Protein AF-A0A924YDW4-F1 (afdb_monomer_lite)

Structure (mmCIF, N/CA/C/O backbone):
data_AF-A0A924YDW4-F1
#
_entry.id   AF-A0A924YDW4-F1
#
loop_
_atom_site.group_PDB
_atom_site.id
_atom_site.type_symbol
_atom_site.label_atom_id
_atom_site.label_alt_id
_atom_site.label_comp_id
_atom_site.label_asym_id
_atom_site.label_entity_id
_atom_site.label_seq_id
_atom_site.pdbx_PDB_ins_code
_atom_site.Cartn_x
_atom_site.Cartn_y
_atom_site.Cartn_z
_atom_site.occupancy
_atom_site.B_iso_or_equiv
_atom_site.auth_seq_id
_atom_site.auth_comp_id
_atom_site.auth_asym_id
_atom_site.auth_atom_id
_atom_site.pdbx_PDB_model_num
ATOM 1 N N . MET A 1 1 ? -2.552 -19.605 34.061 1.00 33.62 1 MET A N 1
ATOM 2 C CA . MET A 1 1 ? -2.455 -18.963 35.387 1.00 33.62 1 MET A CA 1
ATOM 3 C C . MET A 1 1 ? -2.490 -17.467 35.151 1.00 33.62 1 MET A C 1
ATOM 5 O O . MET A 1 1 ? -1.507 -16.934 34.654 1.00 33.62 1 MET A O 1
ATOM 9 N N . SER A 1 2 ? -3.646 -16.830 35.350 1.00 43.38 2 SER A N 1
ATOM 10 C CA . SER A 1 2 ? -3.753 -15.376 35.231 1.00 43.38 2 SER A CA 1
ATOM 11 C C . SER A 1 2 ? -2.933 -14.747 36.352 1.00 43.38 2 SER A C 1
ATOM 13 O O . SER A 1 2 ? -3.103 -15.126 37.512 1.00 43.38 2 SER A O 1
ATOM 15 N N . LYS A 1 3 ? -2.070 -13.783 36.017 1.00 54.03 3 LYS A N 1
ATOM 16 C CA . LYS A 1 3 ? -1.716 -12.740 36.981 1.00 54.03 3 LYS A CA 1
ATOM 17 C C . LYS A 1 3 ? -3.017 -12.187 37.565 1.00 54.03 3 LYS A C 1
ATOM 19 O O . LYS A 1 3 ? -4.042 -12.159 36.879 1.00 54.03 3 LYS A O 1
ATOM 24 N N . ASP A 1 4 ? -2.999 -11.877 38.852 1.00 69.50 4 ASP A N 1
ATOM 25 C CA . ASP A 1 4 ? -4.184 -11.421 39.560 1.00 69.50 4 ASP A CA 1
ATOM 26 C C . ASP A 1 4 ? -4.688 -10.139 38.885 1.00 69.50 4 ASP A C 1
ATOM 28 O O . ASP A 1 4 ? -4.010 -9.120 38.897 1.00 69.50 4 ASP A O 1
ATOM 32 N N . PHE A 1 5 ? -5.837 -10.202 38.215 1.00 65.06 5 PHE A N 1
ATOM 33 C CA . PHE A 1 5 ? -6.309 -9.151 37.306 1.00 65.06 5 PHE A CA 1
ATOM 34 C C . PHE A 1 5 ? -6.436 -7.800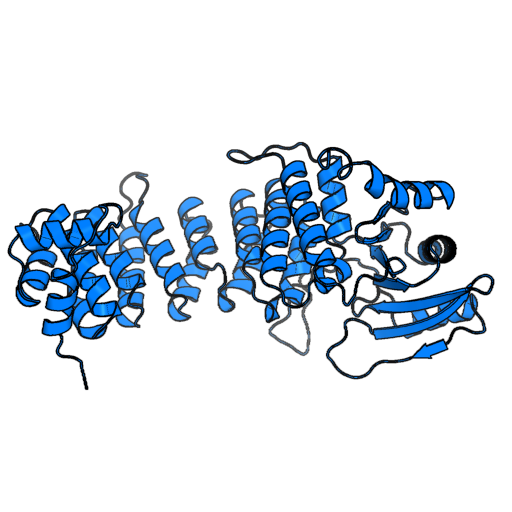 38.036 1.00 65.06 5 PHE A C 1
ATOM 36 O O . PHE A 1 5 ? -6.176 -6.746 37.463 1.00 65.06 5 PHE A O 1
ATOM 43 N N . GLN A 1 6 ? -6.779 -7.813 39.331 1.00 73.00 6 GLN A N 1
ATOM 44 C CA . GLN A 1 6 ? -6.789 -6.617 40.189 1.00 73.00 6 GLN A CA 1
ATOM 45 C C . GLN A 1 6 ? -5.396 -6.012 40.394 1.00 73.00 6 GLN A C 1
ATOM 47 O O . GLN A 1 6 ? -5.276 -4.794 40.495 1.00 73.00 6 GLN A O 1
ATOM 52 N N . ALA A 1 7 ? -4.344 -6.832 40.407 1.00 75.19 7 ALA A N 1
ATOM 53 C CA . ALA A 1 7 ? -2.972 -6.350 40.467 1.00 75.19 7 ALA A CA 1
ATOM 54 C C . ALA A 1 7 ? -2.602 -5.565 39.202 1.00 75.19 7 ALA A C 1
ATOM 56 O O . ALA A 1 7 ? -1.969 -4.527 39.338 1.00 75.19 7 ALA A O 1
ATOM 57 N N . ASP A 1 8 ? -3.065 -5.976 38.015 1.00 75.06 8 ASP A N 1
ATOM 58 C CA . ASP A 1 8 ? -2.812 -5.236 36.768 1.00 75.06 8 ASP A CA 1
ATOM 59 C C . ASP A 1 8 ? -3.503 -3.854 36.779 1.00 75.06 8 ASP A C 1
ATOM 61 O O . ASP A 1 8 ? -2.913 -2.853 36.375 1.00 75.06 8 ASP A O 1
ATOM 65 N N . LEU A 1 9 ? -4.734 -3.761 37.307 1.00 78.06 9 LEU A N 1
ATOM 66 C CA . LEU A 1 9 ? -5.426 -2.476 37.491 1.00 78.06 9 LEU A CA 1
ATOM 67 C C . LEU A 1 9 ? -4.692 -1.588 38.503 1.00 78.06 9 LEU A C 1
ATOM 69 O O . LEU A 1 9 ? -4.467 -0.407 38.240 1.00 78.06 9 LEU A O 1
ATOM 73 N N . HIS A 1 10 ? -4.301 -2.147 39.650 1.00 79.62 10 HIS A N 1
ATOM 74 C CA . HIS A 1 10 ? -3.529 -1.420 40.654 1.00 79.62 10 HIS A CA 1
ATOM 75 C C . HIS A 1 10 ? -2.174 -0.963 40.116 1.00 79.62 10 HIS A C 1
ATOM 77 O O . HIS A 1 10 ? -1.778 0.168 40.385 1.00 79.62 10 HIS A O 1
ATOM 83 N N . GLU A 1 11 ? -1.494 -1.801 39.335 1.00 79.75 11 GLU A N 1
ATOM 84 C CA . GLU A 1 11 ? -0.237 -1.470 38.676 1.00 79.75 11 GLU A CA 1
ATOM 85 C C . GLU A 1 11 ? -0.429 -0.254 37.767 1.00 79.75 11 GLU A C 1
ATOM 87 O O . GLU A 1 11 ? 0.231 0.762 37.985 1.00 79.75 11 GLU A O 1
ATOM 92 N N . VAL A 1 12 ? -1.389 -0.296 36.836 1.00 77.69 12 VAL A N 1
ATOM 93 C CA . VAL A 1 12 ? -1.638 0.818 35.904 1.00 77.69 12 VAL A CA 1
ATOM 94 C C . VAL A 1 12 ? -2.069 2.095 36.636 1.00 77.69 12 VAL A C 1
ATOM 96 O O . VAL A 1 12 ? -1.585 3.180 36.318 1.00 77.69 12 VAL A O 1
ATOM 99 N N . LEU A 1 13 ? -2.922 1.995 37.661 1.00 79.12 13 LEU A N 1
ATOM 100 C CA . LEU A 1 13 ? -3.335 3.154 38.465 1.00 79.12 13 LEU A CA 1
ATOM 101 C C . LEU A 1 13 ? -2.195 3.729 39.324 1.00 79.12 13 LEU A C 1
ATOM 103 O O . LEU A 1 13 ? -2.231 4.918 39.664 1.00 79.12 13 LEU A O 1
ATOM 107 N N . SER A 1 14 ? -1.199 2.909 39.679 1.00 77.38 14 SER A N 1
ATOM 108 C CA . SER A 1 14 ? -0.032 3.305 40.480 1.00 77.38 14 SER A CA 1
ATOM 109 C C . SER A 1 14 ? 1.056 4.016 39.680 1.00 77.38 14 SER A C 1
ATOM 111 O O . SER A 1 14 ? 1.962 4.602 40.280 1.00 77.38 14 SER A O 1
ATOM 113 N N . TRP A 1 15 ? 0.981 3.993 38.345 1.00 73.50 15 TRP A N 1
ATOM 114 C CA . TRP A 1 15 ? 1.953 4.666 37.495 1.00 73.50 15 TRP A CA 1
ATOM 115 C C . TRP A 1 15 ? 2.004 6.164 37.834 1.00 73.50 15 TRP A C 1
ATOM 117 O O . TRP A 1 15 ? 1.047 6.917 37.634 1.00 73.50 15 TRP A O 1
ATOM 127 N N . ARG A 1 16 ? 3.150 6.595 38.376 1.00 61.06 16 ARG A N 1
ATOM 128 C CA . ARG A 1 16 ? 3.528 8.006 38.498 1.00 61.06 16 ARG A CA 1
ATOM 129 C C . ARG A 1 16 ? 4.126 8.422 37.165 1.00 61.06 16 ARG A C 1
ATOM 131 O O . ARG A 1 16 ? 5.278 8.107 36.884 1.00 61.06 16 ARG A O 1
ATOM 138 N N . ILE A 1 17 ? 3.321 9.063 36.330 1.00 54.41 17 ILE A N 1
ATOM 139 C CA . ILE A 1 17 ? 3.713 9.430 34.972 1.00 54.41 17 ILE A CA 1
ATOM 140 C C . ILE A 1 17 ? 4.090 10.919 34.972 1.00 54.41 17 ILE A C 1
ATOM 142 O O . ILE A 1 17 ? 3.287 11.751 35.380 1.00 54.41 17 ILE A O 1
ATOM 146 N N . SER A 1 18 ? 5.312 11.237 34.538 1.00 44.34 18 SER A N 1
ATOM 147 C CA . SER A 1 18 ? 5.796 12.592 34.210 1.00 44.34 18 SER A CA 1
ATOM 148 C C . SER A 1 18 ? 6.436 12.543 32.817 1.00 44.34 18 SER A C 1
ATOM 150 O O . SER A 1 18 ? 7.181 11.585 32.592 1.00 44.34 18 SER A O 1
ATOM 152 N N . PRO A 1 19 ? 6.289 13.540 31.915 1.00 46.81 19 PRO A N 1
ATOM 153 C CA . PRO A 1 19 ? 5.339 14.666 31.847 1.00 46.81 19 PRO A CA 1
ATOM 154 C C . PRO A 1 19 ? 3.947 14.253 31.281 1.00 46.81 19 PRO A C 1
ATOM 156 O O . PRO A 1 19 ? 3.757 13.074 30.975 1.00 46.81 19 PRO A O 1
ATOM 159 N N . PRO A 1 20 ? 2.975 15.187 31.128 1.00 48.81 20 PRO A N 1
ATOM 160 C CA . PRO A 1 20 ? 1.551 14.925 30.826 1.00 48.81 20 PRO A CA 1
ATOM 161 C C . PRO A 1 20 ? 1.217 14.388 29.421 1.00 48.81 20 PRO A C 1
ATOM 163 O O . PRO A 1 20 ? 0.044 14.232 29.091 1.00 48.81 20 PRO A O 1
ATOM 166 N N . ASP A 1 21 ? 2.202 14.101 28.574 1.00 50.75 21 ASP A N 1
ATOM 167 C CA . ASP A 1 21 ? 1.985 14.036 27.120 1.00 50.75 21 ASP A CA 1
ATOM 168 C C . ASP A 1 21 ? 1.444 12.696 26.598 1.00 50.75 21 ASP A C 1
ATOM 170 O O . ASP A 1 21 ? 1.344 12.488 25.389 1.00 50.75 21 ASP A O 1
ATOM 174 N N . THR A 1 22 ? 1.058 11.766 27.478 1.00 70.81 22 THR A N 1
ATOM 175 C CA . THR A 1 22 ? 0.400 10.526 27.041 1.00 70.81 22 THR A CA 1
ATOM 176 C C . THR A 1 22 ? -1.088 10.568 27.360 1.00 70.81 22 THR A C 1
ATOM 178 O O . THR A 1 22 ? -1.488 10.786 28.502 1.00 70.81 22 THR A O 1
ATOM 181 N N . ILE A 1 23 ? -1.923 10.294 26.351 1.00 76.50 23 ILE A N 1
ATOM 182 C CA . ILE A 1 23 ? -3.388 10.196 26.485 1.00 76.50 23 ILE A CA 1
ATOM 183 C C . ILE A 1 23 ? -3.765 9.255 27.648 1.00 76.50 23 ILE A C 1
ATOM 185 O O . ILE A 1 23 ? -4.688 9.531 28.414 1.00 76.50 23 ILE A O 1
ATOM 189 N N . LEU A 1 24 ? -2.986 8.186 27.848 1.00 80.75 24 LEU A N 1
ATOM 190 C CA . LEU A 1 24 ? -3.167 7.241 28.945 1.00 80.75 24 LEU A CA 1
ATOM 191 C C . LEU A 1 24 ? -2.948 7.864 30.335 1.00 80.75 24 LEU A C 1
ATOM 193 O O . LEU A 1 24 ? -3.694 7.528 31.251 1.00 80.75 24 LEU A O 1
ATOM 197 N N . ALA A 1 25 ? -1.980 8.771 30.512 1.00 81.25 25 ALA A N 1
ATOM 198 C CA . ALA A 1 25 ? -1.752 9.438 31.796 1.00 81.25 25 ALA A CA 1
ATOM 199 C C . ALA A 1 25 ? -2.959 10.281 32.213 1.00 81.25 25 ALA A C 1
ATOM 201 O O . ALA A 1 25 ? -3.434 10.150 33.341 1.00 81.25 25 ALA A O 1
ATOM 202 N N . LYS A 1 26 ? -3.516 11.047 31.266 1.00 85.75 26 LYS A N 1
ATOM 203 C CA . LYS A 1 26 ? -4.755 11.803 31.477 1.00 85.75 26 LYS A CA 1
ATOM 204 C C . LYS A 1 26 ? -5.922 10.872 31.832 1.00 85.75 26 LYS A C 1
ATOM 206 O O . LYS A 1 26 ? -6.675 11.148 32.759 1.00 85.75 26 LYS A O 1
ATOM 211 N N . CYS A 1 27 ? -6.047 9.727 31.152 1.00 87.19 27 CYS A N 1
ATOM 212 C CA . CYS A 1 27 ? -7.097 8.749 31.460 1.00 87.19 27 CYS A CA 1
ATOM 213 C C . CYS A 1 27 ? -6.953 8.149 32.869 1.00 87.19 27 CYS A C 1
ATOM 215 O O . CYS A 1 27 ? -7.949 7.967 33.570 1.00 87.19 27 CYS A O 1
ATOM 217 N N . VAL A 1 28 ? -5.723 7.850 33.301 1.00 86.69 28 VAL A N 1
ATOM 218 C CA . VAL A 1 28 ? -5.430 7.344 34.652 1.00 86.69 28 VAL A CA 1
ATOM 219 C C . VAL A 1 28 ? -5.753 8.393 35.720 1.00 86.69 28 VAL A C 1
ATOM 221 O O . VAL A 1 28 ? -6.285 8.046 36.770 1.00 86.69 28 VAL A O 1
ATOM 224 N N . GLU A 1 29 ? -5.471 9.669 35.466 1.00 87.06 29 GLU A N 1
ATOM 225 C CA . GLU A 1 29 ? -5.805 10.763 36.383 1.00 87.06 29 GLU A CA 1
ATOM 226 C C . GLU A 1 29 ? -7.321 10.932 36.540 1.00 87.06 29 GLU A C 1
ATOM 228 O O . GLU A 1 29 ? -7.826 10.793 37.653 1.00 87.06 29 GLU A O 1
ATOM 233 N N . ILE A 1 30 ? -8.052 11.081 35.428 1.00 88.94 30 ILE A N 1
ATOM 234 C CA . ILE A 1 30 ? -9.521 11.213 35.417 1.00 88.94 30 ILE A CA 1
ATOM 235 C C . ILE A 1 30 ? -10.192 10.050 36.161 1.00 88.94 30 ILE A C 1
ATOM 237 O O . ILE A 1 30 ? -11.088 10.237 36.985 1.00 88.94 30 ILE A O 1
ATOM 241 N N . THR A 1 31 ? -9.757 8.819 35.884 1.00 88.56 31 THR A N 1
ATOM 242 C CA . THR A 1 31 ? -10.336 7.621 36.513 1.00 88.56 31 THR A CA 1
ATOM 243 C C . THR A 1 31 ? -10.007 7.540 38.008 1.00 88.56 31 THR A C 1
ATOM 245 O O . THR A 1 31 ? -10.858 7.125 38.799 1.00 88.56 31 THR A O 1
ATOM 248 N N . ARG A 1 32 ? -8.815 7.989 38.426 1.00 87.19 32 ARG A N 1
ATOM 249 C CA . ARG A 1 32 ? -8.407 8.059 39.837 1.00 87.19 32 ARG A CA 1
ATOM 250 C C . ARG A 1 32 ? -9.201 9.111 40.611 1.00 87.19 32 ARG A C 1
ATOM 252 O O . ARG A 1 32 ? -9.647 8.820 41.720 1.00 87.19 32 ARG A O 1
ATOM 259 N N . GLU A 1 33 ? -9.395 10.296 40.039 1.00 88.44 33 GLU A N 1
ATOM 260 C CA . GLU A 1 33 ? -10.192 11.379 40.635 1.00 88.44 33 GLU A CA 1
ATOM 261 C C . GLU A 1 33 ? -11.660 10.982 40.802 1.00 88.44 33 GLU A C 1
ATOM 263 O O . GLU A 1 33 ? -12.268 11.258 41.835 1.00 88.44 33 GLU A O 1
ATOM 268 N N . ALA A 1 34 ? -12.198 10.218 39.849 1.00 88.62 34 ALA A N 1
ATOM 269 C CA . ALA A 1 34 ? -13.529 9.621 39.940 1.00 88.62 34 ALA A CA 1
ATOM 270 C C . ALA A 1 34 ? -13.641 8.485 40.981 1.00 88.62 34 ALA A C 1
ATOM 272 O O . ALA A 1 34 ? -14.713 7.901 41.152 1.00 88.62 34 ALA A O 1
ATOM 273 N N . GLY A 1 35 ? -12.551 8.144 41.678 1.00 88.44 35 GLY A N 1
ATOM 274 C CA . GLY A 1 35 ? -12.541 7.141 42.740 1.00 88.44 35 GLY A CA 1
ATOM 275 C C . GLY A 1 35 ? -12.659 5.699 42.246 1.00 88.44 35 GLY A C 1
ATOM 276 O O . GLY A 1 35 ? -13.040 4.827 43.030 1.00 88.44 35 GLY A O 1
ATOM 277 N N . ILE A 1 36 ? -12.334 5.433 40.977 1.00 87.88 36 ILE A N 1
ATOM 278 C CA . ILE A 1 36 ? -12.358 4.086 40.397 1.00 87.88 36 ILE A CA 1
ATOM 279 C C . ILE A 1 36 ? -11.231 3.259 41.016 1.00 87.88 36 ILE A C 1
ATOM 281 O O . ILE A 1 36 ? -10.053 3.593 40.892 1.00 87.88 36 ILE A O 1
ATOM 285 N N . LYS A 1 37 ? -11.597 2.167 41.693 1.00 83.88 37 LYS A N 1
ATOM 286 C CA . LYS A 1 37 ? -10.642 1.286 42.388 1.00 83.88 37 LYS A CA 1
ATOM 287 C C . LYS A 1 37 ? -10.725 -0.161 41.930 1.00 83.88 37 LYS A C 1
ATOM 289 O O . LYS A 1 37 ? -9.794 -0.920 42.167 1.00 83.88 37 LYS A O 1
ATOM 294 N N . THR A 1 38 ? -11.832 -0.548 41.304 1.00 85.25 38 THR A N 1
ATOM 295 C CA . THR A 1 38 ? -12.098 -1.932 40.913 1.00 85.25 38 THR A CA 1
ATOM 296 C C . THR A 1 38 ? -12.564 -2.031 39.463 1.00 85.25 38 THR A C 1
ATOM 298 O O . THR A 1 38 ? -13.038 -1.063 38.865 1.00 85.25 38 THR A O 1
ATOM 301 N N . TYR A 1 39 ? -12.501 -3.237 38.898 1.00 82.25 39 TYR A N 1
ATOM 302 C CA . TYR A 1 39 ? -13.113 -3.515 37.597 1.00 82.25 39 TYR A CA 1
ATOM 303 C C . TYR A 1 39 ? -14.616 -3.291 37.573 1.00 82.25 39 TYR A C 1
ATOM 305 O O . TYR A 1 39 ? -15.135 -2.822 36.567 1.00 82.25 39 TYR A O 1
ATOM 313 N N . ASP A 1 40 ? -15.318 -3.595 38.662 1.00 86.44 40 ASP A N 1
ATOM 314 C CA . ASP A 1 40 ? -16.763 -3.388 38.719 1.00 86.44 40 ASP A CA 1
ATOM 315 C C . ASP A 1 40 ? -17.110 -1.896 38.705 1.00 86.44 40 ASP A C 1
ATOM 317 O O . ASP A 1 40 ? -18.175 -1.518 38.214 1.00 86.44 40 ASP A O 1
ATOM 321 N N . ASP A 1 41 ? -16.210 -1.033 39.186 1.00 88.88 41 ASP A N 1
ATOM 322 C CA . ASP A 1 41 ? -16.332 0.416 39.019 1.00 88.88 41 ASP A CA 1
ATOM 323 C C . ASP A 1 41 ? -16.113 0.811 37.553 1.00 88.88 41 ASP A C 1
ATOM 325 O O . ASP A 1 41 ? -16.961 1.501 36.987 1.00 88.88 41 ASP A O 1
ATOM 329 N N . LEU A 1 42 ? -15.052 0.307 36.902 1.00 89.19 42 LEU A N 1
ATOM 330 C CA . LEU A 1 42 ? -14.798 0.549 35.473 1.00 89.19 42 LEU A CA 1
ATOM 331 C C . LEU A 1 42 ? -15.977 0.109 34.600 1.00 89.19 42 LEU A C 1
ATOM 333 O O . LEU A 1 42 ? -16.468 0.875 33.775 1.00 89.19 42 LEU A O 1
ATOM 337 N N . PHE A 1 43 ? -16.468 -1.113 34.793 1.00 91.06 43 PHE A N 1
ATOM 338 C CA . PHE A 1 43 ? -17.563 -1.673 34.005 1.00 91.06 43 PHE A CA 1
ATOM 339 C C . PHE A 1 43 ? -18.854 -0.882 34.184 1.00 91.06 43 PHE A C 1
ATOM 341 O O . PHE A 1 43 ? -19.585 -0.668 33.217 1.00 91.06 43 PHE A O 1
ATOM 348 N N . ARG A 1 44 ? -19.133 -0.437 35.412 1.00 91.25 44 ARG A N 1
ATOM 349 C CA . ARG A 1 44 ? -20.310 0.373 35.728 1.00 91.25 44 ARG A CA 1
ATOM 350 C C . ARG A 1 44 ? -20.221 1.755 35.098 1.00 91.25 44 ARG A C 1
ATOM 352 O O . ARG A 1 44 ? -21.198 2.193 34.501 1.00 91.25 44 ARG A O 1
ATOM 359 N N . VAL A 1 45 ? -19.060 2.405 35.192 1.00 93.25 45 VAL A N 1
ATOM 360 C CA . VAL A 1 45 ? -18.797 3.711 34.572 1.00 93.25 45 VAL A CA 1
ATOM 361 C C . VAL A 1 45 ? -18.980 3.629 33.061 1.00 93.25 45 VAL A C 1
ATOM 363 O O . VAL A 1 45 ? -19.753 4.397 32.501 1.00 93.25 45 VAL A O 1
ATOM 366 N N . ILE A 1 46 ? -18.356 2.648 32.407 1.00 92.50 46 ILE A N 1
ATOM 367 C CA . ILE A 1 46 ? -18.410 2.490 30.947 1.00 92.50 46 ILE A CA 1
ATOM 368 C C . ILE A 1 46 ? -19.855 2.299 30.448 1.00 92.50 46 ILE A C 1
ATOM 370 O O . ILE A 1 46 ? -20.275 2.949 29.484 1.00 92.50 46 ILE A O 1
ATOM 374 N N . ARG A 1 47 ? -20.632 1.446 31.130 1.00 90.75 47 ARG A N 1
ATOM 375 C CA . ARG A 1 47 ? -22.017 1.099 30.756 1.00 90.75 47 ARG A CA 1
ATOM 376 C C . ARG A 1 47 ? -23.064 2.135 31.157 1.00 90.75 47 ARG A C 1
ATOM 378 O O . ARG A 1 47 ? -24.205 2.050 30.714 1.00 90.75 47 ARG A O 1
ATOM 385 N N . SER A 1 48 ? -22.721 3.078 32.026 1.00 88.25 48 SER A N 1
ATOM 386 C CA . SER A 1 48 ? -23.666 4.069 32.528 1.00 88.25 48 SER A CA 1
ATOM 387 C C . SER A 1 48 ? -23.832 5.219 31.537 1.00 88.25 48 SER A C 1
ATOM 389 O O . SER A 1 48 ? -22.930 6.032 31.363 1.00 88.25 48 SER A O 1
ATOM 391 N N . ASN A 1 49 ? -25.030 5.367 30.969 1.00 75.38 49 ASN A N 1
ATOM 392 C CA . ASN A 1 49 ? -25.373 6.533 30.141 1.00 75.38 49 ASN A CA 1
ATOM 393 C C . ASN A 1 49 ? -25.513 7.839 30.948 1.00 75.38 49 ASN A C 1
ATOM 395 O O . ASN A 1 49 ? -25.673 8.902 30.362 1.00 75.38 49 ASN A O 1
ATOM 399 N N . ARG A 1 50 ? -25.472 7.773 32.288 1.00 81.12 50 ARG A N 1
ATOM 400 C CA . ARG A 1 50 ? -25.537 8.949 33.177 1.00 81.12 50 ARG A CA 1
ATOM 401 C C . ARG A 1 50 ? -24.162 9.495 33.552 1.00 81.12 50 ARG A C 1
ATOM 403 O O . ARG A 1 50 ? -24.083 10.521 34.215 1.00 81.12 50 ARG A O 1
ATOM 410 N N . THR A 1 51 ? -23.098 8.777 33.208 1.00 86.25 51 THR A N 1
ATOM 411 C CA . THR A 1 51 ? -21.731 9.173 33.540 1.00 86.25 51 THR A CA 1
ATOM 412 C C . THR A 1 51 ? -21.174 10.074 32.449 1.00 86.25 51 THR A C 1
ATOM 414 O O . THR A 1 51 ? -21.462 9.862 31.271 1.00 86.25 51 THR A O 1
ATOM 417 N N . GLU A 1 52 ? -20.382 11.070 32.843 1.00 91.06 52 GLU A N 1
ATOM 418 C CA . GLU A 1 52 ? -19.809 12.031 31.905 1.00 91.06 52 GLU A CA 1
ATOM 419 C C . GLU A 1 52 ? -19.006 11.329 30.797 1.00 91.06 52 GLU A C 1
ATOM 421 O O . GLU A 1 52 ? -18.238 10.401 31.088 1.00 91.06 52 GLU A O 1
ATOM 426 N N . PRO A 1 53 ? -19.160 11.748 29.529 1.00 90.62 53 PRO A N 1
ATOM 427 C CA . PRO A 1 53 ? -18.507 11.087 28.404 1.00 90.62 53 PRO A CA 1
ATOM 428 C C . PRO A 1 53 ? -16.982 11.042 28.512 1.00 90.62 53 PRO A C 1
ATOM 430 O O . PRO A 1 53 ? -16.386 10.024 28.163 1.00 90.62 53 PRO A O 1
ATOM 433 N N . GLU A 1 54 ? -16.352 12.091 29.055 1.00 91.50 54 GLU A N 1
ATOM 434 C CA . GLU A 1 54 ? -14.897 12.143 29.252 1.00 91.50 54 GLU A CA 1
ATOM 435 C C . GLU A 1 54 ? -14.422 11.035 30.204 1.00 91.50 54 GLU A C 1
ATOM 437 O O . GLU A 1 54 ? -13.504 10.281 29.875 1.00 91.50 54 GLU A O 1
ATOM 442 N N . LEU A 1 55 ? -15.106 10.849 31.338 1.00 93.75 55 LEU A N 1
ATOM 443 C CA . LEU A 1 55 ? -14.806 9.771 32.281 1.00 93.75 55 LEU A CA 1
ATOM 444 C C . LEU A 1 55 ? -15.059 8.386 31.666 1.00 93.75 55 LEU A C 1
ATOM 446 O O . LEU A 1 55 ? -14.279 7.456 31.880 1.00 93.75 55 LEU A O 1
ATOM 450 N N . ARG A 1 56 ? -16.120 8.234 30.868 1.00 94.88 56 ARG A N 1
ATOM 451 C CA . ARG A 1 56 ? -16.418 6.974 30.165 1.00 94.88 56 ARG A CA 1
ATOM 452 C C . ARG A 1 56 ? -15.353 6.635 29.126 1.00 94.88 56 ARG A C 1
ATOM 454 O O . ARG A 1 56 ? -14.920 5.484 29.061 1.00 94.88 56 ARG A O 1
ATOM 461 N N . ALA A 1 57 ? -14.910 7.616 28.343 1.00 92.94 57 ALA A N 1
ATOM 462 C CA . ALA A 1 57 ? -13.845 7.453 27.361 1.00 92.94 57 ALA A CA 1
ATOM 463 C C . ALA A 1 57 ? -12.510 7.115 28.045 1.00 92.94 57 ALA A C 1
ATOM 465 O O . ALA A 1 57 ? -11.841 6.163 27.638 1.00 92.94 57 ALA A O 1
ATOM 466 N N . ALA A 1 58 ? -12.171 7.811 29.137 1.00 92.62 58 ALA A N 1
ATOM 467 C CA . ALA A 1 58 ? -10.993 7.517 29.951 1.00 92.62 58 ALA A CA 1
ATOM 468 C C . ALA A 1 58 ? -11.026 6.091 30.526 1.00 92.62 58 ALA A C 1
ATOM 470 O O . ALA A 1 58 ? -10.037 5.359 30.446 1.00 92.62 58 ALA A O 1
ATOM 471 N N . ALA A 1 59 ? -12.183 5.661 31.036 1.00 93.50 59 ALA A N 1
ATOM 472 C CA . ALA A 1 59 ? -12.382 4.302 31.527 1.00 93.50 59 ALA A CA 1
ATOM 473 C C . ALA A 1 59 ? -12.246 3.252 30.412 1.00 93.50 59 ALA A C 1
ATOM 475 O O . ALA A 1 59 ? -11.650 2.201 30.647 1.00 93.50 59 ALA A O 1
ATOM 476 N N . CYS A 1 60 ? -12.737 3.529 29.196 1.00 94.00 60 CYS A N 1
ATOM 477 C CA . CYS A 1 60 ? -12.552 2.642 28.042 1.00 94.00 60 CYS A CA 1
ATOM 478 C C . CYS A 1 60 ? -11.067 2.466 27.706 1.00 94.00 60 CYS A C 1
ATOM 480 O O . CYS A 1 60 ? -10.604 1.332 27.616 1.00 94.00 60 CYS A O 1
ATOM 482 N N . GLN A 1 61 ? -10.316 3.567 27.588 1.00 90.94 61 GLN A N 1
ATOM 483 C CA . GLN A 1 61 ? -8.883 3.517 27.274 1.00 90.94 61 GLN A CA 1
ATOM 484 C C . GLN A 1 61 ? -8.076 2.781 28.344 1.00 90.94 61 GLN A C 1
ATOM 486 O O . GLN A 1 61 ? -7.222 1.951 28.023 1.00 90.94 61 GLN A O 1
ATOM 491 N N . LEU A 1 62 ? -8.375 3.042 29.619 1.00 89.81 62 LEU A N 1
ATOM 492 C CA . LEU A 1 62 ? -7.753 2.338 30.734 1.00 89.81 62 LEU A CA 1
ATOM 493 C C . LEU A 1 62 ? -8.056 0.834 30.670 1.00 89.81 62 LEU A C 1
ATOM 495 O O . LEU A 1 62 ? -7.148 0.011 30.790 1.00 89.81 62 LEU A O 1
ATOM 499 N N . LEU A 1 63 ? -9.314 0.467 30.411 1.00 90.25 63 LEU A N 1
ATOM 500 C CA . LEU A 1 63 ? -9.721 -0.929 30.289 1.00 90.25 63 LEU A CA 1
ATOM 501 C C . LEU A 1 63 ? -9.069 -1.628 29.083 1.00 90.25 63 LEU A C 1
ATOM 503 O O . LEU A 1 63 ? -8.684 -2.794 29.189 1.00 90.25 63 LEU A O 1
ATOM 507 N N . GLY A 1 64 ? -8.899 -0.916 27.966 1.00 88.94 64 GLY A N 1
ATOM 508 C CA . GLY A 1 64 ? -8.144 -1.371 26.798 1.00 88.94 64 GLY A CA 1
ATOM 509 C C . GLY A 1 64 ? -6.680 -1.651 27.120 1.00 88.94 64 GLY A C 1
ATOM 510 O O . GLY A 1 64 ? -6.158 -2.727 26.825 1.00 88.94 64 GLY A O 1
ATOM 511 N N . LYS A 1 65 ? -6.020 -0.720 27.818 1.00 86.38 65 LYS A N 1
ATOM 512 C CA . LYS A 1 65 ? -4.629 -0.906 28.239 1.00 86.38 65 LYS A CA 1
ATOM 513 C C . LYS A 1 65 ? -4.477 -2.132 29.133 1.00 86.38 65 LYS A C 1
ATOM 515 O O . LYS A 1 65 ? -3.598 -2.958 28.893 1.00 86.38 65 LYS A O 1
ATOM 520 N N . ILE A 1 66 ? -5.357 -2.274 30.115 1.00 83.69 66 ILE A N 1
ATOM 521 C CA . ILE A 1 66 ? -5.343 -3.401 31.042 1.00 83.69 66 ILE A CA 1
ATOM 522 C C . ILE A 1 66 ? -5.564 -4.718 30.301 1.00 83.69 66 ILE A C 1
ATOM 524 O O . ILE A 1 66 ? -4.778 -5.650 30.446 1.00 83.69 66 ILE A O 1
ATOM 528 N N . GLY A 1 67 ? -6.594 -4.811 29.460 1.00 81.62 67 GLY A N 1
ATOM 529 C CA . GLY A 1 67 ? -6.855 -6.055 28.741 1.00 81.62 67 GLY A CA 1
ATOM 530 C C . GLY A 1 67 ? -5.803 -6.379 27.674 1.00 81.62 67 GLY A C 1
ATOM 531 O O . GLY A 1 67 ? -5.668 -7.544 27.316 1.00 81.62 67 GLY A O 1
ATOM 532 N N . SER A 1 68 ? -5.001 -5.408 27.213 1.00 80.31 68 SER A N 1
ATOM 533 C CA . SER A 1 68 ? -3.823 -5.690 26.376 1.00 80.31 68 SER A CA 1
ATOM 534 C C . SER A 1 68 ? -2.718 -6.426 27.148 1.00 80.31 68 SER A C 1
ATOM 536 O O . SER A 1 68 ? -1.980 -7.216 26.560 1.00 80.31 68 SER A O 1
ATOM 538 N N . MET A 1 69 ? -2.637 -6.203 28.465 1.00 75.44 69 MET A N 1
ATOM 539 C CA . MET A 1 69 ? -1.675 -6.832 29.379 1.00 75.44 69 MET A CA 1
ATOM 540 C C . MET A 1 69 ? -2.220 -8.121 30.015 1.00 75.44 69 MET A C 1
ATOM 542 O O . MET A 1 69 ? -1.443 -8.943 30.501 1.00 75.44 69 MET A O 1
ATOM 546 N N . ALA A 1 70 ? -3.543 -8.297 30.001 1.00 73.62 70 ALA A N 1
ATOM 547 C CA . ALA A 1 70 ? -4.251 -9.312 30.769 1.00 73.62 70 ALA A CA 1
ATOM 548 C C . ALA A 1 70 ? -5.350 -10.030 29.947 1.00 73.62 70 ALA A C 1
ATOM 550 O O . ALA A 1 70 ? -5.178 -10.302 28.757 1.00 73.62 70 ALA A O 1
ATOM 551 N N . ASP A 1 71 ? -6.467 -10.426 30.573 1.00 73.50 71 ASP A N 1
ATOM 552 C CA . ASP A 1 71 ? -7.522 -11.211 29.914 1.00 73.50 71 ASP A CA 1
ATOM 553 C C . ASP A 1 71 ? -8.418 -10.361 28.992 1.00 73.50 71 ASP A C 1
ATOM 555 O O . ASP A 1 71 ? -9.436 -9.793 29.406 1.00 73.50 71 ASP A O 1
ATOM 559 N N . LYS A 1 72 ? -8.066 -10.357 27.701 1.00 78.56 72 LYS A N 1
ATOM 560 C CA . LYS A 1 72 ? -8.809 -9.714 26.602 1.00 78.56 72 LYS A CA 1
ATOM 561 C C . LYS A 1 72 ? -10.297 -10.084 26.553 1.00 78.56 72 LYS A C 1
ATOM 563 O O . LYS A 1 72 ? -11.118 -9.270 26.127 1.00 78.56 72 LYS A O 1
ATOM 568 N N . ARG A 1 73 ? -10.684 -11.306 26.946 1.00 75.62 73 ARG A N 1
ATOM 569 C CA . ARG A 1 73 ? -12.091 -11.742 26.857 1.00 75.62 73 ARG A CA 1
ATOM 570 C C . ARG A 1 73 ? -12.951 -11.013 27.879 1.00 75.62 73 ARG A C 1
ATOM 572 O O . ARG A 1 73 ? -14.062 -10.599 27.555 1.00 75.62 73 ARG A O 1
ATOM 579 N N . ARG A 1 74 ? -12.429 -10.824 29.093 1.00 78.44 74 ARG A N 1
ATOM 580 C CA . ARG A 1 74 ? -13.156 -10.176 30.191 1.00 78.44 74 ARG A CA 1
ATOM 581 C C . ARG A 1 74 ? -13.325 -8.669 29.975 1.00 78.44 74 ARG A C 1
ATOM 583 O O . ARG A 1 74 ? -14.318 -8.108 30.431 1.00 78.44 74 ARG A O 1
ATOM 590 N N . THR A 1 75 ? -12.403 -8.025 29.258 1.00 84.00 75 THR A N 1
ATOM 591 C CA . THR A 1 75 ? -12.459 -6.584 28.948 1.00 84.00 75 THR A CA 1
ATOM 592 C C . THR A 1 75 ? -13.280 -6.247 27.705 1.00 84.00 75 THR A C 1
ATOM 594 O O . THR A 1 75 ? -13.809 -5.141 27.616 1.00 84.00 75 THR A O 1
ATOM 597 N N . SER A 1 76 ? -13.433 -7.187 26.765 1.00 88.81 76 SER A N 1
ATOM 598 C CA . SER A 1 76 ? -14.129 -6.931 25.495 1.00 88.81 76 SER A CA 1
ATOM 599 C C . SER A 1 76 ? -15.605 -6.571 25.693 1.00 88.81 76 SER A C 1
ATOM 601 O O . SER A 1 76 ? -16.075 -5.622 25.085 1.00 88.81 76 SER A O 1
ATOM 603 N N . GLY A 1 77 ? -16.335 -7.268 26.573 1.00 90.94 77 GLY A N 1
ATOM 604 C CA . GLY A 1 77 ? -17.781 -7.056 26.763 1.00 90.94 77 GLY A CA 1
ATOM 605 C C . GLY A 1 77 ? -18.177 -5.602 27.082 1.00 90.94 77 GLY A C 1
ATOM 606 O O . GLY A 1 77 ? -18.952 -5.019 26.331 1.00 90.94 77 GLY A O 1
ATOM 607 N N . PRO A 1 78 ? -17.631 -4.982 28.145 1.00 91.75 78 PRO A N 1
ATOM 608 C CA . PRO A 1 78 ? -17.901 -3.577 28.458 1.00 91.75 78 PRO A CA 1
ATOM 609 C C . PRO A 1 78 ? -17.529 -2.603 27.331 1.00 91.75 78 PRO A C 1
ATOM 611 O O . PRO A 1 78 ? -18.244 -1.631 27.111 1.00 91.75 78 PRO A O 1
ATOM 614 N N . LEU A 1 79 ? -16.440 -2.857 26.599 1.00 93.50 79 LEU A N 1
ATOM 615 C CA . LEU A 1 79 ? -16.048 -2.014 25.465 1.00 93.50 79 LEU A CA 1
ATOM 616 C C . LEU A 1 79 ? -17.001 -2.175 24.273 1.00 93.50 79 LEU A C 1
ATOM 618 O O . LEU A 1 79 ? -17.317 -1.198 23.607 1.00 93.50 79 LEU A O 1
ATOM 622 N N . ILE A 1 80 ? -17.514 -3.383 24.035 1.00 93.56 80 ILE A N 1
ATOM 623 C CA . ILE A 1 80 ? -18.540 -3.644 23.015 1.00 93.56 80 ILE A CA 1
ATOM 624 C C . ILE A 1 80 ? -19.848 -2.927 23.365 1.00 93.56 80 ILE A C 1
ATOM 626 O O . ILE A 1 80 ? -20.517 -2.399 22.479 1.00 93.56 80 ILE A O 1
ATOM 630 N N . ASP A 1 81 ? -20.205 -2.860 24.649 1.00 91.88 81 ASP A N 1
ATOM 631 C CA . ASP A 1 81 ? -21.341 -2.052 25.099 1.00 91.88 81 ASP A CA 1
ATOM 632 C C . ASP A 1 81 ? -21.084 -0.554 24.843 1.00 91.88 81 ASP A C 1
ATOM 634 O O . ASP A 1 81 ? -21.975 0.163 24.389 1.00 91.88 81 ASP A O 1
ATOM 638 N N . ALA A 1 82 ? -19.851 -0.088 25.061 1.00 93.06 82 ALA A N 1
ATOM 639 C CA . ALA A 1 82 ? -19.450 1.303 24.848 1.00 93.06 82 ALA A CA 1
ATOM 640 C C . ALA A 1 82 ? -19.442 1.739 23.372 1.00 93.06 82 ALA A C 1
ATOM 642 O O . ALA A 1 82 ? -19.691 2.914 23.097 1.00 93.06 82 ALA A O 1
ATOM 643 N N . LEU A 1 83 ? -19.253 0.811 22.423 1.00 91.38 83 LEU A N 1
ATOM 644 C CA . LEU A 1 83 ? -19.432 1.076 20.986 1.00 91.38 83 LEU A CA 1
ATOM 645 C C . LEU A 1 83 ? -20.856 1.538 20.639 1.00 91.38 83 LEU A C 1
ATOM 647 O O . LEU A 1 83 ? -21.067 2.133 19.592 1.00 91.38 83 LEU A O 1
ATOM 651 N N . LYS A 1 84 ? -21.843 1.287 21.507 1.00 89.38 84 LYS A N 1
ATOM 652 C CA . LYS A 1 84 ? -23.244 1.689 21.303 1.00 89.38 84 LYS A CA 1
ATOM 653 C C . LYS A 1 84 ? -23.590 3.030 21.959 1.00 89.38 84 LYS A C 1
ATOM 655 O O . LYS A 1 84 ? -24.759 3.392 21.989 1.00 89.38 84 LYS A O 1
ATOM 660 N N . SER A 1 85 ? -22.609 3.726 22.537 1.00 88.75 85 SER A N 1
ATOM 661 C CA . SER A 1 85 ? -22.806 5.004 23.231 1.00 88.75 85 SER A CA 1
ATOM 662 C C . SER A 1 85 ? -23.273 6.109 22.283 1.00 88.75 85 SER A C 1
ATOM 664 O O . SER A 1 85 ? -22.749 6.220 21.183 1.00 88.75 85 SER A O 1
ATOM 666 N N . ASP A 1 86 ? -24.140 7.011 22.743 1.00 85.62 86 ASP A N 1
ATOM 667 C CA . ASP A 1 86 ? -24.559 8.189 21.962 1.00 85.62 86 ASP A CA 1
ATOM 668 C C . ASP A 1 86 ? -23.406 9.191 21.732 1.00 85.62 86 ASP A C 1
ATOM 670 O O . ASP A 1 86 ? -23.390 9.939 20.757 1.00 85.62 86 ASP A O 1
ATOM 674 N N . TYR A 1 87 ? -22.380 9.143 22.585 1.00 86.75 87 TYR A N 1
ATOM 675 C CA . TYR A 1 87 ? -21.209 10.025 22.542 1.00 86.75 87 TYR A CA 1
ATOM 676 C C . TYR A 1 87 ? -20.064 9.449 21.699 1.00 86.75 87 TYR A C 1
ATOM 678 O O . TYR A 1 87 ? -19.569 8.353 21.993 1.00 86.75 87 TYR A O 1
ATOM 686 N N . ILE A 1 88 ? -19.614 10.204 20.690 1.00 84.31 88 ILE A N 1
ATOM 687 C CA . ILE A 1 88 ? -18.598 9.787 19.707 1.00 84.31 88 ILE A CA 1
ATOM 688 C C . ILE A 1 88 ? -17.234 9.515 20.352 1.00 84.31 88 ILE A C 1
ATOM 690 O O . ILE A 1 88 ? -16.556 8.552 19.998 1.00 84.31 88 ILE A O 1
ATOM 694 N N . GLU A 1 89 ? -16.846 10.308 21.346 1.00 86.88 89 GLU A N 1
ATOM 695 C CA . GLU A 1 89 ? -15.606 10.170 22.110 1.00 86.88 89 GLU A CA 1
ATOM 696 C C . GLU A 1 89 ? -15.537 8.831 22.857 1.00 86.88 89 GLU A C 1
ATOM 698 O O . GLU A 1 89 ? -14.483 8.194 22.902 1.00 86.88 89 GLU A O 1
ATOM 703 N N . VAL A 1 90 ? -16.675 8.346 23.364 1.00 91.69 90 VAL A N 1
ATOM 704 C CA . VAL A 1 90 ? -16.775 7.039 24.026 1.00 91.69 90 VAL A CA 1
ATOM 705 C C . VAL A 1 90 ? -16.671 5.915 22.999 1.00 91.69 90 VAL A C 1
ATOM 707 O O . VAL A 1 90 ? -15.907 4.972 23.212 1.00 91.69 90 VAL A O 1
ATOM 710 N N . ARG A 1 91 ? -17.377 6.027 21.864 1.00 90.56 91 ARG A N 1
ATOM 711 C CA . ARG A 1 91 ? -17.311 5.028 20.783 1.00 90.56 91 ARG A CA 1
ATOM 712 C C . ARG A 1 91 ? -15.898 4.907 20.213 1.00 90.56 91 ARG A C 1
ATOM 714 O O . ARG A 1 91 ? -15.391 3.800 20.049 1.00 90.56 91 ARG A O 1
ATOM 721 N N . THR A 1 92 ? -15.222 6.037 20.012 1.00 87.69 92 THR A N 1
ATOM 722 C CA . THR A 1 92 ? -13.853 6.104 19.471 1.00 87.69 92 THR A CA 1
ATOM 723 C C . THR A 1 92 ? -12.839 5.505 20.446 1.00 87.69 92 THR A C 1
ATOM 725 O O . THR A 1 92 ? -11.985 4.704 20.051 1.00 87.69 92 THR A O 1
ATOM 728 N N . ALA A 1 93 ? -12.957 5.830 21.739 1.00 90.50 93 ALA A N 1
ATOM 729 C CA . ALA A 1 93 ? -12.124 5.245 22.787 1.00 90.50 93 ALA A CA 1
ATOM 730 C C . ALA A 1 93 ? -12.337 3.729 22.899 1.00 90.50 93 ALA A C 1
ATOM 732 O O . ALA A 1 93 ? -11.369 2.978 23.037 1.00 90.50 93 ALA A O 1
ATOM 733 N N . ALA A 1 94 ? -13.586 3.268 22.801 1.00 92.62 94 ALA A N 1
ATOM 734 C CA . ALA A 1 94 ? -13.924 1.853 22.819 1.00 92.62 94 ALA A 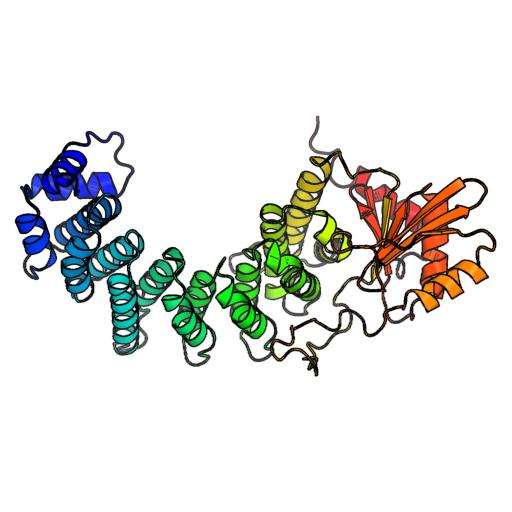CA 1
ATOM 735 C C . ALA A 1 94 ? -13.360 1.108 21.601 1.00 92.62 94 ALA A C 1
ATOM 737 O O . ALA A 1 94 ? -12.710 0.077 21.776 1.00 92.62 94 ALA A O 1
ATOM 738 N N . ALA A 1 95 ? -13.527 1.652 20.392 1.00 91.56 95 ALA A N 1
ATOM 739 C CA . ALA A 1 95 ? -13.005 1.059 19.163 1.00 91.56 95 ALA A CA 1
ATOM 740 C C . ALA A 1 95 ? -11.473 0.941 19.186 1.00 91.56 95 ALA A C 1
ATOM 742 O O . ALA A 1 95 ? -10.928 -0.133 18.932 1.00 91.56 95 ALA A O 1
ATOM 743 N N . SER A 1 96 ? -10.783 2.011 19.592 1.00 88.81 96 SER A N 1
ATOM 744 C CA . SER A 1 96 ? -9.319 2.023 19.739 1.00 88.81 96 SER A CA 1
ATOM 745 C C . SER A 1 96 ? -8.844 1.002 20.778 1.00 88.81 96 SER A C 1
ATOM 747 O O . SER A 1 96 ? -7.882 0.264 20.560 1.00 88.81 96 SER A O 1
ATOM 749 N N . SER A 1 97 ? -9.558 0.910 21.903 1.00 90.75 97 SER A N 1
ATOM 750 C CA . SER A 1 97 ? -9.266 -0.057 22.965 1.00 90.75 97 SER A CA 1
ATOM 751 C C . SER A 1 97 ? -9.435 -1.496 22.480 1.00 90.75 97 SER A C 1
ATOM 753 O O . SER A 1 97 ? -8.567 -2.331 22.727 1.00 90.75 97 SER A O 1
ATOM 755 N N . LEU A 1 98 ? -10.507 -1.788 21.740 1.00 91.25 98 LEU A N 1
ATOM 756 C CA . LEU A 1 98 ? -10.741 -3.097 21.128 1.00 91.25 98 LEU A CA 1
ATOM 757 C C . LEU A 1 98 ? -9.665 -3.447 20.091 1.00 91.25 98 LEU A C 1
ATOM 759 O O . LEU A 1 98 ? -9.198 -4.587 20.078 1.00 91.25 98 LEU A O 1
ATOM 763 N N . ALA A 1 99 ? -9.206 -2.474 19.297 1.00 87.25 99 ALA A N 1
ATOM 764 C CA . ALA A 1 99 ? -8.121 -2.672 18.336 1.00 87.25 99 ALA A CA 1
ATOM 765 C C . ALA A 1 99 ? -6.785 -3.024 18.996 1.00 87.25 99 ALA A C 1
ATOM 767 O O . ALA A 1 99 ? -6.089 -3.923 18.535 1.00 87.25 99 ALA A O 1
ATOM 768 N N . SER A 1 100 ? -6.460 -2.396 20.131 1.00 84.88 100 SER A N 1
ATOM 769 C CA . SER A 1 100 ? -5.268 -2.746 20.921 1.00 84.88 100 SER A CA 1
ATOM 770 C C . SER A 1 100 ? -5.344 -4.118 21.613 1.00 84.88 100 SER A C 1
ATOM 772 O O . SER A 1 100 ? -4.351 -4.609 22.154 1.00 84.88 100 SER A O 1
ATOM 774 N N . MET A 1 101 ? -6.511 -4.771 21.588 1.00 85.12 101 MET A N 1
ATOM 775 C CA . MET A 1 101 ? -6.761 -6.066 22.223 1.00 85.12 101 MET A CA 1
ATOM 776 C C . MET A 1 101 ? -7.353 -7.082 21.238 1.00 85.12 101 MET A C 1
ATOM 778 O O . MET A 1 101 ? -8.402 -7.682 21.518 1.00 85.12 101 MET A O 1
ATOM 782 N N . PRO A 1 102 ? -6.678 -7.333 20.103 1.00 77.88 102 PRO A N 1
ATOM 783 C CA . PRO A 1 102 ? -7.271 -8.061 18.998 1.00 77.88 102 PRO A CA 1
ATOM 784 C C . PRO A 1 102 ? -7.659 -9.469 19.444 1.00 77.88 102 PRO A C 1
ATOM 786 O O . PRO A 1 102 ? -6.844 -10.241 19.968 1.00 77.88 102 PRO A O 1
ATOM 789 N N . ASN A 1 103 ? -8.942 -9.768 19.275 1.00 85.06 103 ASN A N 1
ATOM 790 C CA . ASN A 1 103 ? -9.544 -11.074 19.473 1.00 85.06 103 ASN A CA 1
ATOM 791 C C . ASN A 1 103 ? -10.796 -11.185 18.581 1.00 85.06 103 ASN A C 1
ATOM 793 O O . ASN A 1 103 ? -11.353 -10.154 18.204 1.00 85.06 103 ASN A O 1
ATOM 797 N N . PRO A 1 104 ? -11.257 -12.404 18.250 1.00 86.44 104 PRO A N 1
ATOM 798 C CA . PRO A 1 104 ? -12.398 -12.597 17.357 1.00 86.44 104 PRO A CA 1
ATOM 799 C C . PRO A 1 104 ? -13.645 -11.781 17.721 1.00 86.44 104 PRO A C 1
ATOM 801 O O . PRO A 1 104 ? -14.236 -11.162 16.850 1.00 86.44 104 PRO A O 1
ATOM 804 N N . VAL A 1 105 ? -13.991 -11.709 19.011 1.00 87.81 105 VAL A N 1
ATOM 805 C CA . VAL A 1 105 ? -15.199 -11.011 19.480 1.00 87.81 105 VAL A CA 1
ATOM 806 C C . VAL A 1 105 ? -15.072 -9.495 19.298 1.00 87.81 105 VAL A C 1
ATOM 808 O O . VAL A 1 105 ? -16.041 -8.835 18.938 1.00 87.81 105 VAL A O 1
ATOM 811 N N . ALA A 1 106 ? -13.875 -8.941 19.515 1.00 87.19 106 ALA A N 1
ATOM 812 C CA . ALA A 1 106 ? -13.599 -7.527 19.268 1.00 87.19 106 ALA A CA 1
ATOM 813 C C . ALA A 1 106 ? -13.726 -7.168 17.779 1.00 87.19 106 ALA A C 1
ATOM 815 O O . ALA A 1 106 ? -14.294 -6.130 17.454 1.00 87.19 106 ALA A O 1
ATOM 816 N N . ILE A 1 107 ? -13.244 -8.036 16.885 1.00 88.50 107 ILE A N 1
ATOM 817 C CA . ILE A 1 107 ? -13.338 -7.829 15.433 1.00 88.50 107 ILE A CA 1
ATOM 818 C C . ILE A 1 107 ? -14.798 -7.867 14.986 1.00 88.50 107 ILE A C 1
ATOM 820 O O . ILE A 1 107 ? -15.250 -6.935 14.328 1.00 88.50 107 ILE A O 1
ATOM 824 N N . ASP A 1 108 ? -15.549 -8.892 15.398 1.00 89.62 108 ASP A N 1
ATOM 825 C CA . ASP A 1 108 ? -16.965 -9.032 15.041 1.00 89.62 108 ASP A CA 1
ATOM 826 C C . ASP A 1 108 ? -17.781 -7.821 15.535 1.00 89.62 108 ASP A C 1
ATOM 828 O O . ASP A 1 108 ? -18.655 -7.315 14.831 1.00 89.62 108 ASP A O 1
ATOM 832 N N . ALA A 1 109 ? -17.460 -7.297 16.723 1.00 90.81 109 ALA A N 1
ATOM 833 C CA . ALA A 1 109 ? -18.110 -6.108 17.263 1.00 90.81 109 ALA A CA 1
ATOM 834 C C . ALA A 1 109 ? -17.756 -4.816 16.511 1.00 90.81 109 ALA A C 1
ATOM 836 O O . ALA A 1 109 ? -18.638 -3.986 16.299 1.00 90.81 109 ALA A O 1
ATOM 837 N N . LEU A 1 110 ? -16.497 -4.640 16.097 1.00 92.00 110 LEU A N 1
ATOM 838 C CA . LEU A 1 110 ? -16.081 -3.501 15.271 1.00 92.00 110 LEU A CA 1
ATOM 839 C C . LEU A 1 110 ? -16.754 -3.541 13.893 1.00 92.00 110 LEU A C 1
ATOM 841 O O . LEU A 1 110 ? -17.250 -2.518 13.434 1.00 92.00 110 LEU A O 1
ATOM 845 N N . LEU A 1 111 ? -16.849 -4.719 13.269 1.00 90.19 111 LEU A N 1
ATOM 846 C CA . LEU A 1 111 ? -17.562 -4.901 12.000 1.00 90.19 111 LEU A CA 1
ATOM 847 C C . LEU A 1 111 ? -19.063 -4.594 12.138 1.00 90.19 111 LEU A C 1
ATOM 849 O O . LEU A 1 111 ? -19.631 -3.901 11.296 1.00 90.19 111 LEU A O 1
ATOM 853 N N . ALA A 1 112 ? -19.700 -5.038 13.225 1.00 89.75 112 ALA A N 1
ATOM 854 C CA . ALA A 1 112 ? -21.099 -4.711 13.500 1.00 89.75 112 ALA A CA 1
ATOM 855 C C . ALA A 1 112 ? -21.311 -3.205 13.749 1.00 89.75 112 ALA A C 1
ATOM 857 O O . ALA A 1 112 ? -22.299 -2.634 13.286 1.00 89.75 112 ALA A O 1
ATOM 858 N N . ALA A 1 113 ? -20.385 -2.549 14.457 1.00 88.38 113 ALA A N 1
ATOM 859 C CA . ALA A 1 113 ? -20.426 -1.103 14.669 1.00 88.38 113 ALA A CA 1
ATOM 860 C C . ALA A 1 113 ? -20.266 -0.332 13.351 1.00 88.38 113 ALA A C 1
ATOM 862 O O . ALA A 1 113 ? -20.991 0.632 13.123 1.00 88.38 113 ALA A O 1
ATOM 863 N N . LEU A 1 114 ? -19.393 -0.800 12.453 1.00 88.25 114 LEU A N 1
ATOM 864 C CA . LEU A 1 114 ? -19.225 -0.227 11.119 1.00 88.25 114 LEU A CA 1
ATOM 865 C C . LEU A 1 114 ? -20.518 -0.316 10.299 1.00 88.25 114 LEU A C 1
ATOM 867 O O . LEU A 1 114 ? -20.959 0.685 9.744 1.00 88.25 114 LEU A O 1
ATOM 871 N N . GLN A 1 115 ? -21.172 -1.481 10.290 1.00 84.25 115 GLN A N 1
ATOM 872 C CA . GLN A 1 115 ? -22.444 -1.676 9.587 1.00 84.25 115 GLN A CA 1
ATOM 873 C C . GLN A 1 115 ? -23.571 -0.804 10.160 1.00 84.25 115 GLN A C 1
ATOM 875 O O . GLN A 1 115 ? -24.412 -0.293 9.424 1.00 84.25 115 GLN A O 1
ATOM 880 N N . LYS A 1 116 ? -23.598 -0.604 11.480 1.00 82.62 116 LYS A N 1
ATOM 881 C CA . LYS A 1 116 ? -24.562 0.302 12.110 1.00 82.62 116 LYS A CA 1
ATOM 882 C C . LYS A 1 116 ? -24.296 1.755 11.702 1.00 82.62 116 LYS A C 1
ATOM 884 O O . LYS A 1 116 ? -25.209 2.438 11.239 1.00 82.62 116 LYS A O 1
ATOM 889 N N . ALA A 1 117 ? -23.040 2.190 11.801 1.00 78.44 117 ALA A N 1
ATOM 890 C CA . ALA A 1 117 ? -22.610 3.508 11.350 1.00 78.44 117 ALA A CA 1
ATOM 891 C C . ALA A 1 117 ? -22.901 3.719 9.854 1.00 78.44 117 ALA A C 1
ATOM 893 O O . ALA A 1 117 ? -23.092 4.861 9.434 1.00 78.44 117 ALA A O 1
ATOM 894 N N . ASP A 1 118 ? -22.960 2.642 9.057 1.00 72.25 118 ASP A N 1
ATOM 895 C CA . ASP A 1 118 ? -23.394 2.637 7.657 1.00 72.25 118 ASP A CA 1
ATOM 896 C C . ASP A 1 118 ? -24.862 3.029 7.458 1.00 72.25 118 ASP A C 1
ATOM 898 O O . ASP A 1 118 ? -25.175 3.813 6.563 1.00 72.25 118 ASP A O 1
ATOM 902 N N . THR A 1 119 ? -25.742 2.540 8.328 1.00 73.00 119 THR A N 1
ATOM 903 C CA . THR A 1 119 ? -27.193 2.764 8.245 1.00 73.00 119 THR A CA 1
ATOM 904 C C . THR A 1 119 ? -27.668 4.099 8.819 1.00 73.00 119 THR A C 1
ATOM 906 O O . THR A 1 119 ? -28.729 4.574 8.433 1.00 73.00 119 THR A O 1
ATOM 909 N N . GLU A 1 120 ? -26.892 4.723 9.707 1.00 68.06 120 GLU A N 1
ATOM 910 C CA . GLU A 1 120 ? -27.272 5.954 10.422 1.00 68.06 120 GLU A CA 1
ATOM 911 C C . GLU A 1 120 ? -26.861 7.251 9.688 1.00 68.06 120 GLU A C 1
ATOM 913 O O . GLU A 1 120 ? -26.729 8.297 10.321 1.00 68.06 120 GLU A O 1
ATOM 918 N N . ILE A 1 121 ? -26.640 7.228 8.361 1.00 61.53 121 ILE A N 1
ATOM 919 C CA . ILE A 1 121 ? -26.414 8.480 7.605 1.00 61.53 121 ILE A CA 1
ATOM 920 C C . ILE A 1 121 ? -27.726 9.247 7.508 1.00 61.53 121 ILE A C 1
ATOM 922 O O . ILE A 1 121 ? -28.482 9.104 6.548 1.00 61.53 121 ILE A O 1
ATOM 926 N N . GLU A 1 122 ? -27.969 10.112 8.478 1.00 52.16 122 GLU A N 1
ATOM 927 C CA . GLU A 1 122 ? -28.923 11.194 8.320 1.00 52.16 122 GLU A CA 1
ATOM 928 C C . GLU A 1 122 ? -28.190 12.399 7.701 1.00 52.16 122 GLU A C 1
ATOM 930 O O . GLU A 1 122 ? -27.241 12.959 8.255 1.00 52.16 122 GLU A O 1
ATOM 935 N N . ASP A 1 123 ? -28.620 12.770 6.495 1.00 51.69 123 ASP A N 1
ATOM 936 C CA . ASP A 1 123 ? -28.427 14.104 5.914 1.00 51.69 123 ASP A CA 1
ATOM 937 C C . ASP A 1 123 ? -26.985 14.543 5.577 1.00 51.69 123 ASP A C 1
ATOM 939 O O . ASP A 1 123 ? -26.570 15.675 5.821 1.00 51.69 123 ASP A O 1
ATOM 943 N N . GLY A 1 124 ? -26.187 13.655 4.973 1.00 52.22 124 GLY A N 1
ATOM 944 C CA . GLY A 1 124 ? -24.895 14.040 4.376 1.00 52.22 124 GLY A CA 1
ATOM 945 C C . GLY A 1 124 ? -23.826 14.486 5.383 1.00 52.22 124 GLY A C 1
ATOM 946 O O . GLY A 1 124 ? -22.783 15.016 4.991 1.00 52.22 124 GLY A O 1
ATOM 947 N N . THR A 1 125 ? -24.058 14.261 6.679 1.00 53.97 125 THR A N 1
ATOM 948 C CA . THR A 1 125 ? -23.093 14.564 7.735 1.00 53.97 125 THR A CA 1
ATOM 949 C C . THR A 1 125 ? -21.932 13.572 7.676 1.00 53.97 125 THR A C 1
ATOM 951 O O . THR A 1 125 ? -22.124 12.356 7.667 1.00 53.97 125 THR A O 1
ATOM 954 N N . TYR A 1 126 ? -20.704 14.094 7.644 1.00 57.09 126 TYR A N 1
ATOM 955 C CA . TYR A 1 126 ? -19.477 13.299 7.658 1.00 57.09 126 TYR A CA 1
ATOM 956 C C . TYR A 1 126 ? -19.426 12.387 8.889 1.00 57.09 126 TYR A C 1
ATOM 958 O O . TYR A 1 126 ? -19.265 12.863 10.015 1.00 57.09 126 TYR A O 1
ATOM 966 N N . ASN A 1 127 ? -19.520 11.070 8.683 1.00 70.00 127 ASN A N 1
ATOM 967 C CA . ASN A 1 127 ? -19.457 10.121 9.786 1.00 70.00 127 ASN A CA 1
ATOM 968 C C . ASN A 1 127 ? -17.999 9.760 10.123 1.00 70.00 127 ASN A C 1
ATOM 970 O O . ASN A 1 127 ? -17.456 8.759 9.649 1.00 70.00 127 ASN A O 1
ATOM 974 N N . PHE A 1 128 ? -17.364 10.582 10.966 1.00 75.69 128 PHE A N 1
ATOM 975 C CA . PHE A 1 128 ? -16.014 10.331 11.488 1.00 75.69 128 PHE A CA 1
ATOM 976 C C . PHE A 1 128 ? -15.878 8.955 12.152 1.00 75.69 128 PHE A C 1
ATOM 978 O O . PHE A 1 128 ? -14.799 8.370 12.124 1.00 75.69 128 PHE A O 1
ATOM 985 N N . GLU A 1 129 ? -16.960 8.410 12.712 1.00 78.50 129 GLU A N 1
ATOM 986 C CA . GLU A 1 129 ? -16.959 7.113 13.384 1.00 78.50 129 GLU A CA 1
ATOM 987 C C . GLU A 1 129 ? -16.507 5.973 12.472 1.00 78.50 129 GLU A C 1
ATOM 989 O O . GLU A 1 129 ? -15.712 5.133 12.889 1.00 78.50 129 GLU A O 1
ATOM 994 N N . ARG A 1 130 ? -16.947 5.971 11.208 1.00 83.25 130 ARG A N 1
ATOM 995 C CA . ARG A 1 130 ? -16.551 4.940 10.240 1.00 83.25 130 ARG A CA 1
ATOM 996 C C . ARG A 1 130 ? -15.056 4.942 10.006 1.00 83.25 130 ARG A C 1
ATOM 998 O O . ARG A 1 130 ? -14.435 3.887 10.020 1.00 83.25 130 ARG A O 1
ATOM 1005 N N . LEU A 1 131 ? -14.481 6.129 9.826 1.00 86.12 131 LEU A N 1
ATOM 1006 C CA . LEU A 1 131 ? -13.052 6.295 9.571 1.00 86.12 131 LEU A CA 1
ATOM 1007 C C . LEU A 1 131 ? -12.231 5.769 10.755 1.00 86.12 131 LEU A C 1
ATOM 1009 O O . LEU A 1 131 ? -11.236 5.072 10.559 1.00 86.12 131 LEU A O 1
ATOM 1013 N N . TRP A 1 132 ? -12.688 6.030 11.983 1.00 85.06 132 TRP A N 1
ATOM 1014 C CA . TRP A 1 132 ? -12.059 5.494 13.189 1.00 85.06 132 TRP A CA 1
ATOM 1015 C C . TRP A 1 132 ? -12.184 3.975 13.294 1.00 85.06 132 TRP A C 1
ATOM 1017 O O . TRP A 1 132 ? -11.201 3.318 13.631 1.00 85.06 132 TRP A O 1
ATOM 1027 N N . ILE A 1 133 ? -13.353 3.404 12.990 1.00 88.88 133 ILE A N 1
ATOM 1028 C CA . ILE A 1 133 ? -13.552 1.949 13.021 1.00 88.88 133 ILE A CA 1
ATOM 1029 C C . ILE A 1 133 ? -12.706 1.258 11.943 1.00 88.88 133 ILE A C 1
ATOM 1031 O O . ILE A 1 133 ? -12.073 0.246 12.230 1.00 88.88 133 ILE A O 1
ATOM 1035 N N . LEU A 1 134 ? -12.632 1.812 10.732 1.00 91.31 134 LEU A N 1
ATOM 1036 C CA . LEU A 1 134 ? -11.775 1.301 9.657 1.00 91.31 134 LEU A CA 1
ATOM 1037 C C . LEU A 1 134 ? -10.294 1.349 10.052 1.00 91.31 134 LEU A C 1
ATOM 1039 O O . LEU A 1 134 ? -9.592 0.349 9.920 1.00 91.31 134 LEU A O 1
ATOM 1043 N N . SER A 1 135 ? -9.840 2.464 10.631 1.00 88.50 135 SER A N 1
ATOM 1044 C CA . SER A 1 135 ? -8.481 2.592 11.176 1.00 88.50 135 SER A CA 1
ATOM 1045 C C . SER A 1 135 ? -8.204 1.559 12.279 1.00 88.50 135 SER A C 1
ATOM 1047 O O . SER A 1 135 ? -7.179 0.875 12.269 1.00 88.50 135 SER A O 1
ATOM 1049 N N . ALA A 1 136 ? -9.156 1.368 13.196 1.00 88.31 136 ALA A N 1
ATOM 1050 C CA . ALA A 1 136 ? -9.093 0.352 14.241 1.00 88.31 136 ALA A CA 1
ATOM 1051 C C . ALA A 1 136 ? -8.995 -1.072 13.660 1.00 88.31 136 ALA A C 1
ATOM 1053 O O . ALA A 1 136 ? -8.179 -1.860 14.133 1.00 88.31 136 ALA A O 1
ATOM 1054 N N . LEU A 1 137 ? -9.777 -1.392 12.625 1.00 90.00 137 LEU A N 1
ATOM 1055 C CA . LEU A 1 137 ? -9.741 -2.685 11.934 1.00 90.00 137 LEU A CA 1
ATOM 1056 C C . LEU A 1 137 ? -8.407 -2.927 11.213 1.00 90.00 137 LEU A C 1
ATOM 1058 O O . LEU A 1 137 ? -7.890 -4.042 11.282 1.00 90.00 137 LEU A O 1
ATOM 1062 N N . GLY A 1 138 ? -7.823 -1.899 10.588 1.00 86.19 138 GLY A N 1
ATOM 1063 C CA . GLY A 1 138 ? -6.508 -1.991 9.945 1.00 86.19 138 GLY A CA 1
ATOM 1064 C C . GLY A 1 138 ? -5.387 -2.332 10.929 1.00 86.19 138 GLY A C 1
ATOM 1065 O O . GLY A 1 138 ? -4.601 -3.245 10.690 1.00 86.19 138 GLY A O 1
ATOM 1066 N N . ASN A 1 139 ? -5.384 -1.693 12.103 1.00 83.75 139 ASN A N 1
ATOM 1067 C CA . ASN A 1 139 ? -4.372 -1.913 13.147 1.00 83.75 139 ASN A CA 1
ATOM 1068 C C . ASN A 1 139 ? -4.391 -3.324 13.766 1.00 83.75 139 ASN A C 1
ATOM 1070 O O . ASN A 1 139 ? -3.449 -3.714 14.454 1.00 83.75 139 ASN A O 1
ATOM 1074 N N . ILE A 1 140 ? -5.472 -4.084 13.579 1.00 81.81 140 ILE A N 1
ATOM 1075 C CA . ILE A 1 140 ? -5.632 -5.427 14.150 1.00 81.81 140 ILE A CA 1
ATOM 1076 C C . ILE A 1 140 ? -4.887 -6.496 13.320 1.00 81.81 140 ILE A C 1
ATOM 1078 O O . ILE A 1 140 ? -4.638 -7.588 13.838 1.00 81.81 140 ILE A O 1
ATOM 1082 N N . GLU A 1 141 ? -4.536 -6.213 12.055 1.00 70.62 141 GLU A N 1
ATOM 1083 C CA . GLU A 1 141 ? -3.879 -7.146 11.114 1.00 70.62 141 GLU A CA 1
ATOM 1084 C C . GLU A 1 141 ? -4.520 -8.556 11.077 1.00 70.62 141 GLU A C 1
ATOM 1086 O O . GLU A 1 141 ? -3.854 -9.581 10.909 1.00 70.62 141 GLU A O 1
ATOM 1091 N N . ASN A 1 142 ? -5.842 -8.650 11.258 1.00 79.38 142 ASN A N 1
ATOM 1092 C CA . ASN A 1 142 ? -6.536 -9.936 11.314 1.00 79.38 142 ASN A CA 1
ATOM 1093 C C . ASN A 1 142 ? -7.214 -10.279 9.990 1.00 79.38 142 ASN A C 1
ATOM 1095 O O . ASN A 1 142 ? -7.980 -9.489 9.445 1.00 79.38 142 ASN A O 1
ATOM 1099 N N . GLN A 1 143 ? -7.018 -11.518 9.539 1.00 81.19 143 GLN A N 1
ATOM 1100 C CA . GLN A 1 143 ? -7.583 -12.042 8.294 1.00 81.19 143 GLN A CA 1
ATOM 1101 C C . GLN A 1 143 ? -9.112 -11.904 8.200 1.00 81.19 143 GLN A C 1
ATOM 1103 O O . GLN A 1 143 ? -9.637 -11.712 7.109 1.00 81.19 143 GLN A O 1
ATOM 1108 N N . ARG A 1 144 ? -9.839 -11.953 9.326 1.00 82.81 144 ARG A N 1
ATOM 1109 C CA . ARG A 1 144 ? -11.306 -11.808 9.348 1.00 82.81 144 ARG A CA 1
ATOM 1110 C C . ARG A 1 144 ? -11.788 -10.406 8.983 1.00 82.81 144 ARG A C 1
ATOM 1112 O O . ARG A 1 144 ? -12.904 -10.277 8.498 1.00 82.81 144 ARG A O 1
ATOM 1119 N N . ALA A 1 145 ? -10.975 -9.378 9.222 1.00 86.69 145 ALA A N 1
ATOM 1120 C CA . ALA A 1 145 ? -11.318 -8.006 8.859 1.00 86.69 145 ALA A CA 1
ATOM 1121 C C . ALA A 1 145 ? -11.055 -7.720 7.373 1.00 86.69 145 ALA A C 1
ATOM 1123 O O . ALA A 1 145 ? -11.639 -6.795 6.825 1.00 86.69 145 ALA A O 1
ATOM 1124 N N . VAL A 1 146 ? -10.220 -8.525 6.705 1.00 90.38 146 VAL A N 1
ATOM 1125 C CA . VAL A 1 146 ? -9.759 -8.240 5.339 1.00 90.38 146 VAL A CA 1
ATOM 1126 C C . VAL A 1 146 ? -10.893 -8.263 4.324 1.00 90.38 146 VAL A C 1
ATOM 1128 O O . VAL A 1 146 ? -11.041 -7.299 3.588 1.00 90.38 146 VAL A O 1
ATOM 1131 N N . ALA A 1 147 ? -11.704 -9.325 4.283 1.00 91.31 147 ALA A N 1
ATOM 1132 C CA . ALA A 1 147 ? -12.778 -9.424 3.291 1.00 91.31 147 ALA A CA 1
ATOM 1133 C C . ALA A 1 147 ? -13.794 -8.262 3.403 1.00 91.31 147 ALA A C 1
ATOM 1135 O O . ALA A 1 147 ? -14.020 -7.598 2.396 1.00 91.31 147 ALA A O 1
ATOM 1136 N N . PRO A 1 148 ? -14.301 -7.903 4.602 1.00 91.38 148 PRO A N 1
ATOM 1137 C CA . PRO A 1 148 ? -15.127 -6.704 4.756 1.00 91.38 148 PRO A CA 1
ATOM 1138 C C . PRO A 1 148 ? -14.443 -5.400 4.319 1.00 91.38 148 PRO A C 1
ATOM 1140 O O . PRO A 1 148 ? -15.087 -4.535 3.732 1.00 91.38 148 PRO A O 1
ATOM 1143 N N . LEU A 1 149 ? -13.143 -5.237 4.596 1.00 93.75 149 LEU A N 1
ATOM 1144 C CA . LEU A 1 149 ? -12.389 -4.056 4.161 1.00 93.75 149 LEU A CA 1
ATOM 1145 C C . LEU A 1 149 ? -12.254 -3.999 2.632 1.00 93.75 149 LEU A C 1
ATOM 1147 O O . LEU A 1 149 ? -12.389 -2.922 2.056 1.00 93.75 149 LEU A O 1
ATOM 1151 N N . ILE A 1 150 ? -12.039 -5.144 1.977 1.00 94.38 150 ILE A N 1
ATOM 1152 C CA . ILE A 1 150 ? -12.021 -5.267 0.512 1.00 94.38 150 ILE A CA 1
ATOM 1153 C C . ILE A 1 150 ? -13.380 -4.870 -0.075 1.00 94.38 150 ILE A C 1
ATOM 1155 O O . ILE A 1 150 ? -13.423 -4.055 -0.996 1.00 94.38 150 ILE A O 1
ATOM 1159 N N . ASP A 1 151 ? -14.481 -5.379 0.483 1.00 93.69 151 ASP A N 1
ATOM 1160 C CA . ASP A 1 151 ? -15.833 -5.055 0.013 1.00 93.69 151 ASP A CA 1
ATOM 1161 C C . ASP A 1 151 ? -16.093 -3.541 0.070 1.00 93.69 151 ASP A C 1
ATOM 1163 O O . ASP A 1 151 ? -16.589 -2.951 -0.889 1.00 93.69 151 ASP A O 1
ATOM 1167 N N . ILE A 1 152 ? -15.691 -2.885 1.165 1.00 92.88 152 ILE A N 1
ATOM 1168 C CA . ILE A 1 152 ? -15.826 -1.429 1.326 1.00 92.88 152 ILE A CA 1
ATOM 1169 C C . ILE A 1 152 ? -14.926 -0.671 0.349 1.00 92.88 152 ILE A C 1
ATOM 1171 O O . ILE A 1 152 ? -15.352 0.336 -0.216 1.00 92.88 152 ILE A O 1
ATOM 1175 N N . ALA A 1 153 ? -13.694 -1.134 0.136 1.00 94.19 153 ALA A N 1
ATOM 1176 C CA . ALA A 1 153 ? -12.764 -0.502 -0.792 1.00 94.19 153 ALA A CA 1
ATOM 1177 C C . ALA A 1 153 ? -13.279 -0.545 -2.246 1.00 94.19 153 ALA A C 1
ATOM 1179 O O . ALA A 1 153 ? -13.092 0.425 -2.982 1.00 94.19 153 ALA A O 1
ATOM 1180 N N . HIS A 1 154 ? -13.984 -1.607 -2.650 1.00 93.12 154 HIS A N 1
ATOM 1181 C CA . HIS A 1 154 ? -14.564 -1.752 -3.995 1.00 93.12 154 HIS A CA 1
ATOM 1182 C C . HIS A 1 154 ? -15.952 -1.126 -4.179 1.00 93.12 154 HIS A C 1
ATOM 1184 O O . HIS A 1 154 ? -16.420 -0.991 -5.312 1.00 93.12 154 HIS A O 1
ATOM 1190 N N . ASP A 1 155 ? -16.629 -0.740 -3.101 1.00 91.50 155 ASP A N 1
ATOM 1191 C CA . ASP A 1 155 ? -17.980 -0.193 -3.180 1.00 91.50 155 ASP A CA 1
ATOM 1192 C C . ASP A 1 155 ? -17.970 1.259 -3.685 1.00 91.50 155 ASP A C 1
ATOM 1194 O O . ASP A 1 155 ? -17.898 2.219 -2.918 1.00 91.50 155 ASP A O 1
ATOM 1198 N N . LYS A 1 156 ? -18.078 1.415 -5.008 1.00 89.38 156 LYS A N 1
ATOM 1199 C CA . LYS A 1 156 ? -18.121 2.709 -5.711 1.00 89.38 156 LYS A CA 1
ATOM 1200 C C . LYS A 1 156 ? -19.316 3.596 -5.342 1.00 89.38 156 LYS A C 1
ATOM 1202 O O . LYS A 1 156 ? -19.337 4.750 -5.752 1.00 89.38 156 LYS A O 1
ATOM 1207 N N . GLN A 1 157 ? -20.321 3.083 -4.624 1.00 87.25 157 GLN A N 1
ATOM 1208 C CA . GLN A 1 157 ? -21.429 3.909 -4.126 1.00 87.25 157 GLN A CA 1
ATOM 1209 C C . GLN A 1 157 ? -21.074 4.624 -2.818 1.00 87.25 157 GLN A C 1
ATOM 1211 O O . GLN A 1 157 ? -21.774 5.553 -2.412 1.00 87.25 157 GLN A O 1
ATOM 1216 N N . ARG A 1 158 ? -19.994 4.207 -2.147 1.00 85.50 158 ARG A N 1
ATOM 1217 C CA . ARG A 1 158 ? -19.498 4.864 -0.937 1.00 85.50 158 ARG A CA 1
ATOM 1218 C C . ARG A 1 158 ? -18.696 6.104 -1.275 1.00 85.50 158 ARG A C 1
ATOM 1220 O O . ARG A 1 158 ? -18.041 6.189 -2.310 1.00 85.50 158 ARG A O 1
ATOM 1227 N N . ASP A 1 159 ? -18.701 7.047 -0.340 1.00 84.31 159 ASP A N 1
ATOM 1228 C CA . ASP A 1 159 ? -17.871 8.235 -0.439 1.00 84.31 159 ASP A CA 1
ATOM 1229 C C . ASP A 1 159 ? -16.374 7.871 -0.455 1.00 84.31 159 ASP A C 1
ATOM 1231 O O . ASP A 1 159 ? -15.928 6.923 0.202 1.00 84.31 159 ASP A O 1
ATOM 1235 N N . GLY A 1 160 ? -15.582 8.666 -1.179 1.00 83.12 160 GLY A N 1
ATOM 1236 C CA . GLY A 1 160 ? -14.152 8.415 -1.355 1.00 83.12 160 GLY A CA 1
ATOM 1237 C C . GLY A 1 160 ? -13.351 8.359 -0.049 1.00 83.12 160 GLY A C 1
ATOM 1238 O O . GLY A 1 160 ? -12.357 7.643 0.006 1.00 83.12 160 GLY A O 1
ATOM 1239 N N . ARG A 1 161 ? -13.778 9.027 1.038 1.00 85.38 161 ARG A N 1
ATOM 1240 C CA . ARG A 1 161 ? -13.047 8.987 2.322 1.00 85.38 161 ARG A CA 1
ATOM 1241 C C . ARG A 1 161 ? -13.222 7.652 3.029 1.00 85.38 161 ARG A C 1
ATOM 1243 O O . ARG A 1 161 ? -12.249 7.117 3.553 1.00 85.38 161 ARG A O 1
ATOM 1250 N N . THR A 1 162 ? -14.437 7.108 3.034 1.00 87.88 162 THR A N 1
ATOM 1251 C CA . THR A 1 162 ? -14.699 5.768 3.576 1.00 87.88 162 THR A CA 1
ATOM 1252 C C . THR A 1 162 ? -13.900 4.715 2.807 1.00 87.88 162 THR A C 1
ATOM 1254 O O . THR A 1 162 ? -13.251 3.865 3.419 1.00 87.88 162 THR A O 1
ATOM 1257 N N . ARG A 1 163 ? -13.874 4.808 1.472 1.00 91.75 163 ARG A N 1
ATOM 1258 C CA . ARG A 1 163 ? -13.084 3.904 0.624 1.00 91.75 163 ARG A CA 1
ATOM 1259 C C . ARG A 1 163 ? -11.581 4.045 0.867 1.00 91.75 163 ARG A C 1
ATOM 1261 O O . ARG A 1 163 ? -10.913 3.039 1.080 1.00 91.75 163 ARG A O 1
ATOM 1268 N N . ASN A 1 164 ? -11.066 5.275 0.928 1.00 90.56 164 ASN A N 1
ATOM 1269 C CA . ASN A 1 164 ? -9.672 5.570 1.274 1.00 90.56 164 ASN A CA 1
ATOM 1270 C C . ASN A 1 164 ? -9.287 4.963 2.630 1.00 90.56 164 ASN A C 1
ATOM 1272 O O . ASN A 1 164 ? -8.260 4.301 2.740 1.00 90.56 164 ASN A O 1
ATOM 1276 N N . ALA A 1 165 ? -10.123 5.124 3.658 1.00 91.44 165 ALA A N 1
ATOM 1277 C CA . ALA A 1 165 ? -9.851 4.556 4.973 1.00 91.44 165 ALA A CA 1
ATOM 1278 C C . ALA A 1 165 ? -9.815 3.019 4.950 1.00 91.44 165 ALA A C 1
ATOM 1280 O O . ALA A 1 165 ? -8.975 2.427 5.626 1.00 91.44 165 ALA A O 1
ATOM 1281 N N . ALA A 1 166 ? -10.669 2.369 4.152 1.00 93.88 166 ALA A N 1
ATOM 1282 C CA . ALA A 1 166 ? -10.617 0.921 3.952 1.00 93.88 166 ALA A CA 1
ATOM 1283 C C . ALA A 1 166 ? -9.351 0.480 3.196 1.00 93.88 166 ALA A C 1
ATOM 1285 O O . ALA A 1 166 ? -8.696 -0.469 3.618 1.00 93.88 166 ALA A O 1
ATOM 1286 N N . ILE A 1 167 ? -8.952 1.207 2.148 1.00 95.75 167 ILE A N 1
ATOM 1287 C CA . ILE A 1 167 ? -7.692 0.984 1.420 1.00 95.75 167 ILE A CA 1
ATOM 1288 C C . ILE A 1 167 ? -6.491 1.109 2.367 1.00 95.75 167 ILE A C 1
ATOM 1290 O O . ILE A 1 167 ? -5.648 0.215 2.428 1.00 95.75 167 ILE A O 1
ATOM 1294 N N . ARG A 1 168 ? -6.450 2.169 3.183 1.00 93.00 168 ARG A N 1
ATOM 1295 C CA . ARG A 1 168 ? -5.406 2.377 4.197 1.00 93.00 168 ARG A CA 1
ATOM 1296 C C . ARG A 1 168 ? -5.402 1.269 5.253 1.00 93.00 168 ARG A C 1
ATOM 1298 O O . ARG A 1 168 ? -4.339 0.844 5.690 1.00 93.00 168 ARG A O 1
ATOM 1305 N N . ALA A 1 169 ? -6.568 0.756 5.639 1.00 92.81 169 ALA A N 1
ATOM 1306 C CA . ALA A 1 169 ? -6.676 -0.366 6.571 1.00 92.81 169 ALA A CA 1
ATOM 1307 C C . ALA A 1 169 ? -6.165 -1.702 5.990 1.00 92.81 169 ALA A C 1
ATOM 1309 O O . ALA A 1 169 ? -5.869 -2.622 6.752 1.00 92.81 169 ALA A O 1
ATOM 1310 N N . LEU A 1 170 ? -6.040 -1.817 4.664 1.00 93.62 170 LEU A N 1
ATOM 1311 C CA . LEU A 1 170 ? -5.457 -2.978 3.982 1.00 93.62 170 LEU A CA 1
ATOM 1312 C C . LEU A 1 170 ? -3.928 -2.886 3.820 1.00 93.62 170 LEU A C 1
ATOM 1314 O O . LEU A 1 170 ? -3.310 -3.862 3.388 1.00 93.62 170 LEU A O 1
ATOM 1318 N N . MET A 1 171 ? -3.297 -1.759 4.172 1.00 90.81 171 MET A N 1
ATOM 1319 C CA . MET A 1 171 ? -1.843 -1.582 4.053 1.00 90.81 171 MET A CA 1
ATOM 1320 C C . MET A 1 171 ? -1.069 -2.649 4.830 1.00 90.81 171 MET A C 1
ATOM 1322 O O . MET A 1 171 ? -1.379 -2.958 5.978 1.00 90.81 171 MET A O 1
ATOM 1326 N N . GLY A 1 172 ? -0.054 -3.237 4.190 1.00 86.50 172 GLY A N 1
ATOM 1327 C CA . GLY A 1 172 ? 0.781 -4.286 4.791 1.00 86.50 172 GLY A CA 1
ATOM 1328 C C . GLY A 1 172 ? 0.090 -5.645 4.970 1.00 86.50 172 GLY A C 1
ATOM 1329 O O . GLY A 1 172 ? 0.713 -6.594 5.475 1.00 86.50 172 GLY A O 1
ATOM 1330 N N . ASN A 1 173 ? -1.174 -5.767 4.546 1.00 88.88 173 ASN A N 1
ATOM 1331 C CA . ASN A 1 173 ? -1.938 -7.003 4.602 1.00 88.88 173 ASN A CA 1
ATOM 1332 C C . ASN A 1 173 ? -1.834 -7.786 3.288 1.00 88.88 173 ASN A C 1
ATOM 1334 O O . ASN A 1 173 ? -2.452 -7.437 2.283 1.00 88.88 173 ASN A O 1
ATOM 1338 N N . SER A 1 174 ? -1.120 -8.911 3.325 1.00 88.38 174 SER A N 1
ATOM 1339 C CA . SER A 1 174 ? -0.902 -9.785 2.166 1.00 88.38 174 SER A CA 1
ATOM 1340 C C . SER A 1 174 ? -2.185 -10.265 1.481 1.00 88.38 174 SER A C 1
ATOM 1342 O O . SER A 1 174 ? -2.193 -10.478 0.273 1.00 88.38 174 SER A O 1
ATOM 1344 N N . LEU A 1 175 ? -3.278 -10.437 2.234 1.00 89.56 175 LEU A N 1
ATOM 1345 C CA . LEU A 1 175 ? -4.563 -10.874 1.679 1.00 89.56 175 LEU A CA 1
ATOM 1346 C C . LEU A 1 175 ? -5.300 -9.746 0.934 1.00 89.56 175 LEU A C 1
ATOM 1348 O O . LEU A 1 175 ? -6.210 -10.030 0.164 1.00 89.56 175 LEU A O 1
ATOM 1352 N N . GLY A 1 176 ? -4.921 -8.485 1.164 1.00 90.62 176 GLY A N 1
ATOM 1353 C CA . GLY A 1 176 ? -5.489 -7.313 0.495 1.00 90.62 176 GLY A CA 1
ATOM 1354 C C . GLY A 1 176 ? -4.813 -6.957 -0.830 1.00 90.62 176 GLY A C 1
ATOM 1355 O O . GLY A 1 176 ? -5.366 -6.164 -1.585 1.00 90.62 176 GLY A O 1
ATOM 1356 N N . ILE A 1 177 ? -3.648 -7.540 -1.139 1.00 91.06 177 ILE A N 1
ATOM 1357 C CA . ILE A 1 177 ? -2.826 -7.142 -2.294 1.00 91.06 177 ILE A CA 1
ATOM 1358 C C . ILE A 1 177 ? -3.600 -7.227 -3.612 1.00 91.06 177 ILE A C 1
ATOM 1360 O O . ILE A 1 177 ? -3.581 -6.271 -4.378 1.00 91.06 177 ILE A O 1
ATOM 1364 N N . ASP A 1 178 ? -4.322 -8.318 -3.876 1.00 88.12 178 ASP A N 1
ATOM 1365 C CA . ASP A 1 178 ? -5.058 -8.464 -5.140 1.00 88.12 178 ASP A CA 1
ATOM 1366 C C . ASP A 1 178 ? -6.178 -7.432 -5.305 1.00 88.12 178 ASP A C 1
ATOM 1368 O O . ASP A 1 178 ? -6.362 -6.899 -6.398 1.00 88.12 178 ASP A O 1
ATOM 1372 N N . ALA A 1 179 ? -6.876 -7.092 -4.221 1.00 91.75 179 ALA A N 1
ATOM 1373 C CA . ALA A 1 179 ? -7.895 -6.047 -4.232 1.00 91.75 179 ALA A CA 1
ATOM 1374 C C . ALA A 1 179 ? -7.279 -4.664 -4.496 1.00 91.75 179 ALA A C 1
ATOM 1376 O O . ALA A 1 179 ? -7.768 -3.913 -5.339 1.00 91.75 179 ALA A O 1
ATOM 1377 N N . LEU A 1 180 ? -6.159 -4.345 -3.837 1.00 95.81 180 LEU A N 1
ATOM 1378 C CA . LEU A 1 180 ? -5.436 -3.090 -4.059 1.00 95.81 180 LEU A CA 1
ATOM 1379 C C . LEU A 1 180 ? -4.940 -2.971 -5.509 1.00 95.81 180 LEU A C 1
ATOM 1381 O O . LEU A 1 180 ? -5.087 -1.917 -6.125 1.00 95.81 180 LEU A O 1
ATOM 1385 N N . ILE A 1 181 ? -4.424 -4.062 -6.087 1.00 91.69 181 ILE A N 1
ATOM 1386 C CA . ILE A 1 181 ? -4.036 -4.112 -7.504 1.00 91.69 181 ILE A CA 1
ATOM 1387 C C . ILE A 1 181 ? -5.252 -3.853 -8.397 1.00 91.69 181 ILE A C 1
ATOM 1389 O O . ILE A 1 181 ? -5.170 -3.029 -9.303 1.00 91.69 181 ILE A O 1
ATOM 1393 N N . GLN A 1 182 ? -6.384 -4.513 -8.139 1.00 89.31 182 GLN A N 1
ATOM 1394 C CA . GLN A 1 182 ? -7.610 -4.319 -8.919 1.00 89.31 182 GLN A CA 1
ATOM 1395 C C . GLN A 1 182 ? -8.093 -2.864 -8.893 1.00 89.31 182 GLN A C 1
ATOM 1397 O O . GLN A 1 182 ? -8.450 -2.337 -9.943 1.00 89.31 182 GLN A O 1
ATOM 1402 N N . ILE A 1 183 ? -8.054 -2.202 -7.733 1.00 93.19 183 ILE A N 1
ATOM 1403 C CA . ILE A 1 183 ? -8.425 -0.785 -7.601 1.00 93.19 183 ILE A CA 1
ATOM 1404 C C . ILE A 1 183 ? -7.447 0.111 -8.370 1.00 93.19 183 ILE A C 1
ATOM 1406 O O . ILE A 1 183 ? -7.868 0.989 -9.118 1.00 93.19 183 ILE A O 1
ATOM 1410 N N . MET A 1 184 ? -6.139 -0.117 -8.230 1.00 92.94 184 MET A N 1
ATOM 1411 C CA . MET A 1 184 ? -5.099 0.671 -8.903 1.00 92.94 184 MET A CA 1
ATOM 1412 C C . MET A 1 184 ? -5.253 0.670 -10.437 1.00 92.94 184 MET A C 1
ATOM 1414 O O . MET A 1 184 ? -5.034 1.701 -11.090 1.00 92.94 184 MET A O 1
ATOM 1418 N N . ILE A 1 185 ? -5.620 -0.475 -11.023 1.00 85.69 185 ILE A N 1
ATOM 1419 C CA . ILE A 1 185 ? -5.680 -0.668 -12.482 1.00 85.69 185 ILE A CA 1
ATOM 1420 C C . ILE A 1 185 ? -7.056 -0.384 -13.096 1.00 85.69 185 ILE A C 1
ATOM 1422 O O . ILE A 1 185 ? -7.163 -0.319 -14.318 1.00 85.69 185 ILE A O 1
ATOM 1426 N N . ASP A 1 186 ? -8.105 -0.221 -12.288 1.00 84.94 186 ASP A N 1
ATOM 1427 C CA . ASP A 1 186 ? -9.451 0.057 -12.788 1.00 84.94 186 ASP A CA 1
ATOM 1428 C C . ASP A 1 186 ? -9.552 1.509 -13.282 1.00 84.94 186 ASP A C 1
ATOM 1430 O O . ASP A 1 186 ? -9.555 2.468 -12.515 1.00 84.94 186 ASP A O 1
ATOM 1434 N N . GLU A 1 187 ? -9.641 1.683 -14.600 1.00 85.69 187 GLU A N 1
ATOM 1435 C CA . GLU A 1 187 ? -9.727 3.001 -15.240 1.00 85.69 187 GLU A CA 1
ATOM 1436 C C . GLU A 1 187 ? -11.019 3.763 -14.924 1.00 85.69 187 GLU A C 1
ATOM 1438 O O . GLU A 1 187 ? -11.065 4.977 -15.116 1.00 85.69 187 GLU A O 1
ATOM 1443 N N . SER A 1 188 ? -12.055 3.076 -14.435 1.00 86.69 188 SER A N 1
ATOM 1444 C CA . SER A 1 188 ? -13.305 3.710 -14.008 1.00 86.69 188 SER A CA 1
ATOM 1445 C C . SER A 1 188 ? -13.266 4.229 -12.568 1.00 86.69 188 SER A C 1
ATOM 1447 O O . SER A 1 188 ? -14.238 4.837 -12.121 1.00 86.69 188 SER A O 1
ATOM 1449 N N . GLU A 1 189 ? -12.174 3.990 -11.837 1.00 90.31 189 GLU A N 1
ATOM 1450 C CA . GLU A 1 189 ? -11.969 4.522 -10.490 1.00 90.31 189 GLU A CA 1
ATOM 1451 C C . GLU A 1 189 ? -11.515 5.983 -10.497 1.00 90.31 189 GLU A C 1
ATOM 1453 O O . GLU A 1 189 ? -10.819 6.454 -11.403 1.00 90.31 189 GLU A O 1
ATOM 1458 N N . GLU A 1 190 ? -11.869 6.699 -9.430 1.00 89.81 190 GLU A N 1
ATOM 1459 C CA . GLU A 1 190 ? -11.405 8.067 -9.216 1.00 89.81 190 GLU A CA 1
ATOM 1460 C C . GLU A 1 190 ? -9.870 8.113 -9.079 1.00 89.81 190 GLU A C 1
ATOM 1462 O O . GLU A 1 190 ? -9.290 7.251 -8.408 1.00 89.81 190 GLU A O 1
ATOM 1467 N N . PRO A 1 191 ? -9.186 9.133 -9.640 1.00 90.19 191 PRO A N 1
ATOM 1468 C CA . PRO A 1 191 ? -7.727 9.240 -9.571 1.00 90.19 191 PRO A CA 1
ATOM 1469 C C . PRO A 1 191 ? -7.160 9.141 -8.152 1.00 90.19 191 PRO A C 1
ATOM 1471 O O . PRO A 1 191 ? -6.166 8.445 -7.950 1.00 90.19 191 PRO A O 1
ATOM 1474 N N . GLN A 1 192 ? -7.830 9.765 -7.176 1.00 89.94 192 GLN A N 1
ATOM 1475 C CA . GLN A 1 192 ? -7.428 9.715 -5.771 1.00 89.94 192 GLN A CA 1
ATOM 1476 C C . GLN A 1 192 ? -7.456 8.281 -5.233 1.00 89.94 192 GLN A C 1
ATOM 1478 O O . GLN A 1 192 ? -6.477 7.835 -4.653 1.00 89.94 192 GLN A O 1
ATOM 1483 N N . VAL A 1 193 ? -8.532 7.532 -5.489 1.00 92.69 193 VAL A N 1
ATOM 1484 C CA . VAL A 1 193 ? -8.701 6.150 -5.010 1.00 92.69 193 VAL A CA 1
ATOM 1485 C C . VAL A 1 193 ? -7.643 5.223 -5.614 1.00 92.69 193 VAL A C 1
ATOM 1487 O O . VAL A 1 193 ? -7.075 4.377 -4.922 1.00 92.69 193 VAL A O 1
ATOM 1490 N N . ARG A 1 194 ? -7.325 5.407 -6.901 1.00 94.25 194 ARG A N 1
ATOM 1491 C CA . ARG A 1 194 ? -6.230 4.678 -7.561 1.00 94.25 194 ARG A CA 1
ATOM 1492 C C . ARG A 1 194 ? -4.871 5.037 -6.949 1.00 94.25 194 ARG A C 1
ATOM 1494 O O . ARG A 1 194 ? -4.025 4.159 -6.768 1.00 94.25 194 ARG A O 1
ATOM 1501 N N . GLY A 1 195 ? -4.671 6.313 -6.619 1.00 93.62 195 GLY A N 1
ATOM 1502 C CA . GLY A 1 195 ? -3.504 6.821 -5.899 1.00 93.62 195 GLY A CA 1
ATOM 1503 C C . GLY A 1 195 ? -3.347 6.195 -4.513 1.00 93.62 195 GLY A C 1
ATOM 1504 O O . GLY A 1 195 ? -2.284 5.670 -4.202 1.00 93.62 195 GLY A O 1
ATOM 1505 N N . ASP A 1 196 ? -4.427 6.138 -3.739 1.00 94.19 196 ASP A N 1
ATOM 1506 C CA . ASP A 1 196 ? -4.457 5.538 -2.402 1.00 94.19 196 ASP A CA 1
ATOM 1507 C C . ASP A 1 196 ? -4.122 4.043 -2.443 1.00 94.19 196 ASP A C 1
ATOM 1509 O O . ASP A 1 196 ? -3.371 3.536 -1.612 1.00 94.19 196 ASP A O 1
ATOM 1513 N N . ALA A 1 197 ? -4.650 3.319 -3.436 1.00 96.19 197 ALA A N 1
ATOM 1514 C CA . ALA A 1 197 ? -4.302 1.916 -3.638 1.00 96.19 197 ALA A CA 1
ATOM 1515 C C . ALA A 1 197 ? -2.815 1.748 -3.994 1.00 96.19 197 ALA A C 1
ATOM 1517 O O . ALA A 1 197 ? -2.174 0.800 -3.544 1.00 96.19 197 ALA A O 1
ATOM 1518 N N . THR A 1 198 ? -2.251 2.693 -4.751 1.00 96.38 198 THR A N 1
ATOM 1519 C CA . THR A 1 198 ? -0.824 2.717 -5.109 1.00 96.38 198 THR A CA 1
ATOM 1520 C C . THR A 1 198 ? 0.060 2.999 -3.891 1.00 96.38 198 THR A C 1
ATOM 1522 O O . THR A 1 198 ? 1.043 2.287 -3.693 1.00 96.38 198 THR A O 1
ATOM 1525 N N . GLU A 1 199 ? -0.312 3.968 -3.043 1.00 95.31 199 GLU A N 1
ATOM 1526 C CA . GLU A 1 199 ? 0.325 4.228 -1.738 1.00 95.31 199 GLU A CA 1
ATOM 1527 C C . GLU A 1 199 ? 0.295 2.955 -0.883 1.00 95.31 199 GLU A C 1
ATOM 1529 O O . GLU A 1 199 ? 1.328 2.500 -0.390 1.00 95.31 199 GLU A O 1
ATOM 1534 N N . ALA A 1 200 ? -0.878 2.324 -0.769 1.00 95.12 200 ALA A N 1
ATOM 1535 C CA . ALA A 1 200 ? -1.071 1.154 0.075 1.00 95.12 200 ALA A CA 1
ATOM 1536 C C . ALA A 1 200 ? -0.237 -0.057 -0.365 1.00 95.12 200 ALA A C 1
ATOM 1538 O O . ALA A 1 200 ? 0.303 -0.789 0.473 1.00 95.12 200 ALA A O 1
ATOM 1539 N N . LEU A 1 201 ? -0.083 -0.243 -1.677 1.00 95.56 201 LEU A N 1
ATOM 1540 C CA . LEU A 1 201 ? 0.808 -1.245 -2.256 1.00 95.56 201 LEU A CA 1
ATOM 1541 C C . LEU A 1 201 ? 2.285 -0.991 -1.917 1.00 95.56 201 LEU A C 1
ATOM 1543 O O . LEU A 1 201 ? 3.058 -1.944 -1.915 1.00 95.56 201 LEU A O 1
ATOM 1547 N N . GLY A 1 202 ? 2.676 0.234 -1.550 1.00 93.31 202 GLY A N 1
ATOM 1548 C CA . GLY A 1 202 ? 4.012 0.561 -1.040 1.00 93.31 202 GLY A CA 1
ATOM 1549 C C . GLY A 1 202 ? 4.399 -0.196 0.238 1.00 93.31 202 GLY A C 1
ATOM 1550 O O . GLY A 1 202 ? 5.575 -0.450 0.485 1.00 93.31 202 GLY A O 1
ATOM 1551 N N . SER A 1 203 ? 3.404 -0.638 1.014 1.00 92.06 203 SER A N 1
ATOM 1552 C CA . SER A 1 203 ? 3.589 -1.440 2.232 1.00 92.06 203 SER A CA 1
ATOM 1553 C C . SER A 1 203 ? 3.643 -2.956 1.978 1.00 92.06 203 SER A C 1
ATOM 1555 O O . SER A 1 203 ? 3.584 -3.741 2.929 1.00 92.06 203 SER A O 1
ATOM 1557 N N . ALA A 1 204 ? 3.718 -3.396 0.718 1.00 90.81 204 ALA A N 1
ATOM 1558 C CA . ALA A 1 204 ? 3.821 -4.813 0.382 1.00 90.81 204 ALA A CA 1
ATOM 1559 C C . ALA A 1 204 ? 5.077 -5.461 0.992 1.00 90.81 204 ALA A C 1
ATOM 1561 O O . ALA A 1 204 ? 6.130 -4.839 1.156 1.00 90.81 204 ALA A O 1
ATOM 1562 N N . ARG A 1 205 ? 4.972 -6.747 1.335 1.00 87.44 205 ARG A N 1
ATOM 1563 C CA . ARG A 1 205 ? 6.054 -7.510 1.978 1.00 87.44 205 ARG A CA 1
ATOM 1564 C C . ARG A 1 205 ? 7.039 -8.041 0.933 1.00 87.44 205 ARG A C 1
ATOM 1566 O O . ARG A 1 205 ? 6.686 -8.216 -0.226 1.00 87.44 205 ARG A O 1
ATOM 1573 N N . ASP A 1 206 ? 8.256 -8.410 1.343 1.00 80.81 206 ASP A N 1
ATOM 1574 C CA . ASP A 1 206 ? 9.306 -8.935 0.441 1.00 80.81 206 ASP A CA 1
ATOM 1575 C C . ASP A 1 206 ? 8.839 -10.048 -0.510 1.00 80.81 206 ASP A C 1
ATOM 1577 O O . ASP A 1 206 ? 9.275 -10.104 -1.656 1.00 80.81 206 ASP A O 1
ATOM 1581 N N . GLY A 1 207 ? 7.964 -10.945 -0.042 1.00 80.75 207 GLY A N 1
ATOM 1582 C CA . GLY A 1 207 ? 7.431 -12.046 -0.856 1.00 80.75 207 GLY A CA 1
ATOM 1583 C C . GLY A 1 207 ? 6.471 -11.604 -1.967 1.00 80.75 207 GLY A C 1
ATOM 1584 O O . GLY A 1 207 ? 6.158 -12.395 -2.849 1.00 80.75 207 GLY A O 1
ATOM 1585 N N . GLU A 1 208 ? 6.013 -10.353 -1.939 1.00 83.38 208 GLU A N 1
ATOM 1586 C CA . GLU A 1 208 ? 5.085 -9.752 -2.904 1.00 83.38 208 GLU A CA 1
ATOM 1587 C C . GLU A 1 208 ? 5.804 -8.818 -3.888 1.00 83.38 208 GLU A C 1
ATOM 1589 O O . GLU A 1 208 ? 5.187 -8.327 -4.832 1.00 83.38 208 GLU A O 1
ATOM 1594 N N . ALA A 1 209 ? 7.111 -8.601 -3.708 1.00 78.75 209 ALA A N 1
ATOM 1595 C CA . ALA A 1 209 ? 7.910 -7.669 -4.495 1.00 78.75 209 ALA A CA 1
ATOM 1596 C C . ALA A 1 209 ? 7.781 -7.886 -6.006 1.00 78.75 209 ALA A C 1
ATOM 1598 O O . ALA A 1 209 ? 7.538 -6.938 -6.748 1.00 78.75 209 ALA A O 1
ATOM 1599 N N . GLU A 1 210 ? 7.887 -9.136 -6.459 1.00 74.12 210 GLU A N 1
ATOM 1600 C CA . GLU A 1 210 ? 7.786 -9.488 -7.880 1.00 74.12 210 GLU A CA 1
ATOM 1601 C C . GLU A 1 210 ? 6.399 -9.201 -8.472 1.00 74.12 210 GLU A C 1
ATOM 1603 O O . GLU A 1 210 ? 6.286 -8.970 -9.673 1.00 74.12 210 GLU A O 1
ATOM 1608 N N . ARG A 1 211 ? 5.351 -9.189 -7.638 1.00 77.62 211 ARG A N 1
ATOM 1609 C CA . ARG A 1 211 ? 3.977 -8.891 -8.060 1.00 77.62 211 ARG A CA 1
ATOM 1610 C C . ARG A 1 211 ? 3.714 -7.391 -8.092 1.00 77.62 211 ARG A C 1
ATOM 1612 O O . ARG A 1 211 ? 3.089 -6.907 -9.025 1.00 77.62 211 ARG A O 1
ATOM 1619 N N . VAL A 1 212 ? 4.176 -6.667 -7.074 1.00 85.06 212 VAL A N 1
ATOM 1620 C CA . VAL A 1 212 ? 3.800 -5.265 -6.848 1.00 85.06 212 VAL A CA 1
ATOM 1621 C C . VAL A 1 212 ? 4.716 -4.295 -7.580 1.00 85.06 212 VAL A C 1
ATOM 1623 O O . VAL A 1 212 ? 4.248 -3.386 -8.262 1.00 85.06 212 VAL A O 1
ATOM 1626 N N . LEU A 1 213 ? 6.028 -4.498 -7.481 1.00 83.69 213 LEU A N 1
ATOM 1627 C CA . LEU A 1 213 ? 7.024 -3.556 -7.984 1.00 83.69 213 LEU A CA 1
ATOM 1628 C C . LEU A 1 213 ? 6.842 -3.196 -9.470 1.00 83.69 213 LEU A C 1
ATOM 1630 O O . LEU A 1 213 ? 6.928 -2.013 -9.806 1.00 83.69 213 LEU A O 1
ATOM 1634 N N . PRO A 1 214 ? 6.530 -4.143 -10.369 1.00 76.62 214 PRO A N 1
ATOM 1635 C CA . PRO A 1 214 ? 6.366 -3.795 -11.771 1.00 76.62 214 PRO A CA 1
ATOM 1636 C C . PRO A 1 214 ? 5.106 -2.955 -12.052 1.00 76.62 214 PRO A C 1
ATOM 1638 O O . PRO A 1 214 ? 5.116 -2.118 -12.958 1.00 76.62 214 PRO A O 1
ATOM 1641 N N . LEU A 1 215 ? 4.035 -3.145 -11.268 1.00 81.88 215 LEU A N 1
ATOM 1642 C CA . LEU A 1 215 ? 2.810 -2.336 -11.333 1.00 81.88 215 LEU A CA 1
ATOM 1643 C C . LEU A 1 215 ? 3.121 -0.891 -10.937 1.00 81.88 215 LEU A C 1
ATOM 1645 O O . LEU A 1 215 ? 2.770 0.044 -11.655 1.00 81.88 215 LEU A O 1
ATOM 1649 N N . ILE A 1 216 ? 3.841 -0.724 -9.824 1.00 90.38 216 ILE A N 1
ATOM 1650 C CA . ILE A 1 216 ? 4.245 0.581 -9.300 1.00 90.38 216 ILE A CA 1
ATOM 1651 C C . ILE A 1 216 ? 5.146 1.312 -10.301 1.00 90.38 216 ILE A C 1
ATOM 1653 O O . ILE A 1 216 ? 4.899 2.469 -10.623 1.00 90.38 216 ILE A O 1
ATOM 1657 N N . ILE A 1 217 ? 6.146 0.638 -10.876 1.00 84.25 217 ILE A N 1
ATOM 1658 C CA . ILE A 1 217 ? 7.028 1.266 -11.875 1.00 84.25 217 ILE A CA 1
ATOM 1659 C C . ILE A 1 217 ? 6.246 1.652 -13.134 1.00 84.25 217 ILE A C 1
ATOM 1661 O O . ILE A 1 217 ? 6.492 2.709 -13.705 1.00 84.25 217 ILE A O 1
ATOM 1665 N N . THR A 1 218 ? 5.264 0.850 -13.544 1.00 78.00 218 THR A N 1
ATOM 1666 C CA . THR A 1 218 ? 4.385 1.201 -14.671 1.00 78.00 218 THR A CA 1
ATOM 1667 C C . THR A 1 218 ? 3.560 2.456 -14.364 1.00 78.00 218 THR A C 1
ATOM 1669 O O . THR A 1 218 ? 3.409 3.324 -15.225 1.00 78.00 218 THR A O 1
ATOM 1672 N N . ALA A 1 219 ? 3.083 2.610 -13.126 1.00 86.94 219 ALA A N 1
ATOM 1673 C CA . ALA A 1 219 ? 2.328 3.788 -12.703 1.00 86.94 219 ALA A CA 1
ATOM 1674 C C . ALA A 1 219 ? 3.138 5.095 -12.738 1.00 86.94 219 ALA A C 1
ATOM 1676 O O . ALA A 1 219 ? 2.545 6.147 -12.968 1.00 86.94 219 ALA A O 1
ATOM 1677 N N . LEU A 1 220 ? 4.475 5.041 -12.663 1.00 87.19 220 LEU A N 1
ATOM 1678 C CA . LEU A 1 220 ? 5.358 6.195 -12.915 1.00 87.19 220 LEU A CA 1
ATOM 1679 C C . LEU A 1 220 ? 5.220 6.774 -14.334 1.00 87.19 220 LEU A C 1
ATOM 1681 O O . LEU A 1 220 ? 5.646 7.899 -14.611 1.00 87.19 220 LEU A O 1
ATOM 1685 N N . SER A 1 221 ? 4.627 6.016 -15.254 1.00 80.81 221 SER A N 1
ATOM 1686 C CA . SER A 1 221 ? 4.360 6.452 -16.622 1.00 80.81 221 SER A CA 1
ATOM 1687 C C . SER A 1 221 ? 2.905 6.748 -16.926 1.00 80.81 221 SER A C 1
ATOM 1689 O O . SER A 1 221 ? 2.588 7.126 -18.052 1.00 80.81 221 SER A O 1
ATOM 1691 N N . HIS A 1 222 ? 2.033 6.668 -15.926 1.00 84.94 222 HIS A N 1
ATOM 1692 C CA . HIS A 1 222 ? 0.610 6.857 -16.132 1.00 84.94 222 HIS A CA 1
ATOM 1693 C C . HIS A 1 222 ? 0.253 8.329 -16.437 1.00 84.94 222 HIS A C 1
ATOM 1695 O O . HIS A 1 222 ? 0.840 9.234 -15.839 1.00 84.94 222 HIS A O 1
ATOM 1701 N N . PRO A 1 223 ? -0.744 8.615 -17.301 1.00 82.31 223 PRO A N 1
ATOM 1702 C CA . PRO A 1 223 ? -1.203 9.986 -17.563 1.00 82.31 223 PRO A CA 1
ATOM 1703 C C . PRO A 1 223 ? -1.713 10.731 -16.318 1.00 82.31 223 PRO A C 1
ATOM 1705 O O . PRO A 1 223 ? -1.562 11.949 -16.216 1.00 82.31 223 PRO A O 1
ATOM 1708 N N . LEU A 1 224 ? -2.279 9.999 -15.354 1.00 87.62 224 LEU A N 1
ATOM 1709 C CA . LEU A 1 224 ? -2.756 10.549 -14.076 1.00 87.62 224 LEU A CA 1
ATOM 1710 C C . LEU A 1 224 ? -1.583 10.951 -13.162 1.00 87.62 224 LEU A C 1
ATOM 1712 O O . LEU A 1 224 ? -0.780 10.080 -12.820 1.00 87.62 224 LEU A O 1
ATOM 1716 N N . PRO A 1 225 ? -1.499 12.223 -12.727 1.00 90.38 225 PRO A N 1
ATOM 1717 C CA . PRO A 1 225 ? -0.453 12.685 -11.813 1.00 90.38 225 PRO A CA 1
ATOM 1718 C C . PRO A 1 225 ? -0.473 11.979 -10.453 1.00 90.38 225 PRO A C 1
ATOM 1720 O O . PRO A 1 225 ? 0.594 11.679 -9.926 1.00 90.38 225 PRO A O 1
ATOM 1723 N N . ASP A 1 226 ? -1.659 11.643 -9.933 1.00 91.94 226 ASP A N 1
ATOM 1724 C CA . ASP A 1 226 ? -1.842 10.892 -8.685 1.00 91.94 226 ASP A CA 1
ATOM 1725 C C . ASP A 1 226 ? -1.071 9.573 -8.707 1.00 91.94 226 ASP A C 1
ATOM 1727 O O . ASP A 1 226 ? -0.290 9.284 -7.806 1.00 91.94 226 ASP A O 1
ATOM 1731 N N . LEU A 1 227 ? -1.212 8.802 -9.788 1.00 93.25 227 LEU A N 1
ATOM 1732 C CA . LEU A 1 227 ? -0.522 7.523 -9.923 1.00 93.25 227 LEU A CA 1
ATOM 1733 C C . LEU A 1 227 ? 0.994 7.680 -10.006 1.00 93.25 227 LEU A C 1
ATOM 1735 O O . LEU A 1 227 ? 1.709 6.875 -9.420 1.00 93.25 227 LEU A O 1
ATOM 1739 N N . ARG A 1 228 ? 1.502 8.722 -10.672 1.00 93.75 228 ARG A N 1
ATOM 1740 C CA . ARG A 1 228 ? 2.951 8.964 -10.749 1.00 93.75 228 ARG A CA 1
ATOM 1741 C C . ARG A 1 228 ? 3.535 9.392 -9.404 1.00 93.75 228 ARG A C 1
ATOM 1743 O O . ARG A 1 228 ? 4.617 8.933 -9.038 1.00 93.75 228 ARG A O 1
ATOM 1750 N N . PHE A 1 229 ? 2.814 10.237 -8.667 1.00 94.38 229 PHE A N 1
ATOM 1751 C CA . PHE A 1 229 ? 3.208 10.693 -7.335 1.00 94.38 229 PHE A CA 1
ATOM 1752 C C . PHE A 1 229 ? 3.234 9.531 -6.346 1.00 94.38 229 PHE A C 1
ATOM 1754 O O . PHE A 1 229 ? 4.279 9.224 -5.776 1.00 94.38 229 PHE A O 1
ATOM 1761 N N . TRP A 1 230 ? 2.111 8.825 -6.209 1.00 96.12 230 TRP A N 1
ATOM 1762 C CA . TRP A 1 230 ? 1.984 7.742 -5.242 1.00 96.12 230 TRP A CA 1
ATOM 1763 C C . TRP A 1 230 ? 2.839 6.535 -5.601 1.00 96.12 230 TRP A C 1
ATOM 1765 O O . TRP A 1 230 ? 3.329 5.859 -4.705 1.00 96.12 230 TRP A O 1
ATOM 1775 N N . ALA A 1 231 ? 3.112 6.298 -6.887 1.00 95.12 231 ALA A N 1
ATOM 1776 C CA . ALA A 1 231 ? 4.100 5.305 -7.281 1.00 95.12 231 ALA A CA 1
ATOM 1777 C C . ALA A 1 231 ? 5.525 5.703 -6.879 1.00 95.12 231 ALA A C 1
ATOM 1779 O O . ALA A 1 231 ? 6.291 4.848 -6.439 1.00 95.12 231 ALA A O 1
ATOM 1780 N N . SER A 1 232 ? 5.888 6.985 -7.000 1.00 94.00 232 SER A N 1
ATOM 1781 C CA . SER A 1 232 ? 7.205 7.476 -6.570 1.00 94.00 232 SER A CA 1
ATOM 1782 C C . SER A 1 232 ? 7.382 7.302 -5.060 1.00 94.00 232 SER A C 1
ATOM 1784 O O . SER A 1 232 ? 8.393 6.752 -4.619 1.00 94.00 232 SER A O 1
ATOM 1786 N N . PHE A 1 233 ? 6.350 7.659 -4.293 1.00 93.81 233 PHE A N 1
ATOM 1787 C CA . PHE A 1 233 ? 6.292 7.442 -2.851 1.00 93.81 233 PHE A CA 1
ATOM 1788 C C . PHE A 1 233 ? 6.385 5.948 -2.491 1.00 93.81 233 PHE A C 1
ATOM 1790 O O . PHE A 1 233 ? 7.272 5.533 -1.745 1.00 93.81 233 PHE A O 1
ATOM 1797 N N . ALA A 1 234 ? 5.532 5.110 -3.090 1.00 94.62 234 ALA A N 1
ATOM 1798 C CA . ALA A 1 234 ? 5.470 3.676 -2.817 1.00 94.62 234 ALA A CA 1
ATOM 1799 C C . ALA A 1 234 ? 6.805 2.963 -3.082 1.00 94.62 234 ALA A C 1
ATOM 1801 O O . ALA A 1 234 ? 7.176 2.054 -2.342 1.00 94.62 234 ALA A O 1
ATOM 1802 N N . LEU A 1 235 ? 7.573 3.378 -4.098 1.00 91.75 235 LEU A N 1
ATOM 1803 C CA . LEU A 1 235 ? 8.906 2.814 -4.343 1.00 91.75 235 LEU A CA 1
ATOM 1804 C C . LEU A 1 235 ? 9.878 3.051 -3.186 1.00 91.75 235 LEU A C 1
ATOM 1806 O O . LEU A 1 235 ? 10.706 2.181 -2.909 1.00 91.75 235 LEU A O 1
ATOM 1810 N N . THR A 1 236 ? 9.776 4.193 -2.507 1.00 87.94 236 THR A N 1
ATOM 1811 C CA . THR A 1 236 ? 10.596 4.512 -1.332 1.00 87.94 236 THR A CA 1
ATOM 1812 C C . THR A 1 236 ? 10.304 3.544 -0.184 1.00 87.94 236 THR A C 1
ATOM 1814 O O . THR A 1 236 ? 11.232 3.000 0.423 1.00 87.94 236 THR A O 1
ATOM 1817 N N . ASP A 1 237 ? 9.028 3.262 0.079 1.00 88.94 237 ASP A N 1
ATOM 1818 C CA . ASP A 1 237 ? 8.598 2.331 1.130 1.00 88.94 237 ASP A CA 1
ATOM 1819 C C . ASP A 1 237 ? 8.934 0.876 0.802 1.00 88.94 237 ASP A C 1
ATOM 1821 O O . ASP A 1 237 ? 9.497 0.157 1.635 1.00 88.94 237 ASP A O 1
ATOM 1825 N N . LEU A 1 238 ? 8.724 0.455 -0.446 1.00 88.69 238 LEU A N 1
ATOM 1826 C CA . LEU A 1 238 ? 9.112 -0.886 -0.878 1.00 88.69 238 LEU A CA 1
ATOM 1827 C C . LEU A 1 238 ? 10.628 -1.085 -0.733 1.00 88.69 238 LEU A C 1
ATOM 1829 O O . LEU A 1 238 ? 11.086 -2.165 -0.357 1.00 88.69 238 LEU A O 1
ATOM 1833 N N . LEU A 1 239 ? 11.439 -0.054 -0.998 1.00 82.81 239 LEU A N 1
ATOM 1834 C CA . LEU A 1 239 ? 12.894 -0.151 -0.863 1.00 82.81 239 LEU A CA 1
ATOM 1835 C C . LEU A 1 239 ? 13.343 -0.258 0.604 1.00 82.81 239 LEU A C 1
ATOM 1837 O O . LEU A 1 239 ? 14.380 -0.868 0.902 1.00 82.81 239 LEU A O 1
ATOM 1841 N N . GLN A 1 240 ? 12.575 0.329 1.523 1.00 81.12 240 GLN A N 1
ATOM 1842 C CA . GLN A 1 240 ? 12.767 0.152 2.962 1.00 81.12 240 GLN A CA 1
ATOM 1843 C C . GLN A 1 240 ? 12.478 -1.287 3.382 1.00 81.12 240 GLN A C 1
ATOM 1845 O O . GLN A 1 240 ? 13.290 -1.881 4.103 1.00 81.12 240 GLN A O 1
ATOM 1850 N N . ALA A 1 241 ? 11.354 -1.830 2.912 1.00 80.62 241 ALA A N 1
ATOM 1851 C CA . ALA A 1 241 ? 10.885 -3.162 3.261 1.00 80.62 241 ALA A CA 1
ATOM 1852 C C . ALA A 1 241 ? 11.808 -4.258 2.703 1.00 80.62 241 ALA A C 1
ATOM 1854 O O . ALA A 1 241 ? 12.252 -5.133 3.451 1.00 80.62 241 ALA A O 1
ATOM 1855 N N . PHE A 1 242 ? 12.169 -4.171 1.418 1.00 82.56 242 PHE A N 1
ATOM 1856 C CA . PHE A 1 242 ? 12.786 -5.281 0.699 1.00 82.56 242 PHE A CA 1
ATOM 1857 C C . PHE A 1 242 ? 14.229 -5.562 1.117 1.00 82.56 242 PHE A C 1
ATOM 1859 O O . PHE A 1 242 ? 15.136 -4.725 1.035 1.00 82.56 242 PHE A O 1
ATOM 1866 N N . LYS A 1 243 ? 14.499 -6.824 1.477 1.00 77.94 243 LYS A N 1
ATOM 1867 C CA . LYS A 1 243 ? 15.860 -7.299 1.776 1.00 77.94 243 LYS A CA 1
ATOM 1868 C C . LYS A 1 243 ? 16.820 -7.125 0.601 1.00 77.94 243 LYS A C 1
ATOM 1870 O O . LYS A 1 243 ? 18.003 -6.828 0.833 1.00 77.94 243 LYS A O 1
ATOM 1875 N N . ASN A 1 244 ? 16.342 -7.318 -0.630 1.00 73.62 244 ASN A N 1
ATOM 1876 C CA . ASN A 1 244 ? 17.152 -7.245 -1.839 1.00 73.62 244 ASN A CA 1
ATOM 1877 C C . ASN A 1 244 ? 16.797 -6.021 -2.705 1.00 73.62 244 ASN A C 1
ATOM 1879 O O . ASN A 1 244 ? 15.892 -6.107 -3.529 1.00 73.62 244 ASN A O 1
ATOM 1883 N N . PRO A 1 245 ? 17.526 -4.901 -2.573 1.00 70.25 245 PRO A N 1
ATOM 1884 C CA . PRO A 1 245 ? 17.227 -3.685 -3.322 1.00 70.25 245 PRO A CA 1
ATOM 1885 C C . PRO A 1 245 ? 17.588 -3.771 -4.819 1.00 70.25 245 PRO A C 1
ATOM 1887 O O . PRO A 1 245 ? 17.207 -2.889 -5.581 1.00 70.25 245 PRO A O 1
ATOM 1890 N N . GLU A 1 246 ? 18.283 -4.819 -5.282 1.00 68.50 246 GLU A N 1
ATOM 1891 C CA . GLU A 1 246 ? 18.608 -4.998 -6.712 1.00 68.50 246 GLU A CA 1
ATOM 1892 C C . GLU A 1 246 ? 17.375 -5.248 -7.579 1.00 68.50 246 GLU A C 1
ATOM 1894 O O . GLU A 1 246 ? 17.396 -5.006 -8.789 1.00 68.50 246 GLU A O 1
ATOM 1899 N N . ILE A 1 247 ? 16.285 -5.706 -6.963 1.00 69.62 247 ILE A N 1
ATOM 1900 C CA . ILE A 1 247 ? 15.028 -5.945 -7.662 1.00 69.62 247 ILE A CA 1
ATOM 1901 C C . ILE A 1 247 ? 14.467 -4.642 -8.260 1.00 69.62 247 ILE A C 1
ATOM 1903 O O . ILE A 1 247 ? 13.985 -4.641 -9.386 1.00 69.62 247 ILE A O 1
ATOM 1907 N N . PHE A 1 248 ? 14.660 -3.498 -7.597 1.00 71.12 248 PHE A N 1
ATOM 1908 C CA . PHE A 1 248 ? 14.282 -2.177 -8.123 1.00 71.12 248 PHE A CA 1
ATOM 1909 C C . PHE A 1 248 ? 15.025 -1.823 -9.401 1.00 71.12 248 PHE A C 1
ATOM 1911 O O . PHE A 1 248 ? 14.465 -1.214 -10.309 1.00 71.12 248 PHE A O 1
ATOM 1918 N N . ILE A 1 249 ? 16.288 -2.227 -9.484 1.00 63.72 249 ILE A N 1
ATOM 1919 C CA . ILE A 1 249 ? 17.121 -1.934 -10.642 1.00 63.72 249 ILE A CA 1
ATOM 1920 C C . ILE A 1 249 ? 16.793 -2.887 -11.790 1.00 63.72 249 ILE A C 1
ATOM 1922 O O . ILE A 1 249 ? 16.679 -2.465 -12.935 1.00 63.72 249 ILE A O 1
ATOM 1926 N N . THR A 1 250 ? 16.565 -4.159 -11.463 1.00 61.25 250 THR A N 1
ATOM 1927 C CA . THR A 1 250 ? 16.075 -5.196 -12.386 1.00 61.25 250 THR A CA 1
ATOM 1928 C C . THR A 1 250 ? 14.819 -4.730 -13.125 1.00 61.25 250 THR A C 1
ATOM 1930 O O . THR A 1 250 ? 14.717 -4.878 -14.343 1.00 61.25 250 THR A O 1
ATOM 1933 N N . PHE A 1 251 ? 13.898 -4.078 -12.414 1.00 66.44 251 PHE A N 1
ATOM 1934 C CA . PHE A 1 251 ? 12.681 -3.536 -13.013 1.00 66.44 251 PHE A CA 1
ATOM 1935 C C . PHE A 1 251 ? 12.805 -2.099 -13.556 1.00 66.44 251 PHE A C 1
ATOM 1937 O O . PHE A 1 251 ? 11.824 -1.559 -14.058 1.00 66.44 251 PHE A O 1
ATOM 1944 N N . GLY A 1 252 ? 13.986 -1.473 -13.507 1.00 68.50 252 GLY A N 1
ATOM 1945 C CA . GLY A 1 252 ? 14.213 -0.149 -14.101 1.00 68.50 252 GLY A CA 1
ATOM 1946 C C . GLY A 1 252 ? 13.589 1.025 -13.333 1.00 68.50 252 GLY A C 1
ATOM 1947 O O . GLY A 1 252 ? 13.321 2.068 -13.930 1.00 68.50 252 GLY A O 1
ATOM 1948 N N . ALA A 1 253 ? 13.375 0.891 -12.017 1.00 79.00 253 ALA A N 1
ATOM 1949 C CA . ALA A 1 253 ? 12.735 1.917 -11.187 1.00 79.00 253 ALA A CA 1
ATOM 1950 C C . ALA A 1 253 ? 13.467 3.270 -11.224 1.00 79.00 253 ALA A C 1
ATOM 1952 O O . ALA A 1 253 ? 12.834 4.313 -11.357 1.00 79.00 253 ALA A O 1
ATOM 1953 N N . LEU A 1 254 ? 14.806 3.264 -11.155 1.00 75.69 254 LEU A N 1
ATOM 1954 C CA . LEU A 1 254 ? 15.614 4.489 -11.184 1.00 75.69 254 LEU A CA 1
ATOM 1955 C C . LEU A 1 254 ? 15.456 5.254 -12.501 1.00 75.69 254 LEU A C 1
ATOM 1957 O O . LEU A 1 254 ? 15.306 6.474 -12.481 1.00 75.69 254 LEU A O 1
ATOM 1961 N N . ALA A 1 255 ? 15.467 4.560 -13.638 1.00 71.25 255 ALA A N 1
ATOM 1962 C CA . ALA A 1 255 ? 15.268 5.186 -14.940 1.00 71.25 255 ALA A CA 1
ATOM 1963 C C . ALA A 1 255 ? 13.866 5.813 -15.052 1.00 71.25 255 ALA A C 1
ATOM 1965 O O . ALA A 1 255 ? 13.732 6.952 -15.502 1.00 71.25 255 ALA A O 1
ATOM 1966 N N . ALA A 1 256 ? 12.835 5.111 -14.568 1.00 78.31 256 ALA A N 1
ATOM 1967 C CA . ALA A 1 256 ? 11.465 5.616 -14.549 1.00 78.31 256 ALA A CA 1
ATOM 1968 C C . ALA A 1 256 ? 11.306 6.860 -13.648 1.00 78.31 256 ALA A C 1
ATOM 1970 O O . ALA A 1 256 ? 10.733 7.861 -14.084 1.00 78.31 256 ALA A O 1
ATOM 1971 N N . LEU A 1 257 ? 11.874 6.841 -12.435 1.00 84.69 257 LEU A N 1
ATOM 1972 C CA . LEU A 1 257 ? 11.860 7.982 -11.510 1.00 84.69 257 LEU A CA 1
ATOM 1973 C C . LEU A 1 257 ? 12.594 9.199 -12.085 1.00 84.69 257 LEU A C 1
ATOM 1975 O O . LEU A 1 257 ? 12.089 10.319 -12.037 1.00 84.69 257 LEU A O 1
ATOM 1979 N N . ASN A 1 258 ? 13.772 8.991 -12.675 1.00 79.00 258 ASN A N 1
ATOM 1980 C CA . ASN A 1 258 ? 14.571 10.074 -13.249 1.00 79.00 258 ASN A CA 1
ATOM 1981 C C . ASN A 1 258 ? 13.838 10.834 -14.368 1.00 79.00 258 ASN A C 1
ATOM 1983 O O . ASN A 1 258 ? 14.041 12.039 -14.548 1.00 79.00 258 ASN A O 1
ATOM 1987 N N . ARG A 1 259 ? 12.976 10.145 -15.121 1.00 77.62 259 ARG A N 1
ATOM 1988 C CA . ARG A 1 259 ? 12.143 10.768 -16.151 1.00 77.62 259 ARG A CA 1
ATOM 1989 C C . ARG A 1 259 ? 11.123 11.728 -15.535 1.00 77.62 259 ARG A C 1
ATOM 1991 O O . ARG A 1 259 ? 11.020 12.867 -15.983 1.00 77.62 259 ARG A O 1
ATOM 1998 N N . ILE A 1 260 ? 10.428 11.296 -14.480 1.00 83.19 260 ILE A N 1
ATOM 1999 C CA . ILE A 1 260 ? 9.484 12.146 -13.737 1.00 83.19 260 ILE A CA 1
ATOM 2000 C C . ILE A 1 260 ? 10.212 13.360 -13.152 1.00 83.19 260 ILE A C 1
ATOM 2002 O O . ILE A 1 260 ? 9.779 14.494 -13.352 1.00 83.19 260 ILE A O 1
ATOM 2006 N N . ALA A 1 261 ? 11.351 13.130 -12.494 1.00 82.00 261 ALA A N 1
ATOM 2007 C CA . ALA A 1 261 ? 12.156 14.170 -11.855 1.00 82.00 261 ALA A CA 1
ATOM 2008 C C . ALA A 1 261 ? 12.586 15.295 -12.818 1.00 82.00 261 ALA A C 1
ATOM 2010 O O . ALA A 1 261 ? 12.796 16.435 -12.398 1.00 82.00 261 ALA A O 1
ATOM 2011 N N . THR A 1 262 ? 12.716 14.988 -14.112 1.00 77.12 262 THR A N 1
ATOM 2012 C CA . THR A 1 262 ? 13.165 15.956 -15.119 1.00 77.12 262 THR A CA 1
ATOM 2013 C C . THR A 1 262 ? 12.052 16.938 -15.499 1.00 77.12 262 THR A C 1
ATOM 2015 O O . THR A 1 262 ? 12.275 18.153 -15.487 1.00 77.12 262 THR A O 1
ATOM 2018 N N . ASP A 1 263 ? 10.852 16.433 -15.801 1.00 78.06 263 ASP A N 1
ATOM 2019 C CA . ASP A 1 263 ? 9.845 17.204 -16.543 1.00 78.06 263 ASP A CA 1
ATOM 2020 C C . ASP A 1 263 ? 8.488 17.360 -15.830 1.00 78.06 263 ASP A C 1
ATOM 2022 O O . ASP A 1 263 ? 7.725 18.269 -16.171 1.00 78.06 263 ASP A O 1
ATOM 2026 N N . ASP A 1 264 ? 8.175 16.552 -14.812 1.00 83.44 264 ASP A N 1
ATOM 2027 C CA . ASP A 1 264 ? 6.825 16.493 -14.238 1.00 83.44 264 ASP A CA 1
ATOM 2028 C C . ASP A 1 264 ? 6.574 17.513 -13.119 1.00 83.44 264 ASP A C 1
ATOM 2030 O O . ASP A 1 264 ? 6.633 17.219 -11.927 1.00 83.44 264 ASP A O 1
ATOM 2034 N N . LYS A 1 265 ? 6.279 18.753 -13.509 1.00 89.81 265 LYS A N 1
ATOM 2035 C CA . LYS A 1 265 ? 6.086 19.891 -12.590 1.00 89.81 265 LYS A CA 1
ATOM 2036 C C . LYS A 1 265 ? 4.682 19.986 -11.979 1.00 89.81 265 LYS A C 1
ATOM 2038 O O . LYS A 1 265 ? 4.367 21.013 -11.379 1.00 89.81 265 LYS A O 1
ATOM 2043 N N . ILE A 1 266 ? 3.823 18.987 -12.175 1.00 91.38 266 ILE A N 1
ATOM 2044 C CA . ILE A 1 266 ? 2.452 19.022 -11.657 1.00 91.38 266 ILE A CA 1
ATOM 2045 C C . ILE A 1 266 ? 2.486 18.973 -10.126 1.00 91.38 266 ILE A C 1
ATOM 2047 O O . ILE A 1 266 ? 3.268 18.225 -9.549 1.00 91.38 266 ILE A O 1
ATOM 2051 N N . ILE A 1 267 ? 1.641 19.774 -9.477 1.00 90.62 267 ILE A N 1
ATOM 2052 C CA . ILE A 1 267 ? 1.469 19.807 -8.021 1.00 90.62 267 ILE A CA 1
ATOM 2053 C C . ILE A 1 267 ? 0.119 19.176 -7.699 1.00 90.62 267 ILE A C 1
ATOM 2055 O O . ILE A 1 267 ? -0.902 19.606 -8.242 1.00 90.62 267 ILE A O 1
ATOM 2059 N N . LEU A 1 268 ? 0.116 18.167 -6.830 1.00 85.88 268 LEU A N 1
ATOM 2060 C CA . LEU A 1 268 ? -1.119 17.549 -6.357 1.00 85.88 268 LEU A CA 1
ATOM 2061 C C . LEU A 1 268 ? -1.734 18.367 -5.209 1.00 85.88 268 LEU A C 1
ATOM 2063 O O . LEU A 1 268 ? -1.001 18.886 -4.367 1.00 85.88 268 LEU A O 1
ATOM 2067 N N . PRO A 1 269 ? -3.070 18.498 -5.127 1.00 83.56 269 PRO A N 1
ATOM 2068 C CA . PRO A 1 269 ? -3.715 19.203 -4.022 1.00 83.56 269 PRO A CA 1
ATOM 2069 C C . PRO A 1 269 ? -3.315 18.628 -2.655 1.00 83.56 269 PRO A C 1
ATOM 2071 O O . PRO A 1 269 ? -3.495 17.442 -2.399 1.00 83.56 269 PRO A O 1
ATOM 2074 N N . GLY A 1 270 ? -2.789 19.475 -1.766 1.00 84.88 270 GLY A N 1
ATOM 2075 C CA . GLY A 1 270 ? -2.326 19.060 -0.434 1.00 84.88 270 GLY A CA 1
ATOM 2076 C C . GLY A 1 270 ? -0.921 18.446 -0.398 1.00 84.88 270 GLY A C 1
ATOM 2077 O O . GLY A 1 270 ? -0.423 18.170 0.690 1.00 84.88 270 GLY A O 1
ATOM 2078 N N . TRP A 1 271 ? -0.268 18.302 -1.552 1.00 89.38 271 TRP A N 1
ATOM 2079 C CA . TRP A 1 271 ? 1.061 17.714 -1.694 1.00 89.38 271 TRP A CA 1
ATOM 2080 C C . TRP A 1 271 ? 1.981 18.614 -2.530 1.00 89.38 271 TRP A C 1
ATOM 2082 O O . TRP A 1 271 ? 1.584 19.639 -3.083 1.00 89.38 271 TRP A O 1
ATOM 2092 N N . TRP A 1 272 ? 3.252 18.240 -2.581 1.00 88.06 272 TRP A N 1
ATOM 2093 C CA . TRP A 1 272 ? 4.292 18.864 -3.393 1.00 88.06 272 TRP A CA 1
ATOM 2094 C C . TRP A 1 272 ? 4.319 18.328 -4.835 1.00 88.06 272 TRP A C 1
ATOM 2096 O O . TRP A 1 272 ? 3.449 17.554 -5.242 1.00 88.06 272 TRP A O 1
ATOM 2106 N N . ALA A 1 273 ? 5.257 18.813 -5.654 1.00 90.38 273 ALA A N 1
ATOM 2107 C CA . ALA A 1 273 ? 5.285 18.467 -7.070 1.00 90.38 273 ALA A CA 1
ATOM 2108 C C . ALA A 1 273 ? 5.690 17.004 -7.299 1.00 90.38 273 ALA A C 1
ATOM 2110 O O . ALA A 1 273 ? 6.574 16.485 -6.618 1.00 90.38 273 ALA A O 1
ATOM 2111 N N . VAL A 1 274 ? 5.114 16.369 -8.325 1.00 91.06 274 VAL A N 1
ATOM 2112 C CA . VAL A 1 274 ? 5.404 14.968 -8.683 1.00 91.06 274 VAL A CA 1
ATOM 2113 C C . VAL A 1 274 ? 6.898 14.747 -8.950 1.00 91.06 274 VAL A C 1
ATOM 2115 O O . VAL A 1 274 ? 7.479 13.778 -8.468 1.00 91.06 274 VAL A O 1
ATOM 2118 N N . ARG A 1 275 ? 7.556 15.678 -9.651 1.00 88.12 275 ARG A N 1
ATOM 2119 C CA . ARG A 1 275 ? 9.017 15.670 -9.833 1.00 88.12 275 ARG A CA 1
ATOM 2120 C C . ARG A 1 275 ? 9.801 15.650 -8.528 1.00 88.12 275 ARG A C 1
ATOM 2122 O O . ARG A 1 275 ? 10.840 15.005 -8.478 1.00 88.12 275 ARG A O 1
ATOM 2129 N N . ASP A 1 276 ? 9.349 16.377 -7.515 1.00 86.00 276 ASP A N 1
ATOM 2130 C CA . ASP A 1 276 ? 10.123 16.564 -6.297 1.00 86.00 276 ASP A CA 1
ATOM 2131 C C . ASP A 1 276 ? 9.994 15.298 -5.423 1.00 86.00 276 ASP A C 1
ATOM 2133 O O . ASP A 1 276 ? 11.002 14.821 -4.903 1.00 86.00 276 ASP A O 1
ATOM 2137 N N . GLU A 1 277 ? 8.820 14.649 -5.419 1.00 92.81 277 GLU A N 1
ATOM 2138 C CA . GLU A 1 277 ? 8.630 13.295 -4.865 1.00 92.81 277 GLU A CA 1
ATOM 2139 C C . GLU A 1 277 ? 9.530 12.261 -5.556 1.00 92.81 277 GLU A C 1
ATOM 2141 O O . GLU A 1 277 ? 10.228 11.488 -4.897 1.00 92.81 277 GLU A O 1
ATOM 2146 N N . ALA A 1 278 ? 9.603 12.289 -6.890 1.00 88.69 278 ALA A N 1
ATOM 2147 C CA . ALA A 1 278 ? 10.511 11.411 -7.623 1.00 88.69 278 ALA A CA 1
ATOM 2148 C C . ALA A 1 278 ? 11.990 11.676 -7.287 1.00 88.69 278 ALA A C 1
ATOM 2150 O O . ALA A 1 278 ? 12.769 10.726 -7.193 1.00 88.69 278 ALA A O 1
ATOM 2151 N N . ILE A 1 279 ? 12.390 12.935 -7.070 1.00 81.62 279 ILE A N 1
ATOM 2152 C CA . ILE A 1 279 ? 13.750 13.286 -6.627 1.00 81.62 279 ILE A CA 1
ATOM 2153 C C . ILE A 1 279 ? 14.038 12.686 -5.247 1.00 81.62 279 ILE A C 1
ATOM 2155 O O . ILE A 1 279 ? 15.069 12.026 -5.094 1.00 81.62 279 ILE A O 1
ATOM 2159 N N . ALA A 1 280 ? 13.131 12.829 -4.275 1.00 81.38 280 ALA A N 1
ATOM 2160 C CA . ALA A 1 280 ? 13.301 12.215 -2.956 1.00 81.38 280 ALA A CA 1
ATOM 2161 C C . ALA A 1 280 ? 13.425 10.687 -3.039 1.00 81.38 280 ALA A C 1
ATOM 2163 O O . ALA A 1 280 ? 14.322 10.104 -2.420 1.00 81.38 280 ALA A O 1
ATOM 2164 N N . ALA A 1 281 ? 12.599 10.035 -3.861 1.00 87.31 281 ALA A N 1
ATOM 2165 C CA . ALA A 1 281 ? 12.694 8.597 -4.090 1.00 87.31 281 ALA A CA 1
ATOM 2166 C C . ALA A 1 281 ? 14.055 8.193 -4.695 1.00 87.31 281 ALA A C 1
ATOM 2168 O O . ALA A 1 281 ? 14.656 7.200 -4.273 1.00 87.31 281 ALA A O 1
ATOM 2169 N N . ILE A 1 282 ? 14.595 8.970 -5.645 1.00 82.94 282 ILE A N 1
ATOM 2170 C CA . ILE A 1 282 ? 15.924 8.735 -6.240 1.00 82.94 282 ILE A CA 1
ATOM 2171 C C . ILE A 1 282 ? 17.036 8.888 -5.199 1.00 82.94 282 ILE A C 1
ATOM 2173 O O . ILE A 1 282 ? 17.935 8.044 -5.125 1.00 82.94 282 ILE A O 1
ATOM 2177 N N . GLU A 1 283 ? 16.993 9.943 -4.386 1.00 78.62 283 GLU A N 1
ATOM 2178 C CA . GLU A 1 283 ? 17.967 10.178 -3.317 1.00 78.62 283 GLU A CA 1
ATOM 2179 C C . GLU A 1 283 ? 17.972 9.026 -2.312 1.00 78.62 283 GLU A C 1
ATOM 2181 O O . GLU A 1 283 ? 19.038 8.493 -1.968 1.00 78.62 283 GLU A O 1
ATOM 2186 N N . TYR A 1 284 ? 16.780 8.574 -1.919 1.00 81.25 284 TYR A N 1
ATOM 2187 C CA . TYR A 1 284 ? 16.612 7.419 -1.051 1.00 81.25 284 TYR A CA 1
ATOM 2188 C C . TYR A 1 284 ? 17.182 6.144 -1.690 1.00 81.25 284 TYR A C 1
ATOM 2190 O O . TYR A 1 284 ? 17.979 5.430 -1.065 1.00 81.25 284 TYR A O 1
ATOM 2198 N N . CYS A 1 285 ? 16.863 5.897 -2.966 1.00 76.62 285 CYS A N 1
ATOM 2199 C CA . CYS A 1 285 ? 17.411 4.784 -3.737 1.00 76.62 285 CYS A CA 1
ATOM 2200 C C . CYS A 1 285 ? 18.939 4.792 -3.735 1.00 76.62 285 CYS A C 1
ATOM 2202 O O . CYS A 1 285 ? 19.577 3.791 -3.399 1.00 76.62 285 CYS A O 1
ATOM 2204 N N . HIS A 1 286 ? 19.555 5.929 -4.051 1.00 74.69 286 HIS A N 1
ATOM 2205 C CA . HIS A 1 286 ? 21.006 6.053 -4.068 1.00 74.69 286 HIS A CA 1
ATOM 2206 C C . HIS A 1 286 ? 21.629 5.835 -2.689 1.00 74.69 286 HIS A C 1
ATOM 2208 O O . HIS A 1 286 ? 22.628 5.118 -2.588 1.00 74.69 286 HIS A O 1
ATOM 2214 N N . HIS A 1 287 ? 21.052 6.395 -1.624 1.00 75.25 287 HIS A N 1
ATOM 2215 C CA . HIS A 1 287 ? 21.540 6.179 -0.264 1.00 75.25 287 HIS A CA 1
ATOM 2216 C C . HIS A 1 287 ? 21.500 4.690 0.120 1.00 75.25 287 HIS A C 1
ATOM 2218 O O . HIS A 1 287 ? 22.501 4.113 0.569 1.00 75.25 287 HIS A O 1
ATOM 2224 N N . ARG A 1 288 ? 20.362 4.027 -0.113 1.00 73.06 288 ARG A N 1
ATOM 2225 C CA . ARG A 1 288 ? 20.161 2.620 0.250 1.00 73.06 288 ARG A CA 1
ATOM 2226 C C . ARG A 1 288 ? 21.030 1.669 -0.574 1.00 73.06 288 ARG A C 1
ATOM 2228 O O . ARG A 1 288 ? 21.574 0.712 -0.024 1.00 73.06 288 ARG A O 1
ATOM 2235 N N . LEU A 1 289 ? 21.219 1.948 -1.863 1.00 66.88 289 LEU A N 1
ATOM 2236 C CA . LEU A 1 289 ? 22.078 1.150 -2.741 1.00 66.88 289 LEU A CA 1
ATOM 2237 C C . LEU A 1 289 ? 23.572 1.346 -2.423 1.00 66.88 289 LEU A C 1
ATOM 2239 O O . LEU A 1 289 ? 24.323 0.372 -2.422 1.00 66.88 289 LEU A O 1
ATOM 2243 N N . ARG A 1 290 ? 24.015 2.566 -2.071 1.00 67.00 290 ARG A N 1
ATOM 2244 C CA . ARG A 1 290 ? 25.420 2.855 -1.701 1.00 67.00 290 ARG A CA 1
ATOM 2245 C C . ARG A 1 290 ? 25.864 2.163 -0.414 1.00 67.00 290 ARG A C 1
ATOM 2247 O O . ARG A 1 290 ? 27.012 1.734 -0.305 1.00 67.00 290 ARG A O 1
ATOM 2254 N N . THR A 1 291 ? 24.979 2.059 0.576 1.00 61.84 291 THR A N 1
ATOM 2255 C CA . THR A 1 291 ? 25.317 1.463 1.881 1.00 61.84 291 THR A CA 1
ATOM 2256 C C . THR A 1 291 ? 25.558 -0.049 1.798 1.00 61.84 291 THR A C 1
ATOM 2258 O O . THR A 1 291 ? 26.347 -0.593 2.576 1.00 61.84 291 THR A O 1
ATOM 2261 N N . LYS A 1 292 ? 24.989 -0.742 0.803 1.00 57.41 292 LYS A N 1
ATOM 2262 C CA . LYS A 1 292 ? 25.270 -2.160 0.538 1.00 57.41 292 LYS A CA 1
ATOM 2263 C C . LYS A 1 292 ? 26.476 -2.3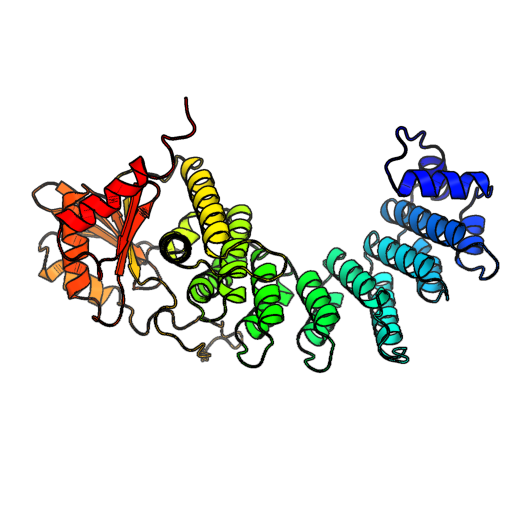26 -0.401 1.00 57.41 292 LYS A C 1
ATOM 2265 O O . LYS A 1 292 ? 26.342 -2.758 -1.540 1.00 57.41 292 LYS A O 1
ATOM 2270 N N . LYS A 1 293 ? 27.688 -2.092 0.131 1.00 43.88 293 LYS A N 1
ATOM 2271 C CA . LYS A 1 293 ? 29.015 -2.241 -0.535 1.00 43.88 293 LYS A CA 1
ATOM 2272 C C . LYS A 1 293 ? 29.268 -3.557 -1.295 1.00 43.88 293 LYS A C 1
ATOM 2274 O O . LYS A 1 293 ? 30.281 -3.683 -1.975 1.00 43.88 293 LYS A O 1
ATOM 2279 N N . ARG A 1 294 ? 28.412 -4.567 -1.138 1.00 44.03 294 ARG A N 1
ATOM 2280 C CA . ARG A 1 294 ? 28.637 -5.925 -1.645 1.00 44.03 294 ARG A CA 1
ATOM 2281 C C . ARG A 1 294 ? 28.374 -6.063 -3.152 1.00 44.03 294 ARG A C 1
ATOM 2283 O O . ARG A 1 294 ? 28.894 -7.003 -3.738 1.00 44.03 294 ARG A O 1
ATOM 2290 N N . TYR A 1 295 ? 27.644 -5.125 -3.769 1.00 44.38 295 TYR A N 1
ATOM 2291 C CA . TYR A 1 295 ? 27.149 -5.291 -5.146 1.00 44.38 295 TYR A CA 1
ATOM 2292 C C . TYR A 1 295 ? 27.312 -4.058 -6.059 1.00 44.38 295 TYR A C 1
ATOM 2294 O O . TYR A 1 295 ? 27.078 -4.135 -7.261 1.00 44.38 295 TYR A O 1
ATOM 2302 N N . SER A 1 296 ? 27.830 -2.942 -5.534 1.00 46.66 296 SER A N 1
ATOM 2303 C CA . SER A 1 296 ? 28.175 -1.738 -6.300 1.00 46.66 296 SER A CA 1
ATOM 2304 C C . SER A 1 296 ? 29.574 -1.852 -6.926 1.00 46.66 296 SER A C 1
ATOM 2306 O O . SER A 1 296 ? 30.525 -1.201 -6.483 1.00 46.66 296 SER A O 1
ATOM 2308 N N . SER A 1 297 ? 29.749 -2.697 -7.945 1.00 55.69 297 SER A N 1
ATOM 2309 C CA . SER A 1 297 ? 30.929 -2.540 -8.803 1.00 55.69 297 SER A CA 1
ATOM 2310 C C . SER A 1 297 ? 30.681 -1.324 -9.703 1.00 55.69 297 SER A C 1
ATOM 2312 O O . SER A 1 297 ? 29.704 -1.355 -10.451 1.00 55.69 297 SER A O 1
ATOM 2314 N N . PRO A 1 298 ? 31.542 -0.286 -9.699 1.00 56.97 298 PRO A N 1
ATOM 2315 C CA . PRO A 1 298 ? 31.365 0.934 -10.508 1.00 56.97 298 PRO A CA 1
ATOM 2316 C C . PRO A 1 298 ? 31.333 0.683 -12.029 1.00 56.97 298 PRO A C 1
ATOM 2318 O O . PRO A 1 298 ? 31.138 1.602 -12.818 1.00 56.97 298 PRO A O 1
ATOM 2321 N N . ASN A 1 299 ? 31.533 -0.567 -12.441 1.00 66.56 299 ASN A N 1
ATOM 2322 C CA . ASN A 1 299 ? 31.529 -1.015 -13.822 1.00 66.56 299 ASN A CA 1
ATOM 2323 C C . ASN A 1 299 ? 30.242 -1.757 -14.216 1.00 66.56 299 ASN A C 1
ATOM 2325 O O . ASN A 1 299 ? 30.117 -2.148 -15.372 1.00 66.56 299 ASN A O 1
ATOM 2329 N N . THR A 1 300 ? 29.291 -1.966 -13.301 1.00 69.88 300 THR A N 1
ATOM 2330 C CA . THR A 1 300 ? 28.023 -2.656 -13.603 1.00 69.88 300 THR A CA 1
ATOM 2331 C C . THR A 1 300 ? 26.990 -1.661 -14.110 1.00 69.88 300 THR A C 1
ATOM 2333 O O . THR A 1 300 ? 26.837 -0.596 -13.531 1.00 69.88 300 THR A O 1
ATOM 2336 N N . HIS A 1 301 ? 26.290 -2.010 -15.179 1.00 74.50 301 HIS A N 1
ATOM 2337 C CA . HIS A 1 301 ? 25.245 -1.220 -15.810 1.00 74.50 301 HIS A CA 1
ATOM 2338 C C . HIS A 1 301 ? 24.035 -2.106 -16.094 1.00 74.50 301 HIS A C 1
ATOM 2340 O O . HIS A 1 301 ? 24.177 -3.318 -16.286 1.00 74.50 301 HIS A O 1
ATOM 2346 N N . PHE A 1 302 ? 22.860 -1.496 -16.157 1.00 72.94 302 PHE A N 1
ATOM 2347 C CA . PHE A 1 302 ? 21.630 -2.158 -16.568 1.00 72.94 302 PHE A CA 1
ATOM 2348 C C . PHE A 1 302 ? 21.186 -1.628 -17.916 1.00 72.94 302 PHE A C 1
ATOM 2350 O O . PHE A 1 302 ? 21.291 -0.434 -18.186 1.00 72.94 302 PHE A O 1
ATOM 2357 N N . LEU A 1 303 ? 20.731 -2.537 -18.765 1.00 76.38 303 LEU A N 1
ATOM 2358 C CA . LEU A 1 303 ? 20.292 -2.236 -20.113 1.00 76.38 303 LEU A CA 1
ATOM 2359 C C . LEU A 1 303 ? 18.955 -2.916 -20.361 1.00 76.38 303 LEU A C 1
ATOM 2361 O O . LEU A 1 303 ? 18.887 -4.142 -20.411 1.00 76.38 303 LEU A O 1
ATOM 2365 N N . GLY A 1 304 ? 17.901 -2.133 -20.525 1.00 71.31 304 GLY A N 1
ATOM 2366 C CA . GLY A 1 304 ? 16.565 -2.664 -20.752 1.00 71.31 304 GLY A CA 1
ATOM 2367 C C . GLY A 1 304 ? 15.547 -1.561 -21.018 1.00 71.31 304 GLY A C 1
ATOM 2368 O O . GLY A 1 304 ? 15.871 -0.378 -20.864 1.00 71.31 304 GLY A O 1
ATOM 2369 N N . PRO A 1 305 ? 14.338 -1.932 -21.460 1.00 63.22 305 PRO A N 1
ATOM 2370 C CA . PRO A 1 305 ? 13.244 -0.991 -21.610 1.00 63.22 305 PRO A CA 1
ATOM 2371 C C . PRO A 1 305 ? 12.766 -0.473 -20.248 1.00 63.22 305 PRO A C 1
ATOM 2373 O O . PRO A 1 305 ? 12.800 -1.201 -19.254 1.00 63.22 305 PRO A O 1
ATOM 2376 N N . VAL A 1 306 ? 12.300 0.778 -20.202 1.00 56.56 306 VAL A N 1
ATOM 2377 C CA . VAL A 1 306 ? 11.544 1.284 -19.043 1.00 56.56 306 VAL A CA 1
ATOM 2378 C C . VAL A 1 306 ? 10.114 0.769 -19.131 1.00 56.56 306 VAL A C 1
ATOM 2380 O O . VAL A 1 306 ? 9.462 0.883 -20.167 1.00 56.56 306 VAL A O 1
ATOM 2383 N N . LEU A 1 307 ? 9.626 0.211 -18.027 1.00 53.47 307 LEU A N 1
ATOM 2384 C CA . LEU A 1 307 ? 8.253 -0.269 -17.925 1.00 53.47 307 LEU A CA 1
ATOM 2385 C C . LEU A 1 307 ? 7.260 0.896 -18.095 1.00 53.47 307 LEU A C 1
ATOM 2387 O O . LEU A 1 307 ? 7.407 1.946 -17.467 1.00 53.47 307 LEU A O 1
ATOM 2391 N N . GLY A 1 308 ? 6.230 0.696 -18.925 1.00 50.84 308 GLY A N 1
ATOM 2392 C CA . GLY A 1 308 ? 5.046 1.562 -18.964 1.00 50.84 308 GLY A CA 1
ATOM 2393 C C . GLY A 1 308 ? 4.995 2.668 -20.024 1.00 50.84 308 GLY A C 1
ATOM 2394 O O . GLY A 1 308 ? 4.176 3.568 -19.870 1.00 50.84 308 GLY A O 1
ATOM 2395 N N . GLN A 1 309 ? 5.815 2.640 -21.085 1.00 45.78 309 GLN A N 1
ATOM 2396 C CA . GLN A 1 309 ? 5.680 3.633 -22.170 1.00 45.78 309 GLN A CA 1
ATOM 2397 C C . GLN A 1 309 ? 4.517 3.358 -23.140 1.00 45.78 309 GLN A C 1
ATOM 2399 O O . GLN A 1 309 ? 3.962 4.318 -23.658 1.00 45.78 309 GLN A O 1
ATOM 2404 N N . ASP A 1 310 ? 4.078 2.102 -23.297 1.00 42.38 310 ASP A N 1
ATOM 2405 C CA . ASP A 1 310 ? 3.040 1.732 -24.273 1.00 42.38 310 ASP A CA 1
ATOM 2406 C C . ASP A 1 310 ? 2.119 0.599 -23.785 1.00 42.38 310 ASP A C 1
ATOM 2408 O O . ASP A 1 310 ? 2.109 -0.445 -24.429 1.00 42.38 310 ASP A O 1
ATOM 2412 N N . GLN A 1 311 ? 1.374 0.695 -22.662 1.00 48.62 311 GLN A N 1
ATOM 2413 C CA . GLN A 1 311 ? 0.529 -0.453 -22.247 1.00 48.62 311 GLN A CA 1
ATOM 2414 C C . GLN A 1 311 ? -0.857 -0.210 -21.652 1.00 48.62 311 GLN A C 1
ATOM 2416 O O . GLN A 1 311 ? -1.067 0.637 -20.790 1.00 48.62 311 GLN A O 1
ATOM 2421 N N . GLN A 1 312 ? -1.760 -1.094 -22.101 1.00 41.19 312 GLN A N 1
ATOM 2422 C CA . GLN A 1 312 ? -3.033 -1.469 -21.496 1.00 41.19 312 GLN A CA 1
ATOM 2423 C C . GLN A 1 312 ? -2.808 -2.581 -20.459 1.00 41.19 312 GLN A C 1
ATOM 2425 O O . GLN A 1 312 ? -2.031 -3.510 -20.686 1.00 41.19 312 GLN A O 1
ATOM 2430 N N . TRP A 1 313 ? -3.525 -2.522 -19.339 1.00 42.94 313 TRP A N 1
ATOM 2431 C CA . TRP A 1 313 ? -3.515 -3.548 -18.296 1.00 42.94 313 TRP A CA 1
ATOM 2432 C C . TRP A 1 313 ? -4.252 -4.812 -18.775 1.00 42.94 313 TRP A C 1
ATOM 2434 O O . TRP A 1 313 ? -5.435 -4.993 -18.493 1.00 42.94 313 TRP A O 1
ATOM 2444 N N . THR A 1 314 ? -3.609 -5.696 -19.544 1.00 37.44 314 THR A N 1
ATOM 2445 C CA . THR A 1 314 ? -4.272 -6.935 -19.992 1.00 37.44 314 THR A CA 1
ATOM 2446 C C . THR A 1 314 ? -4.152 -8.058 -18.966 1.00 37.44 314 THR A C 1
ATOM 2448 O O . THR A 1 314 ? -3.058 -8.428 -18.549 1.00 37.44 314 THR A O 1
ATOM 2451 N N . ARG A 1 315 ? -5.294 -8.654 -18.604 1.00 37.41 315 ARG A N 1
ATOM 2452 C CA . ARG A 1 315 ? -5.395 -9.865 -17.777 1.00 37.41 315 ARG A CA 1
ATOM 2453 C C . ARG A 1 315 ? -4.941 -11.082 -18.592 1.00 37.41 315 ARG A C 1
ATOM 2455 O O . ARG A 1 315 ? -5.659 -11.493 -19.498 1.00 37.41 315 ARG A O 1
ATOM 2462 N N . THR A 1 316 ? -3.796 -11.683 -18.276 1.00 34.00 316 THR A N 1
ATOM 2463 C CA . THR A 1 316 ? -3.388 -12.972 -18.869 1.00 34.00 316 THR A CA 1
ATOM 2464 C C . THR A 1 316 ? -3.971 -14.151 -18.081 1.00 34.00 316 THR A C 1
ATOM 2466 O O . THR A 1 316 ? -3.617 -14.320 -16.913 1.00 34.00 316 THR A O 1
ATOM 2469 N N . PRO A 1 317 ? -4.831 -15.000 -18.674 1.00 32.53 317 PRO A N 1
ATOM 2470 C CA . PRO A 1 317 ? -5.244 -16.258 -18.057 1.00 32.53 317 PRO A CA 1
ATOM 2471 C C . PRO A 1 317 ? -4.096 -17.278 -18.120 1.00 32.53 317 PRO A C 1
ATOM 2473 O O . PRO A 1 317 ? -3.482 -17.454 -19.169 1.00 32.53 317 PRO A O 1
ATOM 2476 N N . SER A 1 318 ? -3.823 -17.974 -17.016 1.00 36.66 318 SER A N 1
ATOM 2477 C CA . SER A 1 318 ? -2.930 -19.142 -16.979 1.00 36.66 318 SER A CA 1
ATOM 2478 C C . SER A 1 318 ? -3.774 -20.417 -16.992 1.00 36.66 318 SER A C 1
ATOM 2480 O O . SER A 1 318 ? -4.648 -20.577 -16.144 1.00 36.66 318 SER A O 1
ATOM 2482 N N . GLU A 1 319 ? -3.514 -21.341 -17.925 1.00 35.66 319 GLU A N 1
ATOM 2483 C CA . GLU A 1 319 ? -4.237 -22.625 -18.025 1.00 35.66 319 GLU A CA 1
ATOM 2484 C C . GLU A 1 319 ? -3.918 -23.600 -16.874 1.00 35.66 319 GLU A C 1
ATOM 2486 O O . GLU A 1 319 ? -4.649 -24.564 -16.659 1.00 35.66 319 GLU A O 1
ATOM 2491 N N . THR A 1 320 ? -2.852 -23.360 -16.102 1.00 35.50 320 THR A N 1
ATOM 2492 C CA . THR A 1 320 ? -2.373 -24.294 -15.064 1.00 35.50 320 THR A CA 1
ATOM 2493 C C . THR A 1 320 ? -2.441 -23.748 -13.638 1.00 35.50 320 THR A C 1
ATOM 2495 O O . THR A 1 320 ? -2.167 -24.489 -12.696 1.00 35.50 320 THR A O 1
ATOM 2498 N N . GLN A 1 321 ? -2.779 -22.468 -13.452 1.00 36.34 321 GLN A N 1
ATOM 2499 C CA . GLN A 1 321 ? -2.886 -21.832 -12.134 1.00 36.34 321 GLN A CA 1
ATOM 2500 C C . GLN A 1 321 ? -4.113 -20.904 -12.096 1.00 36.34 321 GLN A C 1
ATOM 2502 O O . GLN A 1 321 ? -4.074 -19.837 -12.705 1.00 36.34 321 GLN A O 1
ATOM 2507 N N . PRO A 1 322 ? -5.190 -21.276 -11.374 1.00 30.33 322 PRO A N 1
ATOM 2508 C CA . PRO A 1 322 ? -6.393 -20.448 -11.226 1.00 30.33 322 PRO A CA 1
ATOM 2509 C C . PRO A 1 322 ? -6.145 -19.096 -10.532 1.00 30.33 322 PRO A C 1
ATOM 2511 O O . PRO A 1 322 ? -6.969 -18.195 -10.640 1.00 30.33 322 PRO A O 1
ATOM 2514 N N . GLU A 1 323 ? -5.003 -18.937 -9.857 1.00 37.12 323 GLU A N 1
ATOM 2515 C CA . GLU A 1 323 ? -4.523 -17.682 -9.260 1.00 37.12 323 GLU A CA 1
ATOM 2516 C C . GLU A 1 323 ? -3.652 -16.887 -10.249 1.00 37.12 323 GLU A C 1
ATOM 2518 O O . GLU A 1 323 ? -2.538 -16.467 -9.948 1.00 37.12 323 GLU A O 1
ATOM 2523 N N . SER A 1 324 ? -4.134 -16.730 -11.483 1.00 33.09 324 SER A N 1
ATOM 2524 C CA . SER A 1 324 ? -3.452 -15.985 -12.543 1.00 33.09 324 SER A CA 1
ATOM 2525 C C . SER A 1 324 ? -3.131 -14.552 -12.097 1.00 33.09 324 SER A C 1
ATOM 2527 O O . SER A 1 324 ? -4.035 -13.732 -11.933 1.00 33.09 324 SER A O 1
ATOM 2529 N N . PHE A 1 325 ? -1.839 -14.276 -11.909 1.00 38.94 325 PHE A N 1
ATOM 2530 C CA . PHE A 1 325 ? -1.292 -12.979 -11.524 1.00 38.94 325 PHE A CA 1
ATOM 2531 C C . PHE A 1 325 ? -1.590 -11.898 -12.571 1.00 38.94 325 PHE A C 1
ATOM 2533 O O . PHE A 1 325 ? -1.436 -12.119 -13.775 1.00 38.94 325 PHE A O 1
ATOM 2540 N N . TYR A 1 326 ? -1.938 -10.698 -12.103 1.00 38.81 326 TYR A N 1
ATOM 2541 C CA . TYR A 1 326 ? -1.884 -9.477 -12.904 1.00 38.81 326 TYR A CA 1
ATOM 2542 C C . TYR A 1 326 ? -0.414 -9.114 -13.135 1.00 38.81 326 TYR A C 1
ATOM 2544 O O . TYR A 1 326 ? 0.169 -8.337 -12.385 1.00 38.81 326 TYR A O 1
ATOM 2552 N N . LEU A 1 327 ? 0.215 -9.706 -14.145 1.00 36.75 327 LEU A N 1
ATOM 2553 C CA . LEU A 1 327 ? 1.427 -9.131 -14.709 1.00 36.75 327 LEU A CA 1
ATOM 2554 C C . LEU A 1 327 ? 0.975 -8.153 -15.797 1.00 36.75 327 LEU A C 1
ATOM 2556 O O . LEU A 1 327 ? 0.340 -8.592 -16.757 1.00 36.75 327 LEU A O 1
ATOM 2560 N N . PRO A 1 328 ? 1.272 -6.846 -15.691 1.00 40.47 328 PRO A N 1
ATOM 2561 C CA . PRO A 1 328 ? 1.294 -5.994 -16.863 1.00 40.47 328 PRO A CA 1
ATOM 2562 C C . PRO A 1 328 ? 2.154 -6.698 -17.891 1.00 40.47 328 PRO A C 1
ATOM 2564 O O . PRO A 1 328 ? 3.222 -7.222 -17.574 1.00 40.47 328 PRO A O 1
ATOM 2567 N N . THR A 1 329 ? 1.728 -6.695 -19.135 1.00 40.03 329 THR A N 1
ATOM 2568 C CA . THR A 1 329 ? 2.545 -7.210 -20.221 1.00 40.03 329 THR A CA 1
ATOM 2569 C C . THR A 1 329 ? 3.776 -6.343 -20.486 1.00 40.03 329 THR A C 1
ATOM 2571 O O . THR A 1 329 ? 4.185 -6.371 -21.616 1.00 40.03 329 THR A O 1
ATOM 2574 N N . PHE A 1 330 ? 4.334 -5.565 -19.541 1.00 45.66 330 PHE A N 1
ATOM 2575 C CA . PHE A 1 330 ? 5.506 -4.653 -19.522 1.00 45.66 330 PHE A CA 1
ATOM 2576 C C . PHE A 1 330 ? 6.095 -4.092 -20.827 1.00 45.66 330 PHE A C 1
ATOM 2578 O O . PHE A 1 330 ? 6.372 -2.899 -20.937 1.00 45.66 330 PHE A O 1
ATOM 2585 N N . THR A 1 331 ? 6.337 -4.980 -21.776 1.00 49.62 331 THR A N 1
ATOM 2586 C CA . THR A 1 331 ? 6.690 -4.789 -23.171 1.00 49.62 331 THR A CA 1
ATOM 2587 C C . THR A 1 331 ? 6.100 -5.989 -23.936 1.00 49.62 331 THR A C 1
ATOM 2589 O O . THR A 1 331 ? 6.214 -7.128 -23.482 1.00 49.62 331 THR A O 1
ATOM 2592 N N . THR A 1 332 ? 5.480 -5.779 -25.105 1.00 54.62 332 THR A N 1
ATOM 2593 C CA . THR A 1 332 ? 5.063 -6.893 -25.992 1.00 54.62 332 THR A CA 1
ATOM 2594 C C . THR A 1 332 ? 6.253 -7.720 -26.485 1.00 54.62 332 THR A C 1
ATOM 2596 O O . THR A 1 332 ? 6.082 -8.798 -27.052 1.00 54.62 332 THR A O 1
ATOM 2599 N N . TRP A 1 333 ? 7.464 -7.209 -26.277 1.00 66.88 333 TRP A N 1
ATOM 2600 C CA . TRP A 1 333 ? 8.716 -7.809 -26.672 1.00 66.88 333 TRP A CA 1
ATOM 2601 C C . TRP A 1 333 ? 9.482 -8.376 -25.470 1.00 66.88 333 TRP A C 1
ATOM 2603 O O . TRP A 1 333 ? 9.803 -7.692 -24.496 1.00 66.88 333 TRP A O 1
ATOM 2613 N N . SER A 1 334 ? 9.827 -9.651 -25.569 1.00 71.56 334 SER A N 1
ATOM 2614 C CA . SER A 1 334 ? 10.820 -10.316 -24.730 1.00 71.56 334 SER A CA 1
ATOM 2615 C C . SER A 1 334 ? 11.648 -11.227 -25.625 1.00 71.56 334 SER A C 1
ATOM 2617 O O . SER A 1 334 ? 11.211 -11.603 -26.714 1.00 71.56 334 SER A O 1
ATOM 2619 N N . MET A 1 335 ? 12.857 -11.560 -25.189 1.00 78.19 335 MET A N 1
ATOM 2620 C CA . MET A 1 335 ? 13.748 -12.445 -25.922 1.00 78.19 335 MET A CA 1
ATOM 2621 C C . MET A 1 335 ? 13.965 -13.731 -25.139 1.00 78.19 335 MET A C 1
ATOM 2623 O O . MET A 1 335 ? 14.326 -13.716 -23.959 1.00 78.19 335 MET A O 1
ATOM 2627 N N . THR A 1 336 ? 13.793 -14.863 -25.814 1.00 82.75 336 THR A N 1
ATOM 2628 C CA . THR A 1 336 ? 14.137 -16.158 -25.230 1.00 82.75 336 THR A CA 1
ATOM 2629 C C . THR A 1 336 ? 15.655 -16.294 -25.075 1.00 82.75 336 THR A C 1
ATOM 2631 O O . THR A 1 336 ? 16.448 -15.674 -25.791 1.00 82.75 336 THR A O 1
ATOM 2634 N N . VAL A 1 337 ? 16.090 -17.161 -24.157 1.00 80.94 337 VAL A N 1
ATOM 2635 C CA . VAL A 1 337 ? 17.521 -17.445 -23.938 1.00 80.94 337 VAL A CA 1
ATOM 2636 C C . VAL A 1 337 ? 18.203 -17.917 -25.230 1.00 80.94 337 VAL A C 1
ATOM 2638 O O . VAL A 1 337 ? 19.338 -17.529 -25.516 1.00 80.94 337 VAL A O 1
ATOM 2641 N N . ASP A 1 338 ? 17.505 -18.706 -26.046 1.00 84.31 338 ASP A N 1
ATOM 2642 C CA . ASP A 1 338 ? 18.031 -19.235 -27.305 1.00 84.31 338 ASP A CA 1
ATOM 2643 C C . ASP A 1 338 ? 18.217 -18.150 -28.372 1.00 84.31 338 ASP A C 1
ATOM 2645 O O . ASP A 1 338 ? 19.263 -18.094 -29.033 1.00 84.31 338 ASP A O 1
ATOM 2649 N N . GLU A 1 339 ? 17.243 -17.249 -28.516 1.00 87.06 339 GLU A N 1
ATOM 2650 C CA . GLU A 1 339 ? 17.350 -16.088 -29.404 1.00 87.06 339 GLU A CA 1
ATOM 2651 C C . GLU A 1 339 ? 18.503 -15.179 -28.976 1.00 87.06 339 GLU A C 1
ATOM 2653 O O . GLU A 1 339 ? 19.345 -14.809 -29.805 1.00 87.06 339 GLU A O 1
ATOM 2658 N N . PHE A 1 340 ? 18.617 -14.909 -27.675 1.00 87.50 340 PHE A N 1
ATOM 2659 C CA . PHE A 1 340 ? 19.708 -14.123 -27.110 1.00 87.50 340 PHE A CA 1
ATOM 2660 C C . PHE A 1 340 ? 21.078 -14.724 -27.436 1.00 87.50 340 PHE A C 1
ATOM 2662 O O . PHE A 1 340 ? 21.953 -14.051 -27.998 1.00 87.50 340 PHE A O 1
ATOM 2669 N N . MET A 1 341 ? 21.262 -16.021 -27.170 1.00 88.25 341 MET A N 1
ATOM 2670 C CA . MET A 1 341 ? 22.505 -16.724 -27.494 1.00 88.25 341 MET A CA 1
ATOM 2671 C C . MET A 1 341 ? 22.828 -16.665 -28.992 1.00 88.25 341 MET A C 1
ATOM 2673 O O . MET A 1 341 ? 23.997 -16.513 -29.364 1.00 88.25 341 MET A O 1
ATOM 2677 N N . LYS A 1 342 ? 21.818 -16.759 -29.867 1.00 90.88 342 LYS A N 1
ATOM 2678 C CA . LYS A 1 342 ? 21.988 -16.681 -31.325 1.00 90.88 342 LYS A CA 1
ATOM 2679 C C . LYS A 1 342 ? 22.509 -15.310 -31.765 1.00 90.88 342 LYS A C 1
ATOM 2681 O O . LYS A 1 342 ? 23.482 -15.252 -32.525 1.00 90.88 342 LYS A O 1
ATOM 2686 N N . HIS A 1 343 ? 21.922 -14.220 -31.267 1.00 91.06 343 HIS A N 1
ATOM 2687 C CA . HIS A 1 343 ? 22.389 -12.858 -31.556 1.00 91.06 343 HIS A CA 1
ATOM 2688 C C . HIS A 1 343 ? 23.827 -12.634 -31.074 1.00 91.06 343 HIS A C 1
ATOM 2690 O O . HIS A 1 343 ? 24.684 -12.179 -31.840 1.00 91.06 343 HIS A O 1
ATOM 2696 N N . MET A 1 344 ? 24.118 -13.035 -29.836 1.00 89.38 344 MET A N 1
ATOM 2697 C CA . MET A 1 344 ? 25.442 -12.900 -29.227 1.00 89.38 344 MET A CA 1
ATOM 2698 C C . MET A 1 344 ? 26.519 -13.678 -29.999 1.00 89.38 344 MET A C 1
ATOM 2700 O O . MET A 1 344 ? 27.573 -13.123 -30.307 1.00 89.38 344 MET A O 1
ATOM 2704 N N . ARG A 1 345 ? 26.260 -14.935 -30.395 1.00 90.69 345 ARG A N 1
ATOM 2705 C CA . ARG A 1 345 ? 27.215 -15.755 -31.174 1.00 90.69 345 ARG A CA 1
ATOM 2706 C C . ARG A 1 345 ? 27.473 -15.202 -32.576 1.00 90.69 345 ARG A C 1
ATOM 2708 O O . ARG A 1 345 ? 28.586 -15.340 -33.086 1.00 90.69 345 ARG A O 1
ATOM 2715 N N . LYS A 1 346 ? 26.477 -14.552 -33.193 1.00 90.12 346 LYS A N 1
ATOM 2716 C CA . LYS A 1 346 ? 26.628 -13.898 -34.505 1.00 90.12 346 LYS A CA 1
ATOM 2717 C C . LYS A 1 346 ? 27.629 -12.742 -34.442 1.00 90.12 346 LYS A C 1
ATOM 2719 O O . LYS A 1 346 ? 28.411 -12.562 -35.374 1.00 90.12 346 LYS A O 1
ATOM 2724 N N . ARG A 1 347 ? 27.617 -11.970 -33.351 1.00 87.94 347 ARG A N 1
ATOM 2725 C CA . ARG A 1 347 ? 28.499 -10.809 -33.166 1.00 87.94 347 ARG A CA 1
ATOM 2726 C C . ARG A 1 347 ? 29.849 -11.182 -32.548 1.00 87.94 347 ARG A C 1
ATOM 2728 O O . ARG A 1 347 ? 30.878 -10.693 -33.013 1.00 87.94 347 ARG A O 1
ATOM 2735 N N . TRP A 1 348 ? 29.865 -12.077 -31.560 1.00 88.38 348 TRP A N 1
ATOM 2736 C CA . TRP A 1 348 ? 31.061 -12.488 -30.820 1.00 88.38 348 TRP A CA 1
ATOM 2737 C C . TRP A 1 348 ? 31.282 -13.997 -30.896 1.00 88.38 348 TRP A C 1
ATOM 2739 O O . TRP A 1 348 ? 30.771 -14.768 -30.092 1.00 88.38 348 TRP A O 1
ATOM 2749 N N . LYS A 1 349 ? 32.153 -14.430 -31.815 1.00 81.81 349 LYS A N 1
ATOM 2750 C CA . LYS A 1 349 ? 32.462 -15.857 -32.041 1.00 81.81 349 LYS A CA 1
ATOM 2751 C C . LYS A 1 349 ? 33.029 -16.602 -30.821 1.00 81.81 349 LYS A C 1
ATOM 2753 O O . LYS A 1 349 ? 33.014 -17.825 -30.804 1.00 81.81 349 LYS A O 1
ATOM 2758 N N . ARG A 1 350 ? 33.582 -15.883 -29.836 1.00 84.62 350 ARG A N 1
ATOM 2759 C CA . ARG A 1 350 ? 34.213 -16.440 -28.621 1.00 84.62 350 ARG A CA 1
ATOM 2760 C C . ARG A 1 350 ? 33.447 -16.101 -27.335 1.00 84.62 350 ARG A C 1
ATOM 2762 O O . ARG A 1 350 ? 34.048 -16.128 -26.264 1.00 84.62 350 ARG A O 1
ATOM 2769 N N . VAL A 1 351 ? 32.168 -15.730 -27.435 1.00 87.25 351 VAL A N 1
ATOM 2770 C CA . VAL A 1 351 ? 31.317 -15.553 -26.250 1.00 87.25 351 VAL A CA 1
ATOM 2771 C C . VAL A 1 351 ? 31.146 -16.891 -25.531 1.00 87.25 351 VAL A C 1
ATOM 2773 O O . VAL A 1 351 ? 30.922 -17.925 -26.163 1.00 87.25 351 VAL A O 1
ATOM 2776 N N . LYS A 1 352 ? 31.279 -16.868 -24.210 1.00 85.62 352 LYS A N 1
ATOM 2777 C CA . LYS A 1 352 ? 30.977 -17.987 -23.322 1.00 85.62 352 LYS A CA 1
ATOM 2778 C C . LYS A 1 352 ? 29.649 -17.718 -22.635 1.00 85.62 352 LYS A C 1
ATOM 2780 O O . LYS A 1 352 ? 29.354 -16.571 -22.309 1.00 85.62 352 LYS A O 1
ATOM 2785 N N . PHE A 1 353 ? 28.894 -18.778 -22.387 1.00 83.69 353 PHE A N 1
ATOM 2786 C CA . PHE A 1 353 ? 27.662 -18.720 -21.612 1.00 83.69 353 PHE A CA 1
ATOM 2787 C C . PHE A 1 353 ? 27.747 -19.682 -20.439 1.00 83.69 353 PHE A C 1
ATOM 2789 O O . PHE A 1 353 ? 28.318 -20.765 -20.581 1.00 83.69 353 PHE A O 1
ATOM 2796 N N . ASN A 1 354 ? 27.159 -19.295 -19.313 1.00 75.75 354 ASN A N 1
ATOM 2797 C CA . ASN A 1 354 ? 26.990 -20.164 -18.161 1.00 75.75 354 ASN A CA 1
ATOM 2798 C C . ASN A 1 354 ? 25.520 -20.133 -17.727 1.00 75.75 354 ASN A C 1
ATOM 2800 O O . ASN A 1 354 ? 24.995 -19.077 -17.378 1.00 75.75 354 ASN A O 1
ATOM 2804 N N . MET A 1 355 ? 24.845 -21.282 -17.790 1.00 64.19 355 MET A N 1
ATOM 2805 C CA . MET A 1 355 ? 23.454 -21.407 -17.347 1.00 64.19 355 MET A CA 1
ATOM 2806 C C . MET A 1 355 ? 23.437 -21.642 -15.836 1.00 64.19 355 MET A C 1
ATOM 2808 O O . MET A 1 355 ? 24.083 -22.574 -15.356 1.00 64.19 355 MET A O 1
ATOM 2812 N N . ARG A 1 356 ? 22.708 -20.814 -15.079 1.00 58.31 356 ARG A N 1
ATOM 2813 C CA . ARG A 1 356 ? 22.556 -21.001 -13.628 1.00 58.31 356 ARG A CA 1
ATOM 2814 C C . ARG A 1 356 ? 21.315 -21.842 -13.312 1.00 58.31 356 ARG A C 1
ATOM 2816 O O . ARG A 1 356 ? 20.232 -21.560 -13.811 1.00 58.31 356 ARG A O 1
ATOM 2823 N N . GLN A 1 357 ? 21.459 -22.839 -12.435 1.00 48.28 357 GLN A N 1
ATOM 2824 C CA . GLN A 1 357 ? 20.357 -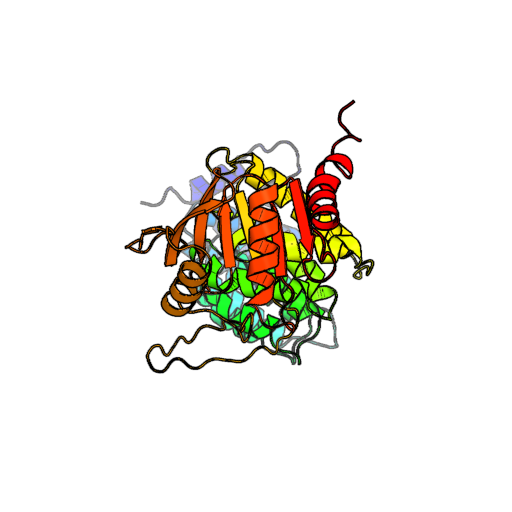23.506 -11.722 1.00 48.28 357 GLN A CA 1
ATOM 2825 C C . GLN A 1 357 ? 20.778 -23.733 -10.249 1.00 48.28 357 GLN A C 1
ATOM 2827 O O . GLN A 1 357 ? 21.915 -24.175 -10.065 1.00 48.28 357 GLN A O 1
ATOM 2832 N N . PRO A 1 358 ? 19.938 -23.498 -9.202 1.00 49.19 358 PRO A N 1
ATOM 2833 C CA . PRO A 1 358 ? 18.502 -23.171 -9.216 1.00 49.19 358 PRO A CA 1
ATOM 2834 C C . PRO A 1 358 ? 18.046 -21.882 -8.458 1.00 49.19 358 PRO A C 1
ATOM 2836 O O . PRO A 1 358 ? 18.742 -21.319 -7.618 1.00 49.19 358 PRO A O 1
ATOM 2839 N N . ALA A 1 359 ? 16.793 -21.501 -8.755 1.00 40.78 359 ALA A N 1
ATOM 2840 C CA . ALA A 1 359 ? 15.763 -20.718 -8.038 1.00 40.78 359 ALA A CA 1
ATOM 2841 C C . ALA A 1 359 ? 16.015 -19.295 -7.486 1.00 40.78 359 ALA A C 1
ATOM 2843 O O . ALA A 1 359 ? 15.087 -18.494 -7.596 1.00 40.78 359 ALA A O 1
ATOM 2844 N N . ALA A 1 360 ? 17.179 -18.940 -6.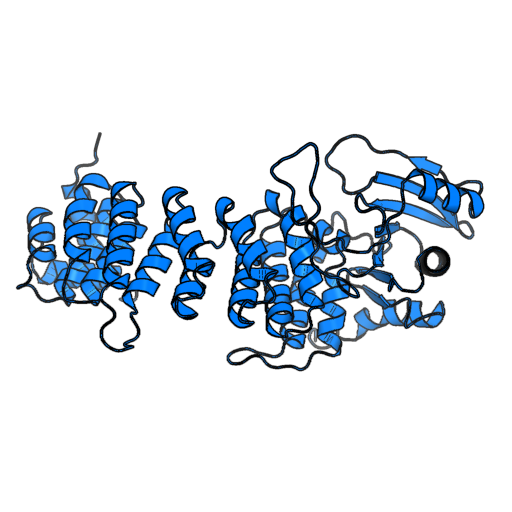939 1.00 45.44 360 ALA A N 1
ATOM 2845 C CA . ALA A 1 360 ? 17.312 -17.697 -6.151 1.00 45.44 360 ALA A CA 1
ATOM 2846 C C . ALA A 1 360 ? 17.853 -16.466 -6.910 1.00 45.44 360 ALA A C 1
ATOM 2848 O O . ALA A 1 360 ? 17.732 -15.353 -6.404 1.00 45.44 360 ALA A O 1
ATOM 2849 N N . ASP A 1 361 ? 18.418 -16.646 -8.109 1.00 50.56 361 ASP A N 1
ATOM 2850 C CA . ASP A 1 361 ? 19.041 -15.549 -8.862 1.00 50.56 361 ASP A CA 1
ATOM 2851 C C . ASP A 1 361 ? 18.126 -15.028 -9.991 1.00 50.56 361 ASP A C 1
ATOM 2853 O O . ASP A 1 361 ? 17.478 -15.805 -10.706 1.00 50.56 361 ASP A O 1
ATOM 2857 N N . TYR A 1 362 ? 18.106 -13.700 -10.167 1.00 57.44 362 TYR A N 1
ATOM 2858 C CA . TYR A 1 362 ? 17.307 -12.958 -11.162 1.00 57.44 362 TYR A CA 1
ATOM 2859 C C . TYR A 1 362 ? 17.750 -13.154 -12.624 1.00 57.44 362 TYR A C 1
ATOM 2861 O O . TYR A 1 362 ? 17.131 -12.596 -13.531 1.00 57.44 362 TYR A O 1
ATOM 2869 N N . LEU A 1 363 ? 18.813 -13.926 -12.875 1.00 57.59 363 LEU A N 1
ATOM 2870 C CA . LEU A 1 363 ? 19.416 -14.128 -14.196 1.00 57.59 363 LEU A CA 1
ATOM 2871 C C . LEU A 1 363 ? 19.043 -15.502 -14.773 1.00 57.59 363 LEU A C 1
ATOM 2873 O O . LEU A 1 363 ? 19.165 -16.518 -14.093 1.00 57.59 363 LEU A O 1
ATOM 2877 N N . LEU A 1 364 ? 18.623 -15.532 -16.041 1.00 64.62 364 LEU A N 1
ATOM 2878 C CA . LEU A 1 364 ? 18.402 -16.757 -16.823 1.00 64.62 364 LEU A CA 1
ATOM 2879 C C . LEU A 1 364 ? 19.719 -17.365 -17.298 1.00 64.62 364 LEU A C 1
ATOM 2881 O O . LEU A 1 364 ? 19.883 -18.583 -17.323 1.00 64.62 364 LEU A O 1
ATOM 2885 N N . ILE A 1 365 ? 20.651 -16.511 -17.717 1.00 73.62 365 ILE A N 1
ATOM 2886 C CA . ILE A 1 365 ? 21.922 -16.926 -18.302 1.00 73.62 365 ILE A CA 1
ATOM 2887 C C . ILE A 1 365 ? 22.972 -15.847 -18.074 1.00 73.62 365 ILE A C 1
ATOM 2889 O O . ILE A 1 365 ? 22.706 -14.665 -18.293 1.00 73.62 365 ILE A O 1
ATOM 2893 N N . ASP A 1 366 ? 24.173 -16.265 -17.681 1.00 81.44 366 ASP A N 1
ATOM 2894 C CA . ASP A 1 366 ? 25.348 -15.401 -17.667 1.00 81.44 366 ASP A CA 1
ATOM 2895 C C . ASP A 1 366 ? 26.080 -15.498 -19.008 1.00 81.44 366 ASP A C 1
ATOM 2897 O O . ASP A 1 366 ? 26.147 -16.563 -19.633 1.00 81.44 366 ASP A O 1
ATOM 2901 N N . PHE A 1 367 ? 26.707 -14.404 -19.423 1.00 83.38 367 PHE A N 1
ATOM 2902 C CA . PHE A 1 367 ? 27.599 -14.359 -20.571 1.00 83.38 367 PHE A CA 1
ATOM 2903 C C . PHE A 1 367 ? 28.926 -13.678 -20.231 1.00 83.38 367 PHE A C 1
ATOM 2905 O O . PHE A 1 367 ? 29.012 -12.783 -19.393 1.00 83.38 367 PHE A O 1
ATOM 2912 N N . GLU A 1 368 ? 29.973 -14.085 -20.942 1.00 87.12 368 GLU A N 1
ATOM 2913 C CA . GLU A 1 368 ? 31.299 -13.478 -20.883 1.00 87.12 368 GLU A CA 1
ATOM 2914 C C . GLU A 1 368 ? 31.894 -13.403 -22.291 1.00 87.12 368 GLU A C 1
ATOM 2916 O O . GLU A 1 368 ? 31.923 -14.394 -23.025 1.00 87.12 368 GLU A O 1
ATOM 2921 N N . PHE A 1 369 ? 32.424 -12.245 -22.679 1.00 86.50 369 PHE A N 1
ATOM 2922 C CA . PHE A 1 369 ? 33.197 -12.100 -23.912 1.00 86.50 369 PHE A CA 1
ATOM 2923 C C . PHE A 1 369 ? 34.246 -10.992 -23.793 1.00 86.50 369 PHE A C 1
ATOM 2925 O O . PHE A 1 369 ? 34.286 -10.241 -22.823 1.00 86.50 369 PHE A O 1
ATOM 2932 N N . LYS A 1 370 ? 35.129 -10.885 -24.794 1.00 83.56 370 LYS A N 1
ATOM 2933 C CA . LYS A 1 370 ? 36.090 -9.780 -24.887 1.00 83.56 370 LYS A CA 1
ATOM 2934 C C . LYS A 1 370 ? 35.678 -8.777 -25.959 1.00 83.56 370 LYS A C 1
ATOM 2936 O O . LYS A 1 370 ? 35.488 -9.160 -27.113 1.00 83.56 370 LYS A O 1
ATOM 2941 N N . PHE A 1 371 ? 35.638 -7.501 -25.596 1.00 79.38 371 PHE A N 1
ATOM 2942 C CA . PHE A 1 371 ? 35.475 -6.372 -26.508 1.00 79.38 371 PHE A CA 1
ATOM 2943 C C . PHE A 1 371 ? 36.754 -5.534 -26.508 1.00 79.38 371 PHE A C 1
ATOM 2945 O O . PHE A 1 371 ? 37.199 -5.090 -25.454 1.00 79.38 371 PHE A O 1
ATOM 2952 N N . SER A 1 372 ? 37.394 -5.365 -27.670 1.00 78.69 372 SER A N 1
ATOM 2953 C CA . SER A 1 372 ? 38.678 -4.645 -27.795 1.00 78.69 372 SER A CA 1
ATOM 2954 C C . SER A 1 372 ? 39.744 -5.090 -26.775 1.00 78.69 372 SER A C 1
ATOM 2956 O O . SER A 1 372 ? 40.485 -4.283 -26.223 1.00 78.69 372 SER A O 1
ATOM 2958 N N . GLY A 1 373 ? 39.795 -6.395 -26.480 1.00 78.62 373 GLY A N 1
ATOM 2959 C CA . GLY A 1 373 ? 40.727 -6.992 -25.514 1.00 78.62 373 GLY A CA 1
ATOM 2960 C C . GLY A 1 373 ? 40.299 -6.910 -24.042 1.00 78.62 373 GLY A C 1
ATOM 2961 O O . GLY A 1 373 ? 40.897 -7.595 -23.211 1.00 78.62 373 GLY A O 1
ATOM 2962 N N . LYS A 1 374 ? 39.249 -6.152 -23.717 1.00 82.38 374 LYS A N 1
ATOM 2963 C CA . LYS A 1 374 ? 38.698 -5.986 -22.365 1.00 82.38 374 LYS A CA 1
ATOM 2964 C C . LYS A 1 374 ? 37.579 -6.984 -22.106 1.00 82.38 374 LYS A C 1
ATOM 2966 O O . LYS A 1 374 ? 36.826 -7.308 -23.019 1.00 82.38 374 LYS A O 1
ATOM 2971 N N . LEU A 1 375 ? 37.491 -7.486 -20.878 1.00 83.62 375 LEU A N 1
ATOM 2972 C CA . LEU A 1 375 ? 36.452 -8.430 -20.475 1.00 83.62 375 LEU A CA 1
ATOM 2973 C C . LEU A 1 375 ? 35.124 -7.694 -20.268 1.00 83.62 375 LEU A C 1
ATOM 2975 O O . LEU A 1 375 ? 35.096 -6.673 -19.584 1.00 83.62 375 LEU A O 1
ATOM 2979 N N . ILE A 1 376 ? 34.054 -8.233 -20.846 1.00 85.00 376 ILE A N 1
ATOM 2980 C CA . ILE A 1 376 ? 32.672 -7.898 -20.514 1.00 85.00 376 ILE A CA 1
ATOM 2981 C C . ILE A 1 376 ? 32.023 -9.160 -19.963 1.00 85.00 376 ILE A C 1
AT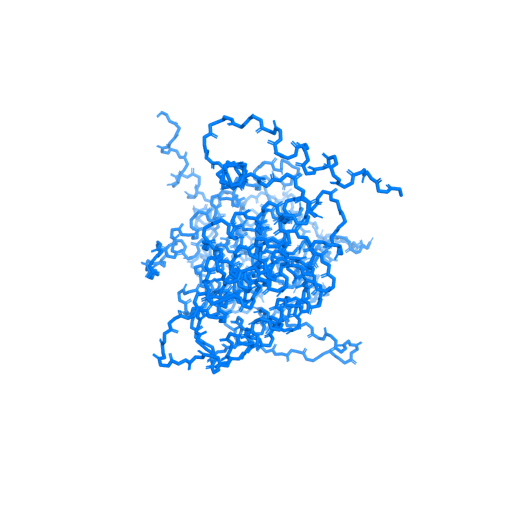OM 2983 O O . ILE A 1 376 ? 32.096 -10.223 -20.588 1.00 85.00 376 ILE A O 1
ATOM 2987 N N . THR A 1 377 ? 31.371 -9.023 -18.818 1.00 83.81 377 THR A N 1
ATOM 2988 C CA . THR A 1 377 ? 30.487 -10.038 -18.249 1.00 83.81 377 THR A CA 1
ATOM 2989 C C . THR A 1 377 ? 29.081 -9.477 -18.132 1.00 83.81 377 THR A C 1
ATOM 2991 O O . THR A 1 377 ? 28.876 -8.268 -18.189 1.00 83.81 377 THR A O 1
ATOM 2994 N N . GLY A 1 378 ? 28.089 -10.338 -17.992 1.00 81.81 378 GLY A N 1
ATOM 2995 C CA . GLY A 1 378 ? 26.721 -9.898 -17.786 1.00 81.81 378 GLY A CA 1
ATOM 2996 C C . GLY A 1 378 ? 25.760 -11.064 -17.728 1.00 81.81 378 GLY A C 1
ATOM 2997 O O . GLY A 1 378 ? 26.186 -12.216 -17.768 1.00 81.81 378 GLY A O 1
ATOM 2998 N N . GLY A 1 379 ? 24.471 -10.766 -17.668 1.00 79.69 379 GLY A N 1
ATOM 2999 C CA . GLY A 1 379 ? 23.437 -11.780 -17.756 1.00 79.69 379 GLY A CA 1
ATOM 3000 C C . GLY A 1 379 ? 22.101 -11.222 -18.223 1.00 79.69 379 GLY A C 1
ATOM 3001 O O . GLY A 1 379 ? 21.805 -10.043 -18.022 1.00 79.69 379 GLY A O 1
ATOM 3002 N N . LEU A 1 380 ? 21.315 -12.087 -18.863 1.00 77.38 380 LEU A N 1
ATOM 3003 C CA . LEU A 1 380 ? 19.925 -11.820 -19.230 1.00 77.38 380 LEU A CA 1
ATOM 3004 C C . LEU A 1 380 ? 19.033 -12.131 -18.036 1.00 77.38 380 LEU A C 1
ATOM 3006 O O . LEU A 1 380 ? 19.127 -13.217 -17.463 1.00 77.38 380 LEU A O 1
ATOM 3010 N N . GLN A 1 381 ? 18.182 -11.185 -17.663 1.00 71.25 381 GLN A N 1
ATOM 3011 C CA . GLN A 1 381 ? 17.262 -11.339 -16.544 1.00 71.25 381 GLN A CA 1
ATOM 3012 C C . GLN A 1 381 ? 16.058 -12.213 -16.911 1.00 71.25 381 GLN A C 1
ATOM 3014 O O . GLN A 1 381 ? 15.754 -12.411 -18.085 1.00 71.25 381 GLN A O 1
ATOM 3019 N N . ARG A 1 382 ? 15.357 -12.740 -15.896 1.00 65.19 382 ARG A N 1
ATOM 3020 C CA . ARG A 1 382 ? 14.170 -13.617 -16.053 1.00 65.19 382 ARG A CA 1
ATOM 3021 C C . ARG A 1 382 ? 13.057 -13.056 -16.913 1.00 65.19 382 ARG A C 1
ATOM 3023 O O . ARG A 1 382 ? 12.328 -13.820 -17.532 1.00 65.19 382 ARG A O 1
ATOM 3030 N N . ASN A 1 383 ? 12.958 -11.742 -16.964 1.00 59.75 383 ASN A N 1
ATOM 3031 C CA . ASN A 1 383 ? 11.982 -11.051 -17.780 1.00 59.75 383 ASN A CA 1
ATOM 3032 C C . ASN A 1 383 ? 12.289 -11.129 -19.294 1.00 59.75 383 ASN A C 1
ATOM 3034 O O . ASN A 1 383 ? 11.417 -10.855 -20.109 1.00 59.75 383 ASN A O 1
ATOM 3038 N N . GLY A 1 384 ? 13.504 -11.531 -19.687 1.00 68.00 384 GLY A N 1
ATOM 3039 C CA . GLY A 1 384 ? 13.899 -11.712 -21.085 1.00 68.00 384 GLY A CA 1
ATOM 3040 C C . GLY A 1 384 ? 14.141 -10.412 -21.858 1.00 68.00 384 GLY A C 1
ATOM 3041 O O . GLY A 1 384 ? 14.424 -10.471 -23.051 1.00 68.00 384 GLY A O 1
ATOM 3042 N N . TYR A 1 385 ? 14.060 -9.245 -21.216 1.00 71.56 385 TYR A N 1
ATOM 3043 C CA . TYR A 1 385 ? 14.258 -7.940 -21.867 1.00 71.56 385 TYR A CA 1
ATOM 3044 C C . TYR A 1 385 ? 15.247 -7.017 -21.142 1.00 71.56 385 TYR A C 1
ATOM 3046 O O . TYR A 1 385 ? 15.702 -6.041 -21.741 1.00 71.56 385 TYR A O 1
ATOM 3054 N N . THR A 1 386 ? 15.638 -7.331 -19.901 1.00 71.81 386 THR A N 1
ATOM 3055 C CA . THR A 1 386 ? 16.667 -6.584 -19.161 1.00 71.81 386 THR A CA 1
ATOM 3056 C C . THR A 1 386 ? 17.978 -7.365 -19.089 1.00 71.81 386 THR A C 1
ATOM 3058 O O . THR A 1 386 ? 18.006 -8.576 -18.858 1.00 71.81 386 THR A O 1
ATOM 3061 N N . LEU A 1 387 ? 19.092 -6.655 -19.243 1.00 77.75 387 LEU A N 1
ATOM 3062 C CA . LEU A 1 387 ? 20.452 -7.163 -19.118 1.00 77.75 387 LEU A CA 1
ATOM 3063 C C . LEU A 1 387 ? 21.180 -6.462 -17.971 1.00 77.75 387 LEU A C 1
ATOM 3065 O O . LEU A 1 387 ? 21.133 -5.239 -17.847 1.00 77.75 387 LEU A O 1
ATOM 3069 N N . THR A 1 388 ? 21.939 -7.227 -17.193 1.00 76.00 388 THR A N 1
ATOM 3070 C CA . THR A 1 388 ? 23.004 -6.692 -16.335 1.00 76.00 388 THR A CA 1
ATOM 3071 C C . THR A 1 388 ? 24.330 -6.858 -17.064 1.00 76.00 388 THR A C 1
ATOM 3073 O O . THR A 1 388 ? 24.604 -7.932 -17.591 1.00 76.00 388 THR A O 1
ATOM 3076 N N . ILE A 1 389 ? 25.160 -5.818 -17.123 1.00 82.25 389 ILE A N 1
ATOM 3077 C CA . ILE A 1 389 ? 26.404 -5.808 -17.904 1.00 82.25 389 ILE A CA 1
ATOM 3078 C C . ILE A 1 389 ? 27.516 -5.162 -17.087 1.00 82.25 389 ILE A C 1
ATOM 3080 O O . ILE A 1 389 ? 27.365 -4.050 -16.604 1.00 82.25 389 ILE A O 1
ATOM 3084 N N . ASN A 1 390 ? 28.657 -5.828 -16.956 1.00 82.25 390 ASN A N 1
ATOM 3085 C CA . ASN A 1 390 ? 29.833 -5.331 -16.258 1.00 82.25 390 ASN A CA 1
ATOM 3086 C C . ASN A 1 390 ? 31.047 -5.286 -17.196 1.00 82.25 390 ASN A C 1
ATOM 3088 O O . ASN A 1 390 ? 31.310 -6.222 -17.952 1.00 82.25 390 ASN A O 1
ATOM 3092 N N . GLY A 1 391 ? 31.790 -4.185 -17.157 1.00 81.62 391 GLY A N 1
ATOM 3093 C CA . GLY A 1 391 ? 32.968 -3.974 -17.986 1.00 81.62 391 GLY A CA 1
ATOM 3094 C C . GLY A 1 391 ? 33.393 -2.511 -18.055 1.00 81.62 391 GLY A C 1
ATOM 3095 O O . GLY A 1 391 ? 32.887 -1.642 -17.350 1.00 81.62 391 GLY A O 1
ATOM 3096 N N . GLU A 1 392 ? 34.353 -2.222 -18.929 1.00 85.19 392 GLU A N 1
ATOM 3097 C CA . GLU A 1 392 ? 34.779 -0.845 -19.176 1.00 85.19 392 GLU A CA 1
ATOM 3098 C C . GLU A 1 392 ? 33.648 -0.041 -19.836 1.00 85.19 392 GLU A C 1
ATOM 3100 O O . GLU A 1 392 ? 33.060 -0.487 -20.822 1.00 85.19 392 GLU A O 1
ATOM 3105 N N . ARG A 1 393 ? 33.384 1.172 -19.333 1.00 81.88 393 ARG A N 1
ATOM 3106 C CA . ARG A 1 393 ? 32.273 2.041 -19.765 1.00 81.88 393 ARG A CA 1
ATOM 3107 C C . ARG A 1 393 ? 32.141 2.157 -21.285 1.00 81.88 393 ARG A C 1
ATOM 3109 O O . ARG A 1 393 ? 31.055 1.981 -21.822 1.00 81.88 393 ARG A O 1
ATOM 3116 N N . ARG A 1 394 ? 33.246 2.398 -21.995 1.00 85.06 394 ARG A N 1
ATOM 3117 C CA . ARG A 1 394 ? 33.253 2.493 -23.464 1.00 85.06 394 ARG A CA 1
ATOM 3118 C C . ARG A 1 394 ? 32.734 1.223 -24.140 1.00 85.06 394 ARG A C 1
ATOM 3120 O O . ARG A 1 394 ? 31.973 1.283 -25.100 1.00 85.06 394 ARG A O 1
ATOM 3127 N N . ALA A 1 395 ? 33.151 0.072 -23.628 1.00 85.00 395 ALA A N 1
ATOM 3128 C CA . ALA A 1 395 ? 32.769 -1.229 -24.148 1.00 85.00 395 ALA A CA 1
ATOM 3129 C C . ALA A 1 395 ? 31.279 -1.522 -23.879 1.00 85.00 395 ALA A C 1
ATOM 3131 O O . ALA A 1 395 ? 30.598 -2.078 -24.737 1.00 85.00 395 ALA A O 1
ATOM 3132 N N . ILE A 1 396 ? 30.763 -1.066 -22.733 1.00 86.12 396 ILE A N 1
ATOM 3133 C CA . ILE A 1 396 ? 29.340 -1.142 -22.376 1.00 86.12 396 ILE A CA 1
ATOM 3134 C C . ILE A 1 396 ? 28.487 -0.248 -23.273 1.00 86.12 396 ILE A C 1
ATOM 3136 O O . ILE A 1 396 ? 27.486 -0.719 -23.798 1.00 86.12 396 ILE A O 1
ATOM 3140 N N . ILE A 1 397 ? 28.884 1.006 -23.505 1.00 87.25 397 ILE A N 1
ATOM 3141 C CA . ILE A 1 397 ? 28.140 1.923 -24.386 1.00 87.25 397 ILE A CA 1
ATOM 3142 C C . ILE A 1 397 ? 28.041 1.340 -25.802 1.00 87.25 397 ILE A C 1
ATOM 3144 O O . ILE A 1 397 ? 26.974 1.340 -26.408 1.00 87.25 397 ILE A O 1
ATOM 3148 N N . GLN A 1 398 ? 29.136 0.775 -26.313 1.00 87.06 398 GLN A N 1
ATOM 3149 C CA . GLN A 1 398 ? 29.150 0.107 -27.616 1.00 87.06 398 GLN A CA 1
ATOM 3150 C C . GLN A 1 398 ? 28.267 -1.147 -27.649 1.00 87.06 398 GLN A C 1
ATOM 3152 O O . GLN A 1 398 ? 27.588 -1.400 -28.644 1.00 87.06 398 GLN A O 1
ATOM 3157 N N . PHE A 1 399 ? 28.245 -1.923 -26.563 1.00 88.06 399 PHE A N 1
ATOM 3158 C CA . PHE A 1 399 ? 27.308 -3.032 -26.433 1.00 88.06 399 PHE A CA 1
ATOM 3159 C C . PHE A 1 399 ? 25.856 -2.540 -26.427 1.00 88.06 399 PHE A C 1
ATOM 3161 O O . PHE A 1 399 ? 25.033 -3.103 -27.139 1.00 88.06 399 PHE A O 1
ATOM 3168 N N . ALA A 1 400 ? 25.550 -1.479 -25.679 1.00 87.44 400 ALA A N 1
ATOM 3169 C CA . ALA A 1 400 ? 24.211 -0.911 -25.574 1.00 87.44 400 ALA A CA 1
ATOM 3170 C C . ALA A 1 400 ? 23.697 -0.383 -26.921 1.00 87.44 400 ALA A C 1
ATOM 3172 O O . ALA A 1 400 ? 22.573 -0.686 -27.315 1.00 87.44 400 ALA A O 1
ATOM 3173 N N . LEU A 1 401 ? 24.551 0.311 -27.679 1.00 87.75 401 LEU A N 1
ATOM 3174 C CA . LEU A 1 401 ? 24.246 0.751 -29.043 1.00 87.75 401 LEU A CA 1
ATOM 3175 C C . LEU A 1 401 ? 23.987 -0.430 -29.989 1.00 87.75 401 LEU A C 1
ATOM 3177 O O . LEU A 1 401 ? 23.083 -0.365 -30.816 1.00 87.75 401 LEU A O 1
ATOM 3181 N N . TRP A 1 402 ? 24.746 -1.524 -29.869 1.00 88.94 402 TRP A N 1
ATOM 3182 C CA . TRP A 1 402 ? 24.477 -2.743 -30.638 1.00 88.94 402 TRP A CA 1
ATOM 3183 C C . TRP A 1 402 ? 23.163 -3.407 -30.219 1.00 88.94 402 TRP A C 1
ATOM 3185 O O . TRP A 1 402 ? 22.378 -3.789 -31.083 1.00 88.94 402 TRP A O 1
ATOM 3195 N N . TRP A 1 403 ? 22.904 -3.524 -28.919 1.00 86.44 403 TRP A N 1
ATOM 3196 C CA . TRP A 1 403 ? 21.675 -4.109 -28.389 1.00 86.44 403 TRP A CA 1
ATOM 3197 C C . TRP A 1 403 ? 20.442 -3.357 -28.885 1.00 86.44 403 TRP A C 1
ATOM 3199 O O . TRP A 1 403 ? 19.483 -3.985 -29.325 1.00 86.44 403 TRP A O 1
ATOM 3209 N N . LYS A 1 404 ? 20.520 -2.022 -28.949 1.00 84.31 404 LYS A N 1
ATOM 3210 C CA . LYS A 1 404 ? 19.478 -1.174 -29.533 1.00 84.31 404 LYS A CA 1
ATOM 3211 C C . LYS A 1 404 ? 19.089 -1.578 -30.957 1.00 84.31 404 LYS A C 1
ATOM 3213 O O . LYS A 1 404 ? 17.932 -1.470 -31.325 1.00 84.31 404 LYS A O 1
ATOM 3218 N N . THR A 1 405 ? 20.022 -2.097 -31.756 1.00 86.31 405 THR A N 1
ATOM 3219 C CA . THR A 1 405 ? 19.718 -2.554 -33.127 1.00 86.31 405 THR A CA 1
ATOM 3220 C C . THR A 1 405 ? 18.899 -3.846 -33.195 1.00 86.31 405 THR A C 1
ATOM 3222 O O . THR A 1 405 ? 18.473 -4.236 -34.279 1.00 86.31 405 THR A O 1
ATOM 3225 N N . ILE A 1 406 ? 18.735 -4.543 -32.068 1.00 85.56 406 ILE A N 1
ATOM 3226 C CA . ILE A 1 406 ? 17.990 -5.803 -31.966 1.00 85.56 406 ILE A CA 1
ATOM 3227 C C . ILE A 1 406 ? 16.590 -5.560 -31.407 1.00 85.56 406 ILE A C 1
ATOM 3229 O O . ILE A 1 406 ? 15.652 -6.252 -31.795 1.00 85.56 406 ILE A O 1
ATOM 3233 N N . VAL A 1 407 ? 16.466 -4.603 -30.489 1.00 79.38 407 VAL A N 1
ATOM 3234 C CA . VAL A 1 407 ? 15.193 -4.261 -29.856 1.00 79.38 407 VAL A CA 1
ATOM 3235 C C . VAL A 1 407 ? 14.309 -3.506 -30.856 1.00 79.38 407 VAL A C 1
ATOM 3237 O O . VAL A 1 407 ? 14.825 -2.640 -31.568 1.00 79.38 407 VAL A O 1
ATOM 3240 N N . PRO A 1 408 ? 13.005 -3.831 -30.948 1.00 80.31 408 PRO A N 1
ATOM 3241 C CA . PRO A 1 408 ? 12.079 -3.098 -31.799 1.00 80.31 408 PRO A CA 1
ATOM 3242 C C . PRO A 1 408 ? 12.091 -1.589 -31.494 1.00 80.31 408 PRO A C 1
ATOM 3244 O O . PRO A 1 408 ? 12.166 -1.212 -30.322 1.00 80.31 408 PRO A O 1
ATOM 3247 N N . PRO A 1 409 ? 12.054 -0.722 -32.522 1.00 74.19 409 PRO A N 1
ATOM 3248 C CA . PRO A 1 409 ? 12.221 0.726 -32.373 1.00 74.19 409 PRO A CA 1
ATOM 3249 C C . PRO A 1 409 ? 11.115 1.416 -31.564 1.00 74.19 409 PRO A C 1
ATOM 3251 O O . PRO A 1 409 ? 11.313 2.542 -31.125 1.00 74.19 409 PRO A O 1
ATOM 3254 N N . GLU A 1 410 ? 9.969 0.767 -31.378 1.00 69.75 410 GLU A N 1
ATOM 3255 C CA . GLU A 1 410 ? 8.886 1.204 -30.497 1.00 69.75 410 GLU A CA 1
ATOM 3256 C C . GLU A 1 410 ? 9.235 1.102 -29.002 1.00 69.75 410 GLU A C 1
ATOM 3258 O O . GLU A 1 410 ? 8.566 1.710 -28.177 1.00 69.75 410 GLU A O 1
ATOM 3263 N N . HIS A 1 411 ? 10.284 0.365 -28.627 1.00 69.94 411 HIS A N 1
ATOM 3264 C CA . HIS A 1 411 ? 10.671 0.201 -27.228 1.00 69.94 411 HIS A CA 1
ATOM 3265 C C . HIS A 1 411 ? 11.882 1.059 -26.868 1.00 69.94 411 HIS A C 1
ATOM 3267 O O . HIS A 1 411 ? 13.016 0.767 -27.263 1.00 69.94 411 HIS A O 1
ATOM 3273 N N . THR A 1 412 ? 11.663 2.060 -26.016 1.00 70.56 412 THR A N 1
ATOM 3274 C CA . THR A 1 412 ? 12.749 2.905 -25.520 1.00 70.56 412 THR A CA 1
ATOM 3275 C C . THR A 1 412 ? 13.653 2.177 -24.545 1.00 70.56 412 THR A C 1
ATOM 3277 O O . THR A 1 412 ? 13.224 1.708 -23.489 1.00 70.56 412 THR A O 1
ATOM 3280 N N . LEU A 1 413 ? 14.940 2.126 -24.891 1.00 74.19 413 LEU A N 1
ATOM 3281 C CA . LEU A 1 413 ? 15.981 1.487 -24.097 1.00 74.19 413 LEU A CA 1
ATOM 3282 C C . LEU A 1 413 ? 16.774 2.484 -23.269 1.00 74.19 413 LEU A C 1
ATOM 3284 O O . LEU A 1 413 ? 17.167 3.549 -23.743 1.00 74.19 413 LEU A O 1
ATOM 3288 N N . TYR A 1 414 ? 17.124 2.058 -22.062 1.00 74.00 414 TYR A N 1
ATOM 3289 C CA . TYR A 1 414 ? 17.935 2.841 -21.146 1.00 74.00 414 TYR A CA 1
ATOM 3290 C C . TYR A 1 414 ? 19.190 2.086 -20.749 1.00 74.00 414 TYR A C 1
ATOM 3292 O O . TYR A 1 414 ? 19.165 0.871 -20.556 1.00 74.00 414 TYR A O 1
ATOM 3300 N N . LEU A 1 415 ? 20.283 2.831 -20.609 1.00 78.38 415 LEU A N 1
ATOM 3301 C CA . LEU A 1 415 ? 21.522 2.369 -20.001 1.00 78.38 415 LEU A CA 1
ATOM 3302 C C . LEU A 1 415 ? 21.697 3.067 -18.648 1.00 78.38 415 LEU A C 1
ATOM 3304 O O . LEU A 1 415 ? 21.953 4.268 -18.608 1.00 78.38 415 LEU A O 1
ATOM 3308 N N . ASP A 1 416 ? 21.573 2.325 -17.553 1.00 73.62 416 ASP A N 1
ATOM 3309 C CA . ASP A 1 416 ? 21.664 2.828 -16.177 1.00 73.62 416 ASP A CA 1
ATOM 3310 C C . ASP A 1 416 ? 23.012 2.429 -15.549 1.00 73.62 416 ASP A C 1
ATOM 3312 O O . ASP A 1 416 ? 23.376 1.251 -15.543 1.00 73.62 416 ASP A O 1
ATOM 3316 N N . ALA A 1 417 ? 23.772 3.407 -15.048 1.00 69.88 417 ALA A N 1
ATOM 3317 C CA . ALA A 1 417 ? 25.062 3.240 -14.372 1.00 69.88 417 ALA A CA 1
ATOM 3318 C C . ALA A 1 417 ? 24.957 3.416 -12.843 1.00 69.88 417 ALA A C 1
ATOM 3320 O O . ALA A 1 417 ? 25.881 3.924 -12.198 1.00 69.88 417 ALA A O 1
ATOM 3321 N N . TRP A 1 418 ? 23.841 3.005 -12.242 1.00 66.25 418 TRP A N 1
ATOM 3322 C CA . TRP A 1 418 ? 23.547 3.144 -10.815 1.00 66.25 418 TRP A CA 1
ATOM 3323 C C . TRP A 1 418 ? 23.534 4.612 -10.366 1.00 66.25 418 TRP A C 1
ATOM 3325 O O . TRP A 1 418 ? 22.734 5.426 -10.808 1.00 66.25 418 TRP A O 1
ATOM 3335 N N . THR A 1 419 ? 24.434 4.969 -9.447 1.00 56.50 419 THR A N 1
ATOM 3336 C CA . THR A 1 419 ? 24.550 6.312 -8.875 1.00 56.50 419 THR A CA 1
ATOM 3337 C C . THR A 1 419 ? 25.296 7.283 -9.784 1.00 56.50 419 THR A C 1
ATOM 3339 O O . THR A 1 419 ? 25.404 8.457 -9.440 1.00 56.50 419 THR A O 1
ATOM 3342 N N . ASP A 1 420 ? 25.891 6.799 -10.880 1.00 59.25 420 ASP A N 1
ATOM 3343 C CA . ASP A 1 420 ? 26.689 7.629 -11.787 1.00 59.25 420 ASP A CA 1
ATOM 3344 C C . ASP A 1 420 ? 25.839 8.285 -12.897 1.00 59.25 420 ASP A C 1
ATOM 3346 O O . ASP A 1 420 ? 26.298 9.246 -13.519 1.00 59.25 420 ASP A O 1
ATOM 3350 N N . GLY A 1 421 ? 24.594 7.835 -13.100 1.00 66.06 421 GLY A N 1
ATOM 3351 C CA . GLY A 1 421 ? 23.624 8.418 -14.033 1.00 66.06 421 GLY A CA 1
ATOM 3352 C C . GLY A 1 421 ? 22.985 7.391 -14.967 1.00 66.06 421 GLY A C 1
ATOM 3353 O O . GLY A 1 421 ? 23.318 6.210 -14.932 1.00 66.06 421 GLY A O 1
ATOM 3354 N N . TYR A 1 422 ? 22.094 7.860 -15.839 1.00 72.94 422 TYR A N 1
ATOM 3355 C CA . TYR A 1 422 ? 21.409 7.046 -16.844 1.00 72.94 422 TYR A CA 1
ATOM 3356 C C . TYR A 1 422 ? 21.494 7.702 -18.229 1.00 72.94 422 TYR A C 1
ATOM 3358 O O . TYR A 1 422 ? 21.764 8.901 -18.351 1.00 72.94 422 TYR A O 1
ATOM 3366 N N . ALA A 1 423 ? 21.282 6.915 -19.280 1.00 74.50 423 ALA A N 1
ATOM 3367 C CA . ALA A 1 423 ? 21.210 7.386 -20.655 1.00 74.50 423 ALA A CA 1
ATOM 3368 C C . ALA A 1 423 ? 20.000 6.778 -21.368 1.00 74.50 423 ALA A C 1
ATOM 3370 O O . ALA A 1 423 ? 19.878 5.559 -21.462 1.00 74.50 423 ALA A O 1
ATOM 3371 N N . ASP A 1 424 ? 19.140 7.650 -21.887 1.00 76.50 424 ASP A N 1
ATOM 3372 C CA . ASP A 1 424 ? 18.075 7.308 -22.827 1.00 76.50 424 ASP A CA 1
ATOM 3373 C C . ASP A 1 424 ? 18.695 7.045 -24.205 1.00 76.50 424 ASP A C 1
ATOM 3375 O O . ASP A 1 424 ? 19.253 7.953 -24.826 1.00 76.50 424 ASP A O 1
ATOM 3379 N N . LEU A 1 425 ? 18.653 5.798 -24.669 1.00 79.06 425 LEU A N 1
ATOM 3380 C CA . LEU A 1 425 ? 19.298 5.410 -25.919 1.00 79.06 425 LEU A CA 1
ATOM 3381 C C . LEU A 1 425 ? 18.498 5.835 -27.154 1.00 79.06 425 LEU A C 1
ATOM 3383 O O . LEU A 1 425 ? 19.046 5.779 -28.255 1.00 79.06 425 LEU A O 1
ATOM 3387 N N . ASP A 1 426 ? 17.246 6.280 -27.009 1.00 72.12 426 ASP A N 1
ATOM 3388 C CA . ASP A 1 426 ? 16.459 6.897 -28.085 1.00 72.12 426 ASP A CA 1
ATOM 3389 C C . ASP A 1 426 ? 16.798 8.355 -28.283 1.00 72.12 426 ASP A C 1
ATOM 3391 O O . ASP A 1 426 ? 16.956 8.803 -29.421 1.00 72.12 426 ASP A O 1
ATOM 3395 N N . ARG A 1 427 ? 17.019 9.067 -27.182 1.00 68.69 427 ARG A N 1
ATOM 3396 C CA . ARG A 1 427 ? 17.492 10.447 -27.227 1.00 68.69 427 ARG A CA 1
ATOM 3397 C C . ARG A 1 427 ? 18.974 10.551 -27.585 1.00 68.69 427 ARG A C 1
ATOM 3399 O O . ARG A 1 427 ? 19.369 11.494 -28.269 1.00 68.69 427 ARG A O 1
ATOM 3406 N N . PHE A 1 428 ? 19.800 9.622 -27.108 1.00 73.56 428 PHE A N 1
ATOM 3407 C CA . PHE A 1 428 ? 21.253 9.649 -27.277 1.00 73.56 428 PHE A CA 1
ATOM 3408 C C . PHE A 1 428 ? 21.707 8.509 -28.184 1.00 73.56 428 PHE A C 1
ATOM 3410 O O . PHE A 1 428 ? 21.703 7.343 -27.798 1.00 73.56 428 PHE A O 1
ATOM 3417 N N . SER A 1 429 ? 22.142 8.856 -29.395 1.00 72.38 429 SER A N 1
ATOM 3418 C CA . SER A 1 429 ? 22.515 7.872 -30.421 1.00 72.38 429 SER A CA 1
ATOM 3419 C C . SER A 1 429 ? 24.026 7.753 -30.633 1.00 72.38 429 SER A C 1
ATOM 3421 O O . SER A 1 429 ? 24.485 6.810 -31.280 1.00 72.38 429 SER A O 1
ATOM 3423 N N . SER A 1 430 ? 24.821 8.669 -30.068 1.00 83.62 430 SER A N 1
ATOM 3424 C CA . SER A 1 430 ? 26.282 8.628 -30.147 1.00 83.62 430 SER A CA 1
ATOM 3425 C C . SER A 1 430 ? 26.945 8.213 -28.830 1.00 83.62 430 SER A C 1
ATOM 3427 O O . SER A 1 430 ? 26.476 8.516 -27.732 1.00 83.62 430 SER A O 1
ATOM 3429 N N . GLU A 1 431 ? 28.114 7.570 -28.938 1.00 83.88 431 GLU A N 1
ATOM 3430 C CA . GLU A 1 431 ? 28.938 7.191 -27.778 1.00 83.88 431 GLU A CA 1
ATOM 3431 C C . GLU A 1 431 ? 29.251 8.400 -26.880 1.00 83.88 431 GLU A C 1
ATOM 3433 O O . GLU A 1 431 ? 29.246 8.279 -25.657 1.00 83.88 431 GLU A O 1
ATOM 3438 N N . ALA A 1 432 ? 29.480 9.575 -27.475 1.00 83.62 432 ALA A N 1
ATOM 3439 C CA . ALA A 1 432 ? 29.814 10.800 -26.754 1.00 83.62 432 ALA A CA 1
ATOM 3440 C C . ALA A 1 432 ? 28.633 11.354 -25.940 1.00 83.62 432 ALA A C 1
ATOM 3442 O O . ALA A 1 432 ? 28.825 11.779 -24.799 1.00 83.62 432 ALA A O 1
ATOM 3443 N N . GLU A 1 433 ? 27.419 11.335 -26.497 1.00 83.25 433 GLU A N 1
ATOM 3444 C CA . GLU A 1 433 ? 26.204 11.779 -25.803 1.00 83.25 433 GLU A CA 1
ATOM 3445 C C . GLU A 1 433 ? 25.863 10.859 -24.635 1.00 83.25 433 GLU A C 1
ATOM 3447 O O . GLU A 1 433 ? 25.653 11.341 -23.523 1.00 83.25 433 GLU A O 1
ATOM 3452 N N . ILE A 1 434 ? 25.900 9.542 -24.864 1.00 82.56 434 ILE A N 1
ATOM 3453 C CA . ILE A 1 434 ? 25.659 8.538 -23.822 1.00 82.56 434 ILE A CA 1
ATOM 3454 C C . ILE A 1 434 ? 26.716 8.674 -22.725 1.00 82.56 434 ILE A C 1
ATOM 3456 O O . ILE A 1 434 ? 26.389 8.742 -21.542 1.00 82.56 434 ILE A O 1
ATOM 3460 N N . HIS A 1 435 ? 27.994 8.786 -23.100 1.00 83.06 435 HIS A N 1
ATOM 3461 C CA . HIS A 1 435 ? 29.067 8.977 -22.131 1.00 83.06 435 HIS A CA 1
ATOM 3462 C C . HIS A 1 435 ? 28.852 10.251 -21.308 1.00 83.06 435 HIS A C 1
ATOM 3464 O O . HIS A 1 435 ? 29.037 10.231 -20.091 1.00 83.06 435 HIS A O 1
ATOM 3470 N N . LYS A 1 436 ? 28.447 11.358 -21.941 1.00 81.06 436 LYS A N 1
ATOM 3471 C CA . LYS A 1 436 ? 28.129 12.609 -21.246 1.00 81.06 436 LYS A CA 1
ATOM 3472 C C . LYS A 1 436 ? 26.956 12.423 -20.284 1.00 81.06 436 LYS A C 1
ATOM 3474 O O . LYS A 1 436 ? 27.096 12.806 -19.126 1.00 81.06 436 LYS A O 1
ATOM 3479 N N . ALA A 1 437 ? 25.858 11.799 -20.708 1.00 73.94 437 ALA A N 1
ATOM 3480 C CA . ALA A 1 437 ? 24.693 11.529 -19.861 1.00 73.94 437 ALA A CA 1
ATOM 3481 C C . ALA A 1 437 ? 25.085 10.747 -18.590 1.00 73.94 437 ALA A C 1
ATOM 3483 O O . ALA A 1 437 ? 24.876 11.237 -17.480 1.00 73.94 437 ALA A O 1
ATOM 3484 N N . LEU A 1 438 ? 25.844 9.654 -18.745 1.00 73.38 438 LEU A N 1
ATOM 3485 C CA . LEU A 1 438 ? 26.409 8.847 -17.645 1.00 73.38 438 LEU A CA 1
ATOM 3486 C C . LEU A 1 438 ? 27.500 9.555 -16.813 1.00 73.38 438 LEU A C 1
ATOM 3488 O O . LEU A 1 438 ? 28.070 8.975 -15.890 1.00 73.38 438 LEU A O 1
ATOM 3492 N N . SER A 1 439 ? 27.881 10.778 -17.180 1.00 71.19 439 SER A N 1
ATOM 3493 C CA . SER A 1 439 ? 28.870 11.597 -16.464 1.00 71.19 439 SER A CA 1
ATOM 3494 C C . SER A 1 439 ? 28.245 12.812 -15.781 1.00 71.19 439 SER A C 1
ATOM 3496 O O . SER A 1 439 ? 28.894 13.445 -14.949 1.00 71.19 439 SER A O 1
ATOM 3498 N N . THR A 1 440 ? 27.020 13.181 -16.160 1.00 59.91 440 THR A N 1
ATOM 3499 C CA . THR A 1 440 ? 26.401 14.450 -15.752 1.00 59.91 440 THR A CA 1
ATOM 3500 C C . THR A 1 440 ? 25.878 14.366 -14.317 1.00 59.91 440 THR A C 1
ATOM 3502 O O . THR A 1 440 ? 25.983 15.336 -13.568 1.00 59.91 440 THR A O 1
ATOM 3505 N N . TYR A 1 441 ? 25.423 13.185 -13.885 1.00 49.84 441 TYR A N 1
ATOM 3506 C CA . TYR A 1 441 ? 24.868 12.982 -12.544 1.00 49.84 441 TYR A CA 1
ATOM 3507 C C . TYR A 1 441 ? 25.910 13.139 -11.425 1.00 49.84 441 TYR A C 1
ATOM 3509 O O . TYR A 1 441 ? 25.592 13.636 -10.348 1.00 49.84 441 TYR A O 1
ATOM 3517 N N . ARG A 1 442 ? 27.193 12.859 -11.709 1.00 46.50 442 ARG A N 1
ATOM 3518 C CA . ARG A 1 442 ? 28.297 13.147 -10.773 1.00 46.50 442 ARG A CA 1
ATOM 3519 C C . ARG A 1 442 ? 28.449 14.629 -10.416 1.00 46.50 442 ARG A C 1
ATOM 3521 O O . ARG A 1 442 ? 29.047 14.911 -9.390 1.00 46.50 442 ARG A O 1
ATOM 3528 N N . ARG A 1 443 ? 27.965 15.565 -11.244 1.00 38.03 443 ARG A N 1
ATOM 3529 C CA . ARG A 1 443 ? 28.185 17.016 -11.056 1.00 38.03 443 ARG A CA 1
ATOM 3530 C C . ARG A 1 443 ? 26.928 17.809 -10.687 1.00 38.03 443 ARG A C 1
ATOM 3532 O O . ARG A 1 443 ? 27.049 18.976 -10.337 1.00 38.03 443 ARG A O 1
ATOM 3539 N N . GLY A 1 444 ? 25.738 17.220 -10.814 1.00 36.03 444 GLY A N 1
ATOM 3540 C CA . GLY A 1 444 ? 24.474 17.968 -10.791 1.00 36.03 444 GLY A CA 1
ATOM 3541 C C . GLY A 1 444 ? 23.855 18.205 -9.413 1.00 36.03 444 GLY A C 1
ATOM 3542 O O . GLY A 1 444 ? 23.259 19.258 -9.214 1.00 36.03 444 GLY A O 1
ATOM 3543 N N . ALA A 1 445 ? 24.003 17.268 -8.472 1.00 38.25 445 ALA A N 1
ATOM 3544 C CA . ALA A 1 445 ? 23.253 17.308 -7.208 1.00 38.25 445 ALA A CA 1
ATOM 3545 C C . ALA A 1 445 ? 24.105 17.163 -5.933 1.00 38.25 445 ALA A C 1
ATOM 3547 O O . ALA A 1 445 ? 23.658 17.565 -4.870 1.00 38.25 445 ALA A O 1
ATOM 3548 N N . TYR A 1 446 ? 25.335 16.639 -6.012 1.00 38.06 446 TYR A N 1
ATOM 3549 C CA . TYR A 1 446 ? 26.077 16.218 -4.809 1.00 38.06 446 TYR A CA 1
ATOM 3550 C C . TYR A 1 446 ? 27.267 17.096 -4.389 1.00 38.06 446 TYR A C 1
ATOM 3552 O O . TYR A 1 446 ? 27.724 16.961 -3.261 1.00 38.06 446 TYR A O 1
ATOM 3560 N N . ASP A 1 447 ? 27.745 18.018 -5.231 1.00 32.56 447 ASP A N 1
ATOM 3561 C CA . ASP A 1 447 ? 28.889 18.891 -4.888 1.00 32.56 447 ASP A CA 1
ATOM 3562 C C . ASP A 1 447 ? 28.476 20.251 -4.291 1.00 32.56 447 ASP A C 1
ATOM 3564 O O . ASP A 1 447 ? 29.332 21.093 -4.028 1.00 32.56 447 ASP A O 1
ATOM 3568 N N . LYS A 1 448 ? 27.176 20.505 -4.078 1.00 35.28 448 LYS A N 1
ATOM 3569 C CA . LYS A 1 448 ? 26.703 21.793 -3.536 1.00 35.28 448 LYS A CA 1
ATOM 3570 C C . LYS A 1 448 ? 26.427 21.820 -2.031 1.00 35.28 448 LYS A C 1
ATOM 3572 O O . LYS A 1 448 ? 26.233 22.913 -1.518 1.00 35.28 448 LYS A O 1
ATOM 3577 N N . GLU A 1 449 ? 26.480 20.691 -1.321 1.00 34.53 449 GLU A N 1
ATOM 3578 C CA . GLU A 1 449 ? 26.226 20.654 0.136 1.00 34.53 449 GLU A CA 1
ATOM 3579 C C . GLU A 1 449 ? 27.272 19.877 0.954 1.00 34.53 449 GLU A C 1
ATOM 3581 O O . GLU A 1 449 ? 27.008 19.425 2.065 1.00 34.53 449 GLU A O 1
ATOM 3586 N N . VAL A 1 450 ? 28.500 19.758 0.447 1.00 34.22 450 VAL A N 1
ATOM 3587 C CA . VAL A 1 450 ? 29.651 19.401 1.292 1.00 34.22 450 VAL A CA 1
ATOM 3588 C C . VAL A 1 450 ? 30.763 20.418 1.064 1.00 34.22 450 VAL A C 1
ATOM 3590 O O . VAL A 1 450 ? 31.722 20.155 0.343 1.00 34.22 450 VAL A O 1
ATOM 3593 N N . ASN A 1 451 ? 30.582 21.605 1.644 1.00 30.23 451 ASN A N 1
ATOM 3594 C CA . ASN A 1 451 ? 31.642 22.480 2.152 1.00 30.23 451 ASN A CA 1
ATOM 3595 C C . ASN A 1 451 ? 31.060 23.478 3.147 1.00 30.23 451 ASN A C 1
ATOM 3597 O O . ASN A 1 451 ? 30.107 24.190 2.760 1.00 30.23 451 ASN A O 1
#

Radius of gyration: 27.92 Å; chains: 1; bounding box: 70×47×77 Å

Secondary structure (DSSP, 8-state):
----HHHHHHHHHH----SS--HHHHHHHHHHHTT--SHHHHHHHHH-TTS-HHHHHHHHHHHHHHHHHS-HHHHHHHHHHHTT-SSHHHHHHHHHHHHTS--HHHHHHHHHHHHHHHHT--TT---HHHHHHHHHHHHTT-HHHHHHHHHHHH-TTS-HHHHHHHHHHTTT-GGGHHHHHHHHH-TTS-HHHHHHHHHHHTT--GGGHHHHHHHHHHHTT-SSHHHHHHHHHHHHHHHHH-S-THHHHHTTHHHHHHHHHHH---B-TTS-BHHHHHHHHHHHHHHHHHH-TTT--TTEEEEEEPTTSS-----PPPSS-SS--------S----HHHHHHHHHHH-TT-EEEE--SSS-SEEEEEEEEETTEEEEEEEETTSS-EEEES-HHHHHHHHHHHHTTS-TTS-EEEE-GGG-EEETTT--SHHHHHHHHHHHHHHSSSSS--

pLDDT: mean 77.65, std 16.11, range [30.23, 96.38]

Sequence (451 aa):
MSKDFQADLHEVLSWRISPPDTILAKCVEITREAGIKTYDDLFRVIRSNRTEPELRAAACQLLGKIGSMADKRRTSGPLIDALKSDYIEVRTAAASSLASMPNPVAIDALLAALQKADTEIEDGTYNFERLWILSALGNIENQRAVAPLIDIAHDKQRDGRTRNAAIRALMGNSLGIDALIQIMIDESEEPQVRGDATEALGSARDGEAERVLPLIITALSHPLPDLRFWASFALTDLLQAFKNPEIFITFGALAALNRIATDDKIILPGWWAVRDEAIAAIEYCHHRLRTKKRYSSPNTHFLGPVLGQDQQWTRTPSETQPESFYLPTFTTWSMTVDEFMKHMRKRWKRVKFNMRQPAADYLLIDFEFKFSGKLITGGLQRNGYTLTINGERRAIIQFALWWKTIVPPEHTLYLDAWTDGYADLDRFSSEAEIHKALSTYRRGAYDKEVN

Foldseek 3Di:
DFDPLLVLLVVLLPDPDPDPPDPLSVLSVLCVVVVPRDVVSLLCQLLDLPHDLSNNLSSLLSLLVSCLVGPLVVSLVSLLSQCPHPDLSSVLSSLLSLLSNDDPSSLVSLVVSLVVLVPPDDDPDDSVSLLSSLLSLLSNLDPVSQVVLLVQLPPPVDDPSSNLSSLQSCALRPVCLVSLLVQLQPPPHDLQSNLSSLLSLLRYAQVCCVQRLLSLQQLCQDPRLSSVQSSLVSLLSVCVRHPDLCSCVQQPSLVSLVVCLPDFQDQDVVGHTSNVSSVVSNVSSLVSVVVPPPPQPLQKKKKFFRFHPDFRQDQDDDPPDPCRGRDTCRDVDAADPVRVVVLCCVVAVPKDKDADDDDDDQFRIKIWDDDPNWIKIWGQGPRRGMIMIGTDLLSVLVVNLVVCVVDPPVTWMKMGSRQQAIDTCNVDNDSVRRVCRSRVSVPDPPPPPDD